Protein AF-A0A1G9DDS2-F1 (afdb_monomer)

Organism: NCBI:txid571298

Mean predicted aligned error: 12.69 Å

InterPro domains:
  IPR031811 AlgX/AlgJ, SGNH hydrolase-like domain [PF16822] (82-211)

pLDDT: mean 78.44, std 16.76, range [30.64, 97.81]

Nearest PDB structures (foldseek):
  4o8v-assembly2_B  TM=6.165E-01  e=5.380E-11  Pseudomonas putida KT2440
  4o8v-assembly1_A  TM=6.390E-01  e=3.395E-10  Pseudomonas putida KT2440
  8yzo-assembly1_A  TM=5.987E-01  e=4.803E-01  Aquipseudomonas alcaligenes
  6trw-assembly2_B  TM=3.661E-01  e=4.533E-02  Homo sapiens
  7crw-assembly1_C  TM=3.722E-01  e=6.784E-01  Rattus norvegicus

Sequence (369 aa):
MDRLLLIILVIPVIAGLFGSDLSMENRVRKKFPNVPGTLSELDVFFSEVDAFVSDNIGLRNQMIEVKRSVDKTLNGGGNSLVIAGSEGWLFYNAPSVIDRNSGREFLPWRVTNMTRYVQEAQDLATSVGAHFIAIPVPNKHAVYNAKLPRWARAEDTERSEQRAIVHEIGSLGVPLSDPYLLFKNFDLDATPLYFKRDTHWNEFGAYIAFYDAIVQLGLAADLPAPMNLLQGFEEGSFFGVLDQFSGLSEAAESESLPILDMTAFGVAELEFNEIDDHVSMDSYIVSYDTKQVGHSRKPRLLIIGDSFTYDLFRPYWGSVFGEVRWSHHGHGKYNRAAIEEFQPDFVIFEFVDWEIPAWVLHETLRASQ

Structure (mmCIF, N/CA/C/O backbone):
data_AF-A0A1G9DDS2-F1
#
_entry.id   AF-A0A1G9DDS2-F1
#
loop_
_atom_site.group_PDB
_atom_site.id
_atom_site.type_symbol
_atom_site.label_atom_id
_atom_site.label_alt_id
_atom_site.label_comp_id
_atom_site.label_asym_id
_atom_site.label_entity_id
_atom_site.label_seq_id
_atom_site.pdbx_PDB_ins_code
_atom_site.Cartn_x
_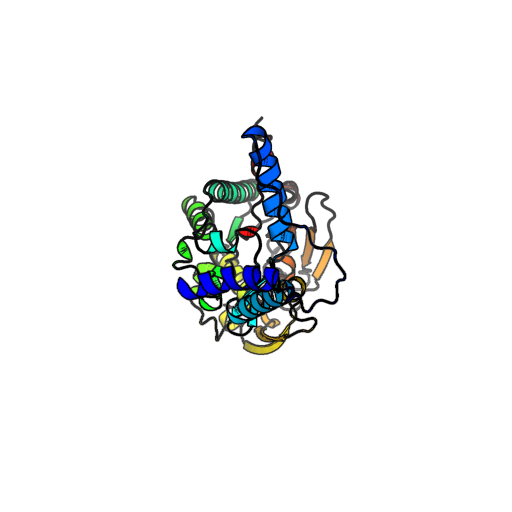atom_site.Cartn_y
_atom_site.Cartn_z
_atom_site.occupancy
_atom_site.B_iso_or_equiv
_atom_site.auth_seq_id
_atom_site.auth_comp_id
_atom_site.auth_asym_id
_atom_site.auth_atom_id
_atom_site.pdbx_PDB_model_num
ATOM 1 N N . MET A 1 1 ? 24.573 -13.199 -30.340 1.00 47.88 1 MET A N 1
ATOM 2 C CA . MET A 1 1 ? 24.300 -11.889 -29.716 1.00 47.88 1 MET A CA 1
ATOM 3 C C . MET A 1 1 ? 25.433 -10.909 -30.015 1.00 47.88 1 MET A C 1
ATOM 5 O O . MET A 1 1 ? 25.174 -9.836 -30.539 1.00 47.88 1 MET A O 1
ATOM 9 N N . ASP A 1 2 ? 26.683 -11.341 -29.848 1.00 48.16 2 ASP A N 1
ATOM 10 C CA . ASP A 1 2 ? 27.891 -10.502 -29.969 1.00 48.16 2 ASP A CA 1
ATOM 11 C C . ASP A 1 2 ? 28.095 -9.829 -31.334 1.00 48.16 2 ASP A C 1
ATOM 13 O O . ASP A 1 2 ? 28.493 -8.672 -31.404 1.00 48.16 2 ASP A O 1
ATOM 17 N N . ARG A 1 3 ? 27.760 -10.509 -32.440 1.00 44.94 3 ARG A N 1
ATOM 18 C CA . ARG A 1 3 ? 27.915 -9.938 -33.793 1.00 44.94 3 ARG A CA 1
ATOM 19 C C . ARG A 1 3 ? 26.931 -8.803 -34.085 1.00 44.94 3 ARG A C 1
ATOM 21 O O . ARG A 1 3 ? 27.278 -7.886 -34.815 1.00 44.94 3 ARG A O 1
ATOM 28 N N . LEU A 1 4 ? 25.726 -8.853 -33.513 1.00 53.06 4 LEU A N 1
ATOM 29 C CA . LEU A 1 4 ? 24.706 -7.821 -33.719 1.00 53.06 4 LEU A CA 1
ATOM 30 C C . LEU A 1 4 ? 25.053 -6.552 -32.930 1.00 53.06 4 LEU A C 1
ATOM 32 O O . LEU A 1 4 ? 24.937 -5.449 -33.449 1.00 53.06 4 LEU A O 1
ATOM 36 N N . LEU A 1 5 ? 25.548 -6.731 -31.702 1.00 53.72 5 LEU A N 1
ATOM 37 C CA . LEU A 1 5 ? 26.008 -5.642 -30.842 1.00 53.72 5 LEU A CA 1
ATOM 38 C C . LEU A 1 5 ? 27.206 -4.914 -31.468 1.00 53.72 5 LEU A C 1
ATOM 40 O O . LEU A 1 5 ? 27.241 -3.688 -31.501 1.00 53.72 5 LEU A O 1
ATOM 44 N N . LEU A 1 6 ? 28.144 -5.674 -32.046 1.00 52.25 6 LEU A N 1
ATOM 45 C CA . LEU A 1 6 ? 29.291 -5.123 -32.768 1.00 52.25 6 LEU A CA 1
ATOM 46 C C . LEU A 1 6 ? 28.851 -4.284 -33.978 1.00 52.25 6 LEU A C 1
ATOM 48 O O . LEU A 1 6 ? 29.373 -3.200 -34.203 1.00 52.25 6 LEU A O 1
ATOM 52 N N . ILE A 1 7 ? 27.857 -4.757 -34.734 1.00 64.25 7 ILE A N 1
ATOM 53 C CA . ILE A 1 7 ? 27.297 -4.033 -35.883 1.00 64.25 7 ILE A CA 1
ATOM 54 C C 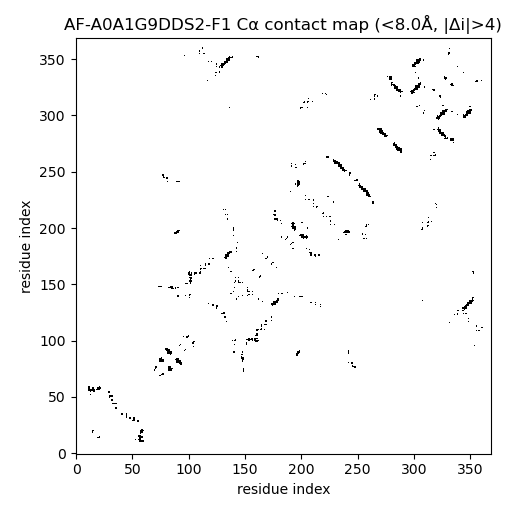. ILE A 1 7 ? 26.630 -2.722 -35.432 1.00 64.25 7 ILE A C 1
ATOM 56 O O . ILE A 1 7 ? 26.866 -1.682 -36.042 1.00 64.25 7 ILE A O 1
ATOM 60 N N . ILE A 1 8 ? 25.862 -2.749 -34.338 1.00 63.03 8 ILE A N 1
ATOM 61 C CA . ILE A 1 8 ? 25.206 -1.561 -33.762 1.00 63.03 8 ILE A CA 1
ATOM 62 C C . ILE A 1 8 ? 26.229 -0.519 -33.284 1.00 63.03 8 ILE A C 1
ATOM 64 O O . ILE A 1 8 ? 25.979 0.675 -33.411 1.00 63.03 8 ILE A O 1
ATOM 68 N N . LEU A 1 9 ? 27.383 -0.951 -32.769 1.00 61.00 9 LEU A N 1
ATOM 69 C CA . LEU A 1 9 ? 28.437 -0.053 -32.285 1.00 61.00 9 LEU A CA 1
ATOM 70 C C . LEU A 1 9 ? 29.327 0.497 -33.412 1.00 61.00 9 LEU A C 1
ATOM 72 O O . LEU A 1 9 ? 29.785 1.633 -33.333 1.00 61.00 9 LEU A O 1
ATOM 76 N N . VAL A 1 10 ? 29.572 -0.285 -34.468 1.00 68.12 10 VAL A N 1
ATOM 77 C CA . VAL A 1 10 ? 30.523 0.065 -35.539 1.00 68.12 10 VAL A CA 1
ATOM 78 C C . VAL A 1 10 ? 29.871 0.880 -36.663 1.00 68.12 10 VAL A C 1
ATOM 80 O O . VAL A 1 10 ? 30.511 1.769 -37.225 1.00 68.12 10 VAL A O 1
ATOM 83 N N . ILE A 1 11 ? 28.597 0.631 -36.986 1.00 70.00 11 ILE A N 1
ATOM 84 C CA . ILE A 1 11 ? 27.894 1.342 -38.069 1.00 70.00 11 ILE A CA 1
ATOM 85 C C . ILE A 1 11 ? 27.818 2.862 -37.847 1.00 70.00 11 ILE A C 1
ATOM 87 O O . ILE A 1 11 ? 28.125 3.580 -38.795 1.00 70.00 11 ILE A O 1
ATOM 91 N N . PRO A 1 12 ? 27.472 3.391 -36.658 1.00 67.06 12 PRO A N 1
ATOM 92 C CA . PRO A 1 12 ? 27.398 4.840 -36.431 1.00 67.06 12 PRO A CA 1
ATOM 93 C C . PRO A 1 12 ? 28.749 5.547 -36.592 1.00 67.06 12 PRO A C 1
ATOM 95 O O . PRO A 1 12 ? 28.822 6.661 -37.110 1.00 67.06 12 PRO A O 1
ATOM 98 N N . VAL A 1 13 ? 29.834 4.864 -36.212 1.00 67.88 13 VAL A N 1
ATOM 99 C CA . VAL A 1 13 ? 31.210 5.348 -36.382 1.00 67.88 13 VAL A CA 1
ATOM 100 C C . VAL A 1 13 ? 31.567 5.421 -37.867 1.00 67.88 13 VAL A C 1
ATOM 102 O O . VAL A 1 13 ? 32.045 6.447 -38.343 1.00 67.88 13 VAL A O 1
ATOM 105 N N . ILE A 1 14 ? 31.272 4.364 -38.630 1.00 67.62 14 ILE A N 1
ATOM 106 C CA . ILE A 1 14 ? 31.494 4.334 -40.083 1.00 67.62 14 ILE A CA 1
ATOM 107 C C . ILE A 1 14 ? 30.619 5.379 -40.795 1.00 67.62 14 ILE A C 1
ATOM 109 O O . ILE A 1 14 ? 31.108 6.138 -41.628 1.00 67.62 14 ILE A O 1
ATOM 113 N N . ALA A 1 15 ? 29.336 5.465 -40.447 1.00 65.19 15 ALA A N 1
ATOM 114 C CA . ALA A 1 15 ? 28.378 6.420 -41.003 1.00 65.19 15 ALA A CA 1
ATOM 115 C C . ALA A 1 15 ? 28.800 7.879 -40.760 1.00 65.19 15 ALA A C 1
ATOM 117 O O . ALA A 1 15 ? 28.654 8.743 -41.634 1.00 65.19 15 ALA A O 1
ATOM 118 N N . GLY A 1 16 ? 29.386 8.118 -39.590 1.00 64.50 16 GLY A N 1
ATOM 119 C CA . GLY A 1 16 ? 30.070 9.338 -39.209 1.00 64.50 16 GLY A CA 1
ATOM 120 C C . GLY A 1 16 ? 31.196 9.746 -40.153 1.00 64.50 16 GLY A C 1
ATOM 121 O O . GLY A 1 16 ? 31.178 10.851 -40.706 1.00 64.50 16 GLY A O 1
ATOM 122 N N . LEU A 1 17 ? 32.122 8.817 -40.418 1.00 66.00 17 LEU A N 1
ATOM 123 C CA . LEU A 1 17 ? 33.264 9.009 -41.323 1.00 66.00 17 LEU A CA 1
ATOM 124 C C . LEU A 1 17 ? 32.846 9.333 -42.768 1.00 66.00 17 LEU A C 1
ATOM 126 O O . LEU A 1 17 ? 33.556 10.064 -43.456 1.00 66.00 17 LEU A O 1
ATOM 130 N N . PHE A 1 18 ? 31.691 8.835 -43.221 1.00 66.19 18 PHE A N 1
ATOM 131 C CA . PHE A 1 18 ? 31.171 9.061 -44.577 1.00 66.19 18 PHE A CA 1
ATOM 132 C C . PHE A 1 18 ? 30.190 10.238 -44.704 1.00 66.19 18 PHE A C 1
ATOM 134 O O . PHE A 1 18 ? 29.618 10.438 -45.774 1.00 66.19 18 PHE A O 1
ATOM 141 N N . GLY A 1 19 ? 29.989 11.039 -43.653 1.00 57.41 19 GLY A N 1
ATOM 142 C CA . GLY A 1 19 ? 29.175 12.257 -43.771 1.00 57.41 19 GLY A CA 1
ATOM 143 C C . GLY A 1 19 ? 27.664 12.033 -43.793 1.00 57.41 19 GLY A C 1
ATOM 144 O O . GLY A 1 19 ? 26.926 12.943 -44.146 1.00 57.41 19 GLY A O 1
ATOM 145 N N . SER A 1 20 ? 27.187 10.845 -43.418 1.00 54.22 20 SER A N 1
ATOM 146 C CA . SER A 1 20 ? 25.789 10.430 -43.616 1.00 54.22 20 SER A CA 1
ATOM 147 C C . SER A 1 20 ? 24.799 10.910 -42.543 1.00 54.22 20 SER A C 1
ATOM 149 O O . SER A 1 20 ? 23.807 10.236 -42.261 1.00 54.22 20 SER A O 1
ATOM 151 N N . ASP A 1 21 ? 25.024 12.090 -41.958 1.00 53.69 21 ASP A N 1
ATOM 152 C CA . ASP A 1 21 ? 23.960 12.731 -41.186 1.00 53.69 21 ASP A CA 1
ATOM 153 C C . ASP A 1 21 ? 22.908 13.270 -42.154 1.00 53.69 21 ASP A C 1
ATOM 155 O O . ASP A 1 21 ? 23.139 14.208 -42.910 1.00 53.69 21 ASP A O 1
ATOM 159 N N . LEU A 1 22 ? 21.719 12.672 -42.115 1.00 48.94 22 LEU A N 1
ATOM 160 C CA . LEU A 1 22 ? 20.528 13.180 -42.803 1.00 48.94 22 LEU A CA 1
ATOM 161 C C . LEU A 1 22 ? 19.942 14.431 -42.109 1.00 48.94 22 LEU A C 1
ATOM 163 O O . LEU A 1 22 ? 18.829 14.844 -42.430 1.00 48.94 22 LEU A O 1
ATOM 167 N N . SER A 1 23 ? 20.648 15.027 -41.139 1.00 48.47 23 SER A N 1
ATOM 168 C CA . SER A 1 23 ? 20.256 16.290 -40.517 1.00 48.47 23 SER A CA 1
ATOM 169 C C . SER A 1 23 ? 20.808 17.471 -41.321 1.00 48.47 23 SER A C 1
ATOM 171 O O . SER A 1 23 ? 21.989 17.538 -41.650 1.00 48.47 23 SER A O 1
ATOM 173 N N . MET A 1 24 ? 19.945 18.447 -41.620 1.00 42.75 24 MET A N 1
ATOM 174 C CA . MET A 1 24 ? 20.331 19.726 -42.231 1.00 42.75 24 MET A CA 1
ATOM 175 C C . MET A 1 24 ? 21.029 20.660 -41.226 1.00 42.75 24 MET A C 1
ATOM 177 O O . MET A 1 24 ? 20.678 21.832 -41.110 1.00 42.75 24 MET A O 1
ATOM 181 N N . GLU A 1 25 ? 21.996 20.163 -40.459 1.00 45.44 25 GLU A N 1
ATOM 182 C CA . GLU A 1 25 ? 22.842 21.024 -39.637 1.00 45.44 25 GLU A CA 1
ATOM 183 C C . GLU A 1 25 ? 24.157 21.294 -40.371 1.00 45.44 25 GLU A C 1
ATOM 185 O O . GLU A 1 25 ? 25.049 20.451 -40.430 1.00 45.44 25 GLU A O 1
ATOM 190 N N . ASN A 1 26 ? 24.294 22.506 -40.918 1.00 49.16 26 ASN A N 1
ATOM 191 C CA . ASN A 1 26 ? 25.573 23.043 -41.386 1.00 49.16 26 ASN A CA 1
ATOM 192 C C . ASN A 1 26 ? 26.510 23.249 -40.181 1.00 49.16 26 ASN A C 1
ATOM 194 O O . ASN A 1 26 ? 26.644 24.358 -39.664 1.00 49.16 26 ASN A O 1
ATOM 198 N N . ARG A 1 27 ? 27.144 22.173 -39.707 1.00 56.66 27 ARG A N 1
ATOM 199 C CA . ARG A 1 27 ? 28.151 22.199 -38.638 1.00 56.66 27 ARG A CA 1
ATOM 200 C C . ARG A 1 27 ? 29.538 21.902 -39.202 1.00 56.66 27 ARG A C 1
ATOM 202 O O . ARG A 1 27 ? 29.727 20.974 -39.986 1.00 56.66 27 ARG A O 1
ATOM 209 N N . VAL A 1 28 ? 30.524 22.699 -38.792 1.00 59.19 28 VAL A N 1
ATOM 210 C CA . VAL A 1 28 ? 31.938 22.455 -39.106 1.00 59.19 28 VAL A CA 1
ATOM 211 C C . VAL A 1 28 ? 32.444 21.364 -38.166 1.00 59.19 28 VAL A C 1
ATOM 213 O O . VAL A 1 28 ? 32.669 21.628 -36.989 1.00 59.19 28 VAL A O 1
ATOM 216 N N . ARG A 1 29 ? 32.601 20.145 -38.688 1.00 62.62 29 ARG A N 1
ATOM 217 C CA . ARG A 1 29 ? 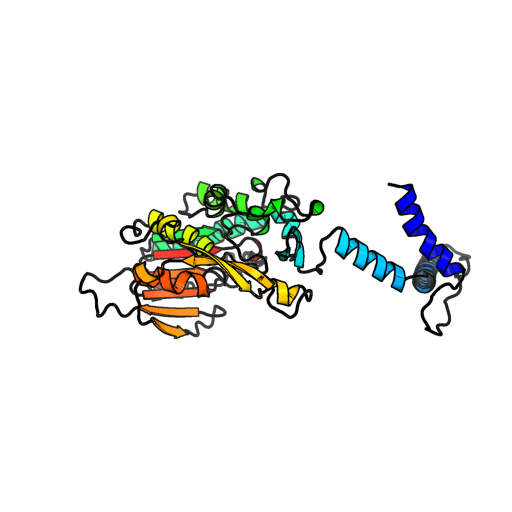33.054 18.979 -37.916 1.00 62.62 29 ARG A CA 1
ATOM 218 C C . ARG A 1 29 ? 34.464 19.171 -37.370 1.00 62.62 29 ARG A C 1
ATOM 220 O O . ARG A 1 29 ? 35.356 19.641 -38.089 1.00 62.62 29 ARG A O 1
ATOM 227 N N . LYS A 1 30 ? 34.690 18.742 -36.128 1.00 65.75 30 LYS A N 1
ATOM 228 C CA . LYS A 1 30 ? 36.038 18.646 -35.561 1.00 65.75 30 LYS A CA 1
ATOM 229 C C . LYS A 1 30 ? 36.884 17.662 -36.367 1.00 65.75 30 LYS A C 1
ATOM 231 O O . LYS A 1 30 ? 36.434 16.574 -36.720 1.00 65.75 30 LYS A O 1
ATOM 236 N N . LYS A 1 31 ? 38.123 18.060 -36.660 1.00 68.38 31 LYS A N 1
ATOM 237 C CA . LYS A 1 31 ? 39.132 17.202 -37.294 1.00 68.38 31 LYS A CA 1
ATOM 238 C C . LYS A 1 31 ? 39.749 16.276 -36.251 1.00 68.38 31 LYS A C 1
ATOM 240 O O . LYS A 1 31 ? 39.767 16.614 -35.071 1.00 68.38 31 LYS A O 1
ATOM 245 N N . PHE A 1 32 ? 40.257 15.134 -36.702 1.00 69.50 32 PHE A N 1
ATOM 246 C CA . PHE A 1 32 ? 40.975 14.209 -35.830 1.00 69.50 32 PHE A CA 1
ATOM 247 C C . PHE A 1 32 ? 42.195 14.919 -35.212 1.00 69.50 32 PHE A C 1
ATOM 249 O O . PHE A 1 32 ? 42.895 15.623 -35.953 1.00 69.50 32 PHE A O 1
ATOM 256 N N . PRO A 1 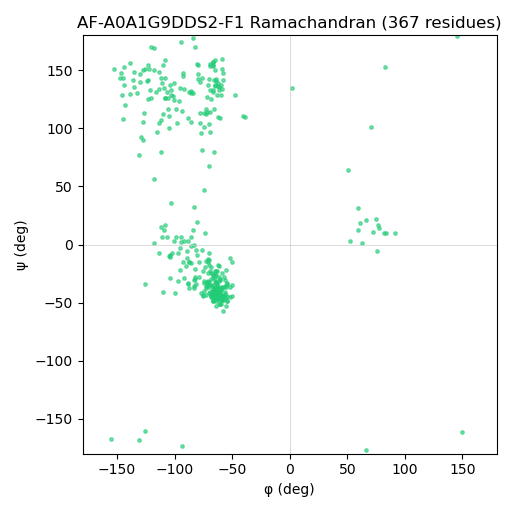33 ? 42.437 14.785 -33.895 1.00 74.56 33 PRO A N 1
ATOM 257 C CA . PRO A 1 33 ? 43.550 15.459 -33.238 1.00 74.56 33 PRO A CA 1
ATOM 258 C C . PRO A 1 33 ? 44.900 14.927 -33.715 1.00 74.56 33 PRO A C 1
ATOM 260 O O . PRO A 1 33 ? 45.031 13.780 -34.149 1.00 74.56 33 PRO A O 1
ATOM 263 N N . ASN A 1 34 ? 45.926 15.770 -33.635 1.00 77.81 34 ASN A N 1
ATOM 264 C CA . ASN A 1 34 ? 47.282 15.349 -33.966 1.00 77.81 34 ASN A CA 1
ATOM 265 C C . ASN A 1 34 ? 47.804 14.386 -32.895 1.00 77.81 34 ASN A C 1
ATOM 267 O O . ASN A 1 34 ? 47.555 14.571 -31.708 1.00 77.81 34 ASN A O 1
ATOM 271 N N . VAL A 1 35 ? 48.552 13.369 -33.322 1.00 76.62 35 VAL A N 1
ATOM 272 C CA . VAL A 1 35 ? 49.166 12.404 -32.402 1.00 76.62 35 VAL A CA 1
ATOM 273 C C . VAL A 1 35 ? 50.172 13.140 -31.501 1.00 76.62 35 VAL A C 1
ATOM 275 O O . VAL A 1 35 ? 51.022 13.858 -32.038 1.00 76.62 35 VAL A O 1
ATOM 278 N N . PRO A 1 36 ? 50.095 12.982 -30.167 1.00 80.69 36 PRO A N 1
ATOM 279 C CA . PRO A 1 36 ? 50.946 13.707 -29.233 1.00 80.69 36 PRO A CA 1
ATOM 280 C C . PRO A 1 36 ? 52.411 13.302 -29.395 1.00 80.69 36 PRO A C 1
ATOM 282 O O . PRO A 1 36 ? 52.732 12.130 -29.612 1.00 80.69 36 PRO A O 1
ATOM 285 N N . GLY A 1 37 ? 53.307 14.281 -29.274 1.00 73.31 37 GLY A N 1
ATOM 286 C CA . GLY A 1 37 ? 54.755 14.066 -29.342 1.00 73.31 37 GLY A CA 1
ATOM 287 C C . GLY A 1 37 ? 55.369 13.707 -27.989 1.00 73.31 37 GLY A C 1
ATOM 288 O O . GLY A 1 37 ? 56.508 13.240 -27.932 1.00 73.31 37 GLY A O 1
ATOM 289 N N . THR A 1 38 ? 54.628 13.924 -26.896 1.00 76.44 38 THR A N 1
ATOM 290 C CA . THR A 1 38 ? 55.096 13.727 -25.519 1.00 76.44 38 THR A CA 1
ATOM 291 C C . THR A 1 38 ? 54.030 13.081 -24.628 1.00 76.44 38 THR A C 1
ATOM 293 O O . THR A 1 38 ? 52.832 13.186 -24.877 1.00 76.44 38 THR A O 1
ATOM 296 N N . LEU A 1 39 ? 54.458 12.420 -23.544 1.00 71.19 39 LEU A N 1
ATOM 297 C CA . LEU A 1 39 ? 53.544 11.780 -22.581 1.00 71.19 39 LEU A CA 1
ATOM 298 C C . LEU A 1 39 ? 52.656 12.791 -21.834 1.00 71.19 39 LEU A C 1
ATOM 300 O O . LEU A 1 39 ? 51.553 12.448 -21.428 1.00 71.19 39 LEU A O 1
ATOM 304 N N . SER A 1 40 ? 53.111 14.036 -21.684 1.00 75.50 40 SER A N 1
ATOM 305 C CA . SER A 1 40 ? 52.351 15.132 -21.067 1.00 75.50 40 SER A CA 1
ATOM 306 C C . SER A 1 40 ? 51.180 15.635 -21.916 1.00 75.50 40 SER A C 1
ATOM 308 O O . SER A 1 40 ? 50.318 16.339 -21.402 1.00 75.50 40 SER A O 1
ATOM 310 N N . GLU A 1 41 ?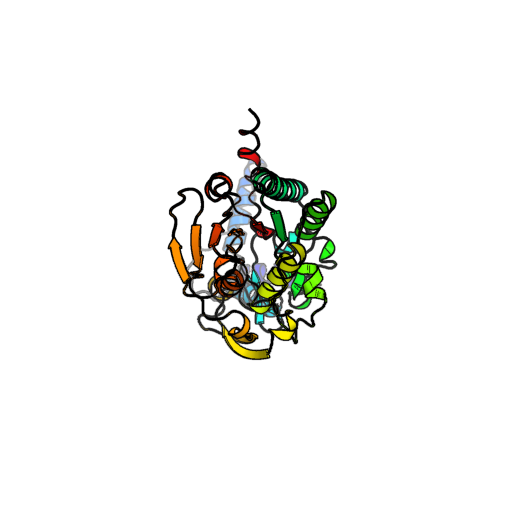 51.138 15.291 -23.204 1.00 75.38 41 GLU A N 1
ATOM 311 C CA . GLU A 1 41 ? 50.072 15.690 -24.133 1.00 75.38 41 GLU A CA 1
ATOM 312 C C . GLU A 1 41 ? 48.971 14.623 -24.263 1.00 75.38 41 GLU A C 1
ATOM 314 O O . GLU A 1 41 ? 47.979 14.848 -24.954 1.00 75.38 41 GLU A O 1
ATOM 319 N N . LEU A 1 42 ? 49.116 13.465 -23.603 1.00 74.44 42 LEU A N 1
ATOM 320 C CA . LEU A 1 42 ? 48.184 12.341 -23.738 1.00 74.44 42 LEU A CA 1
ATOM 321 C C . LEU A 1 42 ? 46.778 12.657 -23.221 1.00 74.44 42 LEU A C 1
ATOM 323 O O . LEU A 1 42 ? 45.807 12.331 -23.897 1.00 74.44 42 LEU A O 1
ATOM 327 N N . ASP A 1 43 ? 46.655 13.322 -22.072 1.00 73.19 43 ASP A N 1
ATOM 328 C CA . ASP A 1 43 ? 45.344 13.672 -21.507 1.00 73.19 43 ASP A CA 1
ATOM 329 C C . ASP A 1 43 ? 44.579 14.646 -22.416 1.00 73.19 43 ASP A C 1
ATOM 331 O O . ASP A 1 43 ? 43.367 14.527 -22.606 1.00 73.19 43 ASP A O 1
ATOM 335 N N . VAL A 1 44 ? 45.303 15.583 -23.038 1.00 77.19 44 VAL A N 1
ATOM 336 C CA . VAL A 1 44 ? 44.741 16.524 -24.015 1.00 77.19 44 VAL A CA 1
ATOM 337 C C . VAL A 1 44 ? 44.339 15.782 -25.288 1.00 77.19 44 VAL A C 1
ATOM 339 O O . VAL A 1 44 ? 43.224 15.966 -25.766 1.00 77.19 44 VAL A O 1
ATOM 342 N N . PHE A 1 45 ? 45.190 14.885 -25.789 1.00 74.81 45 PHE A N 1
ATOM 343 C CA . PHE A 1 45 ? 44.886 14.060 -26.955 1.00 74.81 45 PHE A CA 1
ATOM 344 C C . PHE A 1 45 ? 43.634 13.198 -26.751 1.00 74.81 45 PHE A C 1
ATOM 346 O O . PHE A 1 45 ? 42.760 13.203 -27.612 1.00 74.81 45 PHE A O 1
ATOM 353 N N . PHE A 1 46 ? 43.499 12.492 -25.623 1.00 71.25 46 PHE A N 1
ATOM 354 C CA . PHE A 1 46 ? 42.312 11.669 -25.362 1.00 71.25 46 PHE A CA 1
ATOM 355 C C . PHE A 1 46 ? 41.041 12.511 -25.216 1.00 71.25 46 PHE A C 1
ATOM 357 O O . PHE A 1 46 ? 40.013 12.149 -25.780 1.00 71.25 46 PHE A O 1
ATOM 364 N N . SER A 1 47 ? 41.124 13.678 -24.573 1.00 73.75 47 SER A N 1
ATOM 365 C CA . SER A 1 47 ? 40.012 14.636 -24.514 1.00 73.75 47 SER A CA 1
ATOM 366 C C . SER A 1 47 ? 39.604 15.151 -25.905 1.00 73.75 47 SER A C 1
ATOM 368 O O . SER A 1 47 ? 38.418 15.265 -26.225 1.00 73.75 47 SER A O 1
ATOM 370 N N . GLU A 1 48 ? 40.573 15.413 -26.788 1.00 73.12 48 GLU A N 1
ATOM 371 C CA . GLU A 1 48 ? 40.303 15.813 -28.171 1.00 73.12 48 GLU A CA 1
ATOM 372 C C . GLU A 1 48 ? 39.773 14.658 -29.034 1.00 73.12 48 GLU A C 1
ATOM 374 O O . GLU A 1 48 ? 38.941 14.894 -29.913 1.00 73.12 48 GLU A O 1
ATOM 379 N N . VAL A 1 49 ? 40.196 13.415 -28.776 1.00 67.38 49 VAL A N 1
ATOM 380 C CA . VAL A 1 49 ? 39.645 12.205 -29.407 1.00 67.38 49 VAL A CA 1
ATOM 381 C C . VAL A 1 49 ? 38.196 12.001 -28.974 1.00 67.38 49 VAL A C 1
ATOM 383 O O . VAL A 1 49 ? 37.347 11.788 -29.836 1.00 67.38 49 VAL A O 1
ATOM 386 N N . ASP A 1 50 ? 37.883 12.135 -27.685 1.00 64.12 50 ASP A N 1
ATOM 387 C CA . ASP A 1 50 ? 36.510 12.060 -27.174 1.00 64.12 50 ASP A CA 1
ATOM 388 C C . ASP A 1 50 ? 35.629 13.137 -27.813 1.00 64.12 50 ASP A C 1
ATOM 390 O O . ASP A 1 50 ? 34.517 12.864 -28.275 1.00 64.12 50 ASP A O 1
ATOM 394 N N . ALA A 1 51 ? 36.150 14.361 -27.926 1.00 67.94 51 ALA A N 1
ATOM 395 C CA . ALA A 1 51 ? 35.463 15.453 -28.600 1.00 67.94 51 ALA A CA 1
ATOM 396 C C . ALA A 1 51 ? 35.283 15.201 -30.107 1.00 67.94 51 ALA A C 1
ATOM 398 O O . ALA A 1 51 ? 34.247 15.568 -30.658 1.00 67.94 51 ALA A O 1
ATOM 399 N N . PHE A 1 52 ? 36.261 14.584 -30.777 1.00 68.00 52 PHE A N 1
ATOM 400 C CA . PHE A 1 52 ? 36.166 14.193 -32.182 1.00 68.00 52 PHE A CA 1
ATOM 401 C C . PHE A 1 52 ? 35.126 13.089 -32.384 1.00 68.00 52 PHE A C 1
ATOM 403 O O . PHE A 1 52 ? 34.275 13.221 -33.257 1.00 68.00 52 PHE A O 1
ATOM 410 N N . VAL A 1 53 ? 35.159 12.026 -31.580 1.00 64.25 53 VAL A N 1
ATOM 411 C CA . VAL A 1 53 ? 34.215 10.903 -31.662 1.00 64.25 53 VAL A CA 1
ATOM 412 C C . VAL A 1 53 ? 32.793 11.389 -31.393 1.00 64.25 53 VAL A C 1
ATOM 414 O O . VAL A 1 53 ? 31.895 11.099 -32.176 1.00 64.25 53 VAL A O 1
ATOM 417 N N . SER A 1 54 ? 32.594 12.198 -30.352 1.00 67.06 54 SER A N 1
ATOM 418 C CA . SER A 1 54 ? 31.293 12.793 -30.027 1.00 67.06 54 SER A CA 1
ATOM 419 C C . SER A 1 54 ? 30.721 13.649 -31.171 1.00 67.06 54 SER A C 1
ATOM 421 O O . SER A 1 54 ? 29.520 13.607 -31.428 1.00 67.06 54 SER A O 1
ATOM 423 N N . ASP A 1 55 ? 31.580 14.375 -31.897 1.00 66.44 55 ASP A N 1
ATOM 424 C CA . ASP A 1 55 ? 31.193 15.286 -32.989 1.00 66.44 55 ASP A CA 1
ATOM 425 C C . ASP A 1 55 ? 31.133 14.609 -34.376 1.00 66.44 55 ASP A C 1
ATOM 427 O O . ASP A 1 55 ? 30.619 15.184 -35.334 1.00 66.44 55 ASP A O 1
ATOM 431 N N . ASN A 1 56 ? 31.657 13.383 -34.500 1.00 65.25 56 ASN A N 1
ATOM 432 C CA . ASN A 1 56 ? 31.717 12.638 -35.760 1.00 65.25 56 ASN A CA 1
ATOM 433 C C . ASN A 1 56 ? 30.932 11.321 -35.741 1.00 65.25 56 ASN A C 1
ATOM 435 O O . ASN A 1 56 ? 30.945 10.643 -36.760 1.00 65.25 56 ASN A O 1
ATOM 439 N N . ILE A 1 57 ? 30.240 10.933 -34.662 1.00 70.56 57 ILE A N 1
ATOM 440 C CA . ILE A 1 57 ? 29.283 9.812 -34.709 1.00 70.56 57 ILE A CA 1
ATOM 441 C C . ILE A 1 57 ? 28.068 10.237 -35.544 1.00 70.56 57 ILE A C 1
ATOM 443 O O . ILE A 1 57 ? 27.309 11.121 -35.151 1.00 70.56 57 ILE A O 1
ATOM 447 N N . GLY A 1 58 ? 27.883 9.590 -36.696 1.00 66.81 58 GLY A N 1
ATOM 448 C CA . GLY A 1 58 ? 26.730 9.820 -37.563 1.00 66.81 58 GLY A CA 1
ATOM 449 C C . GLY A 1 58 ? 25.506 9.030 -37.110 1.00 66.81 58 GLY A C 1
ATOM 450 O O . GLY A 1 58 ? 25.598 8.135 -36.269 1.00 66.81 58 GLY A O 1
ATOM 451 N N . LEU A 1 59 ? 24.355 9.327 -37.718 1.00 63.97 59 LEU A N 1
ATOM 452 C CA . LEU A 1 59 ? 23.084 8.632 -37.475 1.00 63.97 59 LEU A CA 1
ATOM 453 C C . LEU A 1 59 ? 22.520 8.828 -36.060 1.00 63.97 59 LEU A C 1
ATOM 455 O O . LEU A 1 59 ? 21.697 8.033 -35.607 1.00 63.97 59 LEU A O 1
ATOM 459 N N . ARG A 1 60 ? 22.928 9.881 -35.342 1.00 65.62 60 ARG A N 1
ATOM 460 C CA . ARG A 1 60 ? 22.505 10.122 -33.952 1.00 65.62 60 ARG A CA 1
ATOM 461 C C . ARG A 1 60 ? 20.983 10.142 -33.804 1.00 65.62 60 ARG A C 1
ATOM 463 O O . ARG A 1 60 ? 20.449 9.530 -32.883 1.00 65.62 60 ARG A O 1
ATOM 470 N N . ASN A 1 61 ? 20.282 10.810 -34.718 1.00 60.06 61 ASN A N 1
ATOM 471 C CA . ASN A 1 61 ? 18.821 10.897 -34.682 1.00 60.06 61 ASN A CA 1
ATOM 472 C C . ASN A 1 61 ? 18.171 9.534 -34.949 1.00 60.06 61 ASN A C 1
ATOM 474 O O . ASN A 1 61 ? 17.268 9.139 -34.221 1.00 60.06 61 ASN A O 1
ATOM 478 N N . GLN A 1 62 ? 18.696 8.768 -35.902 1.00 66.06 62 GLN A N 1
ATOM 479 C CA . GLN A 1 62 ? 18.242 7.416 -36.217 1.00 66.06 62 GLN A CA 1
ATOM 480 C C . GLN A 1 62 ? 18.543 6.447 -35.069 1.00 66.06 62 GLN A C 1
ATOM 482 O O . GLN A 1 62 ? 17.738 5.574 -34.781 1.00 66.06 62 GLN A O 1
ATOM 487 N N . MET A 1 63 ? 19.663 6.606 -34.360 1.00 65.94 63 MET A N 1
ATOM 488 C CA . MET A 1 63 ? 19.970 5.835 -33.153 1.00 65.94 63 MET A CA 1
ATOM 489 C C . MET A 1 63 ? 19.032 6.187 -32.001 1.00 65.94 63 MET A C 1
ATOM 491 O O . MET A 1 63 ? 18.621 5.295 -31.265 1.00 65.94 63 MET A O 1
ATOM 495 N N . ILE A 1 64 ? 18.664 7.461 -31.847 1.00 61.72 64 ILE A N 1
ATOM 496 C CA . ILE A 1 64 ? 17.645 7.886 -30.882 1.00 61.72 64 ILE A CA 1
ATOM 497 C C . ILE A 1 64 ? 16.284 7.289 -31.261 1.00 61.72 64 ILE A C 1
ATOM 499 O O . ILE A 1 64 ? 15.585 6.787 -30.387 1.00 61.72 64 ILE A O 1
ATOM 503 N N . GLU A 1 65 ? 15.913 7.278 -32.541 1.00 58.38 65 GLU A N 1
ATOM 504 C CA . GLU A 1 65 ? 14.673 6.663 -33.033 1.00 58.38 65 GLU A CA 1
ATOM 505 C C . GLU A 1 65 ? 14.667 5.141 -32.872 1.00 58.38 65 GLU A C 1
ATOM 507 O O . GLU A 1 65 ? 13.676 4.587 -32.404 1.00 58.38 65 GLU A O 1
ATOM 512 N N . VAL A 1 66 ? 15.775 4.461 -33.175 1.00 64.88 66 VAL A N 1
ATOM 513 C CA . VAL A 1 66 ? 15.944 3.020 -32.948 1.00 64.88 66 VAL A CA 1
ATOM 514 C C . VAL A 1 66 ? 15.905 2.720 -31.457 1.00 64.88 66 VAL A C 1
ATOM 516 O O . VAL A 1 66 ? 15.187 1.812 -31.064 1.00 64.88 66 VAL A O 1
ATOM 519 N N . LYS A 1 67 ? 16.583 3.500 -30.606 1.00 63.31 67 LYS A N 1
ATOM 520 C CA . LYS A 1 67 ? 16.486 3.366 -29.147 1.00 63.31 67 LYS A CA 1
ATOM 521 C C . LYS A 1 67 ? 15.041 3.538 -28.687 1.00 63.31 67 LYS A C 1
ATOM 523 O O . LYS A 1 67 ? 14.549 2.690 -27.962 1.00 63.31 67 LYS A O 1
ATOM 528 N N . ARG A 1 68 ? 14.331 4.572 -29.152 1.00 55.28 68 ARG A N 1
ATOM 529 C CA . ARG A 1 68 ? 12.910 4.792 -28.826 1.00 55.28 68 ARG A CA 1
ATOM 530 C C . ARG A 1 68 ? 12.022 3.657 -29.334 1.00 55.28 68 ARG A C 1
ATOM 532 O O . ARG A 1 68 ? 11.102 3.263 -28.631 1.00 55.28 68 ARG A O 1
ATOM 539 N N . SER A 1 69 ? 12.286 3.117 -30.521 1.00 55.78 69 SER A N 1
ATOM 540 C CA . SER A 1 69 ? 11.541 1.997 -31.104 1.00 55.78 69 SER A CA 1
ATOM 541 C C . SER A 1 69 ? 11.805 0.691 -30.353 1.00 55.78 69 SER A C 1
ATOM 543 O O . SER A 1 69 ? 10.864 -0.036 -30.046 1.00 55.78 69 SER A O 1
ATOM 545 N N . VAL A 1 70 ? 13.057 0.424 -29.982 1.00 60.12 70 VAL A N 1
ATOM 546 C CA . VAL A 1 70 ? 13.471 -0.726 -29.172 1.00 60.12 70 VAL A CA 1
ATOM 547 C C . VAL A 1 70 ? 12.920 -0.608 -27.753 1.00 60.12 70 VAL A C 1
ATOM 549 O O . VAL A 1 70 ? 12.341 -1.570 -27.269 1.00 60.12 70 VAL A O 1
ATOM 552 N N . ASP A 1 71 ? 12.993 0.563 -27.121 1.00 56.03 71 ASP A N 1
ATOM 553 C CA . ASP A 1 71 ? 12.389 0.819 -25.808 1.00 56.03 71 ASP A CA 1
ATOM 554 C C . ASP A 1 71 ? 10.860 0.665 -25.870 1.00 56.03 71 ASP A C 1
ATOM 556 O O . ASP A 1 71 ? 10.264 0.021 -25.012 1.00 56.03 71 ASP A O 1
ATOM 560 N N . LYS A 1 72 ? 10.208 1.161 -26.928 1.00 54.56 72 LYS A N 1
ATOM 561 C CA . LYS A 1 72 ? 8.763 0.978 -27.133 1.00 54.56 72 LYS A CA 1
ATOM 562 C C . LYS A 1 72 ? 8.382 -0.492 -27.350 1.00 54.56 72 LYS A C 1
ATOM 564 O O . LYS A 1 72 ? 7.344 -0.928 -26.870 1.00 54.56 72 LYS A O 1
ATOM 569 N N . THR A 1 73 ? 9.211 -1.252 -28.064 1.00 51.72 73 THR A N 1
ATOM 570 C CA . THR A 1 73 ? 8.902 -2.633 -28.474 1.00 51.72 73 THR A CA 1
ATOM 571 C C . THR A 1 73 ? 9.301 -3.670 -27.420 1.00 51.72 73 THR A C 1
ATOM 573 O O . THR A 1 73 ? 8.591 -4.651 -27.233 1.00 51.72 73 THR A O 1
ATOM 576 N N . LEU A 1 74 ? 10.427 -3.476 -26.727 1.00 51.56 74 LEU A N 1
ATOM 577 C CA . LEU A 1 74 ? 10.953 -4.408 -25.721 1.00 51.56 74 LEU A CA 1
ATOM 578 C C . LEU A 1 74 ? 10.577 -4.017 -24.289 1.00 51.56 74 LEU A C 1
ATOM 580 O O . LEU A 1 74 ? 10.406 -4.901 -23.451 1.00 51.56 74 LEU A O 1
ATOM 584 N N . ASN A 1 75 ? 10.435 -2.718 -24.012 1.00 51.22 75 ASN A N 1
ATOM 585 C CA . ASN A 1 75 ? 10.162 -2.188 -22.672 1.00 51.22 75 ASN A CA 1
ATOM 586 C C . ASN A 1 75 ? 8.752 -1.578 -22.559 1.00 51.22 75 ASN A C 1
ATOM 588 O O . ASN A 1 75 ? 8.484 -0.851 -21.611 1.00 51.22 75 ASN A O 1
ATOM 592 N N . GLY A 1 76 ? 7.869 -1.860 -23.527 1.00 50.72 76 GLY A N 1
ATOM 593 C CA . GLY A 1 76 ? 6.448 -1.492 -23.509 1.00 50.72 76 GLY A CA 1
ATOM 594 C C . GLY A 1 76 ? 6.133 -0.020 -23.811 1.00 50.72 76 GLY A C 1
ATOM 595 O O . GLY A 1 76 ? 4.965 0.335 -23.940 1.00 50.72 76 GLY A O 1
ATOM 596 N N . GLY A 1 77 ? 7.145 0.840 -23.962 1.00 55.84 77 GLY A N 1
ATOM 597 C CA . GLY A 1 77 ? 6.958 2.293 -23.928 1.00 55.84 77 GLY A CA 1
ATOM 598 C C . GLY A 1 77 ? 6.919 2.816 -22.489 1.00 55.84 77 GLY A C 1
ATOM 599 O O . GLY A 1 77 ? 6.622 2.092 -21.550 1.00 55.84 77 GLY A O 1
ATOM 600 N N . GLY A 1 78 ? 7.313 4.068 -22.288 1.00 54.28 78 GLY A N 1
ATOM 601 C CA . GLY A 1 78 ? 7.507 4.638 -20.957 1.00 54.28 78 GLY A CA 1
ATOM 602 C C . GLY A 1 78 ? 8.661 5.629 -20.948 1.00 54.28 78 GLY A C 1
ATOM 603 O O . GLY A 1 78 ? 9.301 5.872 -21.976 1.00 54.28 78 GLY A O 1
ATOM 604 N N . ASN A 1 79 ? 8.921 6.212 -19.788 1.00 66.81 79 ASN A N 1
ATOM 605 C CA . ASN A 1 79 ? 10.038 7.125 -19.580 1.00 66.81 79 ASN A CA 1
ATOM 606 C C . ASN A 1 79 ? 10.811 6.717 -18.320 1.00 66.81 79 ASN A C 1
ATOM 608 O O . ASN A 1 79 ? 10.616 5.627 -17.790 1.00 66.81 79 ASN A O 1
ATOM 612 N N . SER A 1 80 ? 11.721 7.564 -17.840 1.00 72.75 80 SER A N 1
ATOM 613 C CA . SER A 1 80 ? 12.499 7.244 -16.642 1.00 72.75 80 SER A CA 1
ATOM 614 C C . SER A 1 80 ? 11.638 6.988 -15.402 1.00 72.75 80 SER A C 1
ATOM 616 O O . SER A 1 80 ? 12.109 6.271 -14.536 1.00 72.75 80 SER A O 1
ATOM 618 N N . LEU A 1 81 ? 10.414 7.525 -15.327 1.00 80.12 81 LEU A N 1
ATOM 619 C CA . LEU A 1 81 ? 9.509 7.446 -14.174 1.00 80.12 81 LEU A CA 1
ATOM 620 C C . LEU A 1 81 ? 8.341 6.466 -14.346 1.00 80.12 81 LEU A C 1
ATOM 622 O O . LEU A 1 81 ? 7.654 6.193 -13.365 1.00 80.12 81 LEU A O 1
ATOM 626 N N . VAL A 1 82 ? 8.103 5.921 -15.544 1.00 88.00 82 VAL A N 1
ATOM 627 C CA . VAL A 1 82 ? 7.009 4.965 -15.790 1.00 88.00 82 VAL A CA 1
ATOM 628 C C . VAL A 1 82 ? 7.463 3.824 -16.689 1.00 88.00 82 VAL A C 1
ATOM 630 O O . VAL A 1 82 ? 7.987 4.054 -17.779 1.00 88.00 82 VAL A O 1
ATOM 633 N N . ILE A 1 83 ? 7.191 2.595 -16.257 1.00 87.69 83 ILE A N 1
ATOM 634 C CA . ILE A 1 83 ? 7.350 1.368 -17.040 1.00 87.69 83 ILE A CA 1
ATOM 635 C C . ILE A 1 83 ? 5.981 0.934 -17.554 1.00 87.69 83 ILE A C 1
ATOM 637 O O . ILE A 1 83 ? 5.056 0.754 -16.760 1.00 87.69 83 ILE A O 1
ATOM 641 N N . ALA A 1 84 ? 5.851 0.697 -18.859 1.00 89.38 84 ALA A N 1
ATOM 642 C CA . ALA A 1 84 ? 4.687 -0.012 -19.371 1.00 89.38 84 ALA A CA 1
ATOM 643 C C . ALA A 1 84 ? 4.877 -1.529 -19.268 1.00 89.38 84 ALA A C 1
ATOM 645 O O . ALA A 1 84 ? 5.885 -2.110 -19.682 1.00 89.38 84 ALA A O 1
ATOM 646 N N . GLY A 1 85 ? 3.862 -2.167 -18.708 1.00 91.31 85 GLY A N 1
ATOM 647 C CA . GLY A 1 85 ? 3.673 -3.602 -18.678 1.00 91.31 85 GLY A CA 1
ATOM 648 C C . GLY A 1 85 ? 2.803 -4.111 -19.826 1.00 91.31 85 GLY A C 1
ATOM 649 O O . GLY A 1 85 ? 2.408 -3.383 -20.739 1.00 91.31 85 GLY A O 1
ATOM 650 N N . SER A 1 86 ? 2.489 -5.402 -19.773 1.00 92.00 86 SER A N 1
ATOM 651 C CA . SER A 1 86 ? 1.565 -6.036 -20.709 1.00 92.00 86 SER A CA 1
ATOM 652 C C . SER A 1 86 ? 0.141 -5.520 -20.529 1.00 92.00 86 SER A C 1
ATOM 654 O O . SER A 1 86 ? -0.236 -5.048 -19.459 1.00 92.00 86 SER A O 1
ATOM 656 N N . GLU A 1 87 ? -0.662 -5.646 -21.587 1.00 90.75 87 GLU A N 1
ATOM 657 C CA . GLU A 1 87 ? -2.093 -5.315 -21.594 1.00 90.75 87 GLU A CA 1
ATOM 658 C C . GLU A 1 87 ? -2.409 -3.858 -21.236 1.00 90.75 87 GLU A C 1
ATOM 660 O O . GLU A 1 87 ? -3.567 -3.549 -21.030 1.00 90.75 87 GLU A O 1
ATOM 665 N N . GLY A 1 88 ? -1.433 -2.944 -21.202 1.00 89.19 88 GLY A N 1
ATOM 666 C CA . GLY A 1 88 ? -1.642 -1.526 -20.880 1.00 89.19 88 GLY A CA 1
ATOM 667 C C . GLY A 1 88 ? -1.494 -1.176 -19.397 1.00 89.19 88 GLY A C 1
ATOM 668 O O . GLY A 1 88 ? -1.843 -0.061 -19.012 1.00 89.19 88 GLY A O 1
ATOM 669 N N . TRP A 1 89 ? -1.005 -2.107 -18.570 1.00 94.44 89 TRP A N 1
ATOM 670 C CA . TRP A 1 89 ? -0.595 -1.821 -17.192 1.00 94.44 89 TRP A CA 1
ATOM 671 C C . TRP A 1 89 ? 0.563 -0.824 -17.170 1.00 94.44 89 TRP A C 1
ATOM 673 O O . TRP A 1 89 ? 1.511 -0.969 -17.937 1.00 94.44 89 TRP A O 1
ATOM 683 N N . LEU A 1 90 ? 0.510 0.158 -16.274 1.00 93.25 90 LEU A N 1
ATOM 684 C CA . LEU A 1 90 ? 1.615 1.075 -16.006 1.00 93.25 90 LEU A CA 1
ATOM 685 C C . LEU A 1 90 ? 2.151 0.870 -14.591 1.00 93.25 90 LEU A C 1
ATOM 687 O O . LEU A 1 90 ? 1.411 0.530 -13.666 1.00 93.25 90 LEU A O 1
ATOM 691 N N . PHE A 1 91 ? 3.447 1.105 -14.431 1.00 92.62 91 PHE A N 1
ATOM 692 C CA . PHE A 1 91 ? 4.182 0.892 -13.193 1.00 92.62 91 PHE A CA 1
ATOM 693 C C . PHE A 1 91 ? 5.094 2.077 -12.894 1.00 92.62 91 PHE A C 1
ATOM 695 O O . PHE A 1 91 ? 5.778 2.578 -13.788 1.00 92.62 91 PHE A O 1
ATOM 702 N N . TYR A 1 92 ? 5.111 2.522 -11.640 1.00 89.69 92 TYR A N 1
ATOM 703 C CA . TYR A 1 92 ? 5.956 3.630 -11.210 1.00 89.69 92 TYR A CA 1
ATOM 704 C C . TYR A 1 92 ? 7.430 3.229 -11.148 1.00 89.69 92 TYR A C 1
ATOM 706 O O . TYR A 1 92 ? 7.797 2.272 -10.478 1.00 89.69 92 TYR A O 1
ATOM 714 N N . ASN A 1 93 ? 8.297 3.991 -11.800 1.00 84.75 93 ASN A N 1
ATOM 715 C CA . ASN A 1 93 ? 9.717 3.690 -11.926 1.00 84.75 93 ASN A CA 1
ATOM 716 C C . ASN A 1 93 ? 10.591 4.770 -11.278 1.00 84.75 93 ASN A C 1
ATOM 718 O O . ASN A 1 93 ? 11.453 5.362 -11.922 1.00 84.75 93 ASN A O 1
ATOM 722 N N . ALA A 1 94 ? 10.379 5.048 -9.993 1.00 74.12 94 ALA A N 1
ATOM 723 C CA . ALA A 1 94 ? 11.357 5.824 -9.233 1.00 74.12 94 ALA A CA 1
ATOM 724 C C . ALA A 1 94 ? 12.677 5.045 -9.056 1.00 74.12 94 ALA A C 1
ATOM 726 O O . ALA A 1 94 ? 12.679 3.807 -9.098 1.00 74.12 94 ALA A O 1
ATOM 727 N N . PRO A 1 95 ? 13.804 5.748 -8.814 1.00 66.12 95 PRO A N 1
ATOM 728 C CA . PRO A 1 95 ? 15.100 5.118 -8.603 1.00 66.12 95 PRO A CA 1
ATOM 729 C C . PRO A 1 95 ? 15.039 3.950 -7.613 1.00 66.12 95 PRO A C 1
ATOM 731 O O . PRO A 1 95 ? 14.517 4.067 -6.497 1.00 66.12 95 PRO A O 1
ATOM 734 N N . SER A 1 96 ? 15.582 2.817 -8.055 1.00 76.00 96 SER A N 1
ATOM 735 C CA . SER A 1 96 ? 15.716 1.574 -7.293 1.00 76.00 96 SER A CA 1
ATOM 736 C C . SER A 1 96 ? 14.412 0.898 -6.838 1.00 76.00 96 SER A C 1
ATOM 738 O O . SER A 1 96 ? 14.496 -0.159 -6.226 1.00 76.00 96 SER A O 1
ATOM 740 N N . VAL A 1 97 ? 13.208 1.405 -7.152 1.00 82.12 97 VAL A N 1
ATOM 741 C CA . VAL A 1 97 ? 11.942 0.733 -6.765 1.00 82.12 97 VAL A CA 1
ATOM 742 C C . VAL A 1 97 ? 11.857 -0.666 -7.371 1.00 82.12 97 VAL A C 1
ATOM 744 O O . VAL A 1 97 ? 11.558 -1.632 -6.677 1.00 82.12 97 VAL A O 1
ATOM 747 N N . ILE A 1 98 ? 12.197 -0.801 -8.652 1.00 84.38 98 ILE A N 1
ATOM 748 C CA . ILE A 1 98 ? 12.201 -2.089 -9.353 1.00 84.38 98 ILE A CA 1
ATOM 749 C C . ILE A 1 98 ? 13.244 -3.052 -8.779 1.00 84.38 98 ILE A C 1
ATOM 751 O O . ILE A 1 98 ? 12.975 -4.245 -8.611 1.00 84.38 98 ILE A O 1
ATOM 755 N N . ASP A 1 99 ? 14.430 -2.549 -8.450 1.00 84.50 99 ASP A N 1
ATOM 756 C CA . ASP A 1 99 ? 15.503 -3.380 -7.909 1.00 84.50 99 ASP A CA 1
ATOM 757 C C . ASP A 1 99 ? 15.225 -3.795 -6.462 1.00 84.50 99 ASP A C 1
ATOM 759 O O . ASP A 1 99 ? 15.435 -4.958 -6.128 1.00 84.50 99 ASP A O 1
ATOM 763 N N . ARG A 1 100 ? 14.635 -2.920 -5.641 1.00 86.69 100 ARG A N 1
ATOM 764 C CA . ARG A 1 100 ? 14.159 -3.267 -4.293 1.00 86.69 100 ARG A CA 1
ATOM 765 C C . ARG A 1 100 ? 12.986 -4.237 -4.317 1.00 86.69 100 ARG A C 1
ATOM 767 O O . ARG A 1 100 ? 12.989 -5.220 -3.579 1.00 86.69 100 ARG A O 1
ATOM 774 N N . ASN A 1 101 ? 12.018 -4.025 -5.207 1.00 86.00 101 ASN A N 1
ATOM 775 C CA . ASN A 1 101 ? 10.870 -4.918 -5.356 1.00 86.00 101 ASN A CA 1
ATOM 776 C C . ASN A 1 101 ? 11.276 -6.323 -5.829 1.00 86.00 101 ASN A C 1
ATOM 778 O O . ASN A 1 101 ? 10.639 -7.310 -5.478 1.00 86.00 101 ASN A O 1
ATOM 782 N N . SER A 1 102 ? 12.335 -6.420 -6.633 1.00 84.06 102 SER A N 1
ATOM 783 C CA . SER A 1 102 ? 12.865 -7.701 -7.113 1.00 84.06 102 SER A CA 1
ATOM 784 C C . SER A 1 102 ? 13.916 -8.334 -6.200 1.00 84.06 102 SER A C 1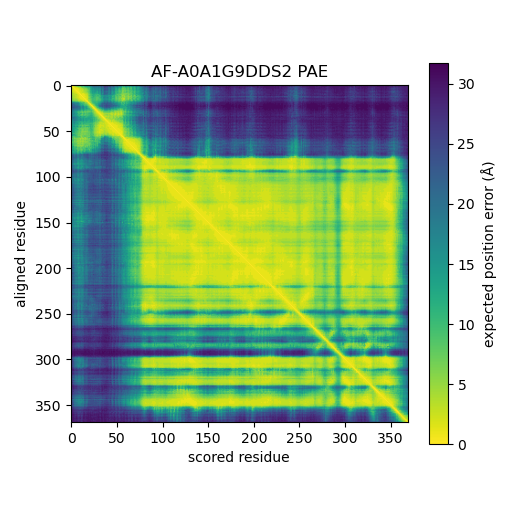
ATOM 786 O O . SER A 1 102 ? 14.358 -9.448 -6.484 1.00 84.06 102 SER A O 1
ATOM 788 N N . GLY A 1 103 ? 14.332 -7.643 -5.134 1.00 84.31 103 GLY A N 1
ATOM 789 C CA . GLY A 1 103 ? 15.415 -8.072 -4.246 1.00 84.31 103 GLY A CA 1
ATOM 790 C C . GLY A 1 103 ? 16.818 -7.972 -4.863 1.00 84.31 103 GLY A C 1
ATOM 791 O O . GLY A 1 103 ? 17.773 -8.493 -4.291 1.00 84.31 103 GLY A O 1
ATOM 792 N N . ARG A 1 104 ? 16.971 -7.326 -6.029 1.00 84.06 104 ARG A N 1
ATOM 793 C CA . ARG A 1 104 ? 18.285 -7.026 -6.633 1.00 84.06 104 ARG A CA 1
ATOM 794 C C . ARG A 1 104 ? 19.037 -5.949 -5.859 1.00 84.06 104 ARG A C 1
ATOM 796 O O . ARG A 1 104 ? 20.263 -5.983 -5.799 1.00 84.06 104 ARG A O 1
ATOM 803 N N . GLU A 1 105 ? 18.300 -5.023 -5.262 1.00 85.25 105 GLU A N 1
ATOM 804 C CA . GLU A 1 105 ? 18.798 -4.085 -4.267 1.00 85.25 105 GLU A CA 1
ATOM 805 C C . GLU A 1 105 ? 18.127 -4.405 -2.932 1.00 85.25 105 GLU A C 1
ATOM 807 O O . GLU A 1 105 ? 16.918 -4.609 -2.867 1.00 85.25 105 GLU A O 1
ATOM 812 N N . PHE A 1 106 ? 18.911 -4.456 -1.862 1.00 87.81 106 PHE A N 1
ATOM 813 C CA . PHE A 1 106 ? 18.402 -4.670 -0.516 1.00 87.81 106 PHE A CA 1
ATOM 814 C C . PHE A 1 106 ? 19.221 -3.822 0.446 1.00 87.81 106 PHE A C 1
ATOM 816 O O . PHE A 1 106 ? 20.443 -3.981 0.522 1.00 87.81 106 PHE A O 1
ATOM 823 N N . LEU A 1 107 ? 18.567 -2.910 1.163 1.00 88.50 107 LEU A N 1
ATOM 824 C CA . LEU A 1 107 ? 19.233 -1.979 2.062 1.00 88.50 107 LEU A CA 1
ATOM 825 C C . LEU A 1 107 ? 18.796 -2.264 3.507 1.00 88.50 107 LEU A C 1
ATOM 827 O O . LEU A 1 107 ? 17.777 -1.738 3.951 1.00 88.50 107 LEU A O 1
ATOM 831 N N . PRO A 1 108 ? 19.574 -3.040 4.293 1.00 90.25 108 PRO A N 1
ATOM 832 C CA . PRO A 1 108 ? 19.180 -3.439 5.648 1.00 90.25 108 PRO A CA 1
ATOM 833 C C . PRO A 1 108 ? 18.812 -2.266 6.566 1.00 90.25 108 PRO A C 1
ATOM 835 O O . PRO A 1 108 ? 17.902 -2.371 7.378 1.00 90.25 108 PRO A O 1
ATOM 838 N N . TRP A 1 109 ? 19.481 -1.120 6.406 1.00 87.69 109 TRP A N 1
ATOM 839 C CA . TRP A 1 109 ? 19.200 0.075 7.200 1.00 87.69 109 TRP A CA 1
ATOM 840 C C . TRP A 1 109 ? 17.796 0.651 6.951 1.00 87.69 109 TRP A C 1
ATOM 842 O O . TRP A 1 109 ? 17.233 1.250 7.864 1.00 87.69 109 TRP A O 1
ATOM 852 N N . ARG A 1 110 ? 17.216 0.480 5.750 1.00 87.19 110 ARG A N 1
ATOM 853 C CA . ARG A 1 110 ? 15.830 0.892 5.458 1.00 87.19 110 ARG A CA 1
ATOM 854 C C . ARG A 1 110 ? 14.847 0.010 6.204 1.00 87.19 110 ARG A C 1
ATOM 856 O O . ARG A 1 110 ? 13.903 0.541 6.781 1.00 87.19 110 ARG A O 1
ATOM 863 N N . VAL A 1 111 ? 15.126 -1.296 6.247 1.00 90.44 111 VAL A N 1
ATOM 864 C CA . VAL A 1 111 ? 14.334 -2.270 7.003 1.00 90.44 111 VAL A CA 1
ATOM 865 C C . VAL A 1 111 ? 14.305 -1.876 8.478 1.00 90.44 111 VAL A C 1
ATOM 867 O O . VAL A 1 111 ? 13.249 -1.528 8.993 1.00 90.44 111 VAL A O 1
ATOM 870 N N . THR A 1 112 ? 15.480 -1.748 9.102 1.00 90.12 112 THR A N 1
ATOM 871 C CA . THR A 1 112 ? 15.600 -1.337 10.509 1.00 90.12 112 THR A CA 1
ATOM 872 C C . THR A 1 112 ? 14.922 0.007 10.794 1.00 90.12 112 THR A C 1
ATOM 874 O O . THR A 1 112 ? 14.254 0.162 11.816 1.00 90.12 112 THR A O 1
ATOM 877 N N . ASN A 1 113 ? 15.075 0.998 9.909 1.00 86.50 113 ASN A N 1
ATOM 878 C CA . ASN A 1 113 ? 14.485 2.319 10.119 1.00 86.50 113 ASN A CA 1
ATOM 879 C C . ASN A 1 113 ? 12.960 2.306 10.030 1.00 86.50 113 ASN A C 1
ATOM 881 O O . ASN A 1 113 ? 12.323 2.935 10.871 1.00 86.50 113 ASN A O 1
ATOM 885 N N . MET A 1 114 ? 12.385 1.617 9.042 1.00 87.81 114 MET A N 1
ATOM 886 C CA . MET A 1 114 ? 10.932 1.530 8.905 1.00 87.81 114 MET A CA 1
ATOM 887 C C . MET A 1 114 ? 10.325 0.710 10.044 1.00 87.81 114 MET A C 1
ATOM 889 O O . MET A 1 114 ? 9.369 1.157 10.668 1.00 87.81 114 MET A O 1
ATOM 893 N N . THR A 1 115 ? 10.935 -0.423 10.399 1.00 90.56 115 THR A N 1
ATOM 894 C CA . THR A 1 115 ? 10.514 -1.232 11.551 1.00 90.56 115 THR A CA 1
ATOM 895 C C . THR A 1 115 ? 10.472 -0.395 12.830 1.00 90.56 115 THR A C 1
ATOM 897 O O . THR A 1 115 ? 9.459 -0.376 13.527 1.00 90.56 115 THR A O 1
ATOM 900 N N . ARG A 1 116 ? 11.539 0.366 13.111 1.00 88.88 116 ARG A N 1
ATOM 901 C CA . ARG A 1 116 ? 11.577 1.274 14.264 1.00 88.88 116 ARG A CA 1
ATOM 902 C C . ARG A 1 116 ? 10.511 2.364 14.173 1.00 88.88 116 ARG A C 1
ATOM 904 O O . ARG A 1 116 ? 9.902 2.693 15.180 1.00 88.88 116 ARG A O 1
ATOM 911 N N . TYR A 1 117 ? 10.286 2.928 12.992 1.00 86.94 117 TYR A N 1
ATOM 912 C CA . TYR A 1 117 ? 9.307 3.996 12.810 1.00 86.94 117 TYR A CA 1
ATOM 913 C C . TYR A 1 117 ? 7.875 3.529 13.103 1.00 86.94 117 TYR A C 1
ATOM 915 O O . TYR A 1 117 ? 7.138 4.208 13.817 1.00 86.94 117 TYR A O 1
ATOM 923 N N . VAL A 1 118 ? 7.515 2.330 12.637 1.00 90.94 118 VAL A N 1
ATOM 924 C CA . VAL A 1 118 ? 6.228 1.695 12.955 1.00 90.94 118 VAL A CA 1
ATOM 925 C C . VAL A 1 118 ? 6.128 1.381 14.452 1.00 90.94 118 VAL A C 1
ATOM 927 O O . VAL A 1 118 ? 5.088 1.631 15.058 1.00 90.94 118 VAL A O 1
ATOM 930 N N . GLN A 1 119 ? 7.209 0.898 15.072 1.00 92.19 119 GLN A N 1
ATOM 931 C CA . GLN A 1 119 ? 7.244 0.637 16.514 1.00 92.19 119 GLN A CA 1
ATOM 932 C C . GLN A 1 119 ? 7.064 1.919 17.341 1.00 92.19 119 GLN A C 1
ATOM 934 O O . GLN A 1 119 ? 6.287 1.931 18.286 1.00 92.19 119 GLN A O 1
ATOM 939 N N . GLU A 1 120 ? 7.700 3.027 16.955 1.00 89.12 120 GLU A N 1
ATOM 940 C CA . GLU A 1 120 ? 7.516 4.320 17.626 1.00 89.12 120 GLU A CA 1
ATOM 941 C C . GLU A 1 120 ? 6.068 4.823 17.525 1.00 89.12 120 GLU A C 1
ATOM 943 O O . GLU A 1 120 ? 5.545 5.398 18.482 1.00 89.12 120 GLU A O 1
ATOM 948 N N . ALA A 1 121 ? 5.400 4.601 16.387 1.00 89.56 121 ALA A N 1
ATOM 949 C CA . ALA A 1 121 ? 3.983 4.923 16.236 1.00 89.56 121 ALA A CA 1
ATOM 950 C C . ALA A 1 121 ? 3.091 4.040 17.127 1.00 89.56 121 ALA A C 1
ATOM 952 O O . ALA A 1 121 ? 2.155 4.547 17.749 1.00 89.56 121 ALA A O 1
ATOM 953 N N . GLN A 1 122 ? 3.410 2.748 17.247 1.00 93.75 122 GLN A N 1
ATOM 954 C CA . GLN A 1 122 ? 2.732 1.837 18.169 1.00 93.75 122 GLN A CA 1
ATOM 955 C C . GLN A 1 122 ? 2.921 2.261 19.631 1.00 93.75 122 GLN A C 1
ATOM 957 O O . GLN A 1 122 ? 1.949 2.324 20.387 1.00 93.75 122 GLN A O 1
ATOM 962 N N . ASP A 1 123 ? 4.150 2.569 20.040 1.00 93.31 123 ASP A N 1
ATOM 963 C CA . ASP A 1 123 ? 4.469 2.988 21.407 1.00 93.31 123 ASP A CA 1
ATOM 964 C C . ASP A 1 123 ? 3.711 4.271 21.773 1.00 93.31 123 ASP A C 1
ATOM 966 O O . ASP A 1 123 ? 3.127 4.373 22.853 1.00 93.31 123 ASP A O 1
ATOM 970 N N . LEU A 1 124 ? 3.632 5.234 20.849 1.00 90.56 124 LEU A N 1
ATOM 971 C CA . LEU A 1 124 ? 2.875 6.464 21.065 1.00 90.56 124 LEU A CA 1
ATOM 972 C C . LEU A 1 124 ? 1.365 6.204 21.165 1.00 90.56 124 LEU A C 1
ATOM 974 O O . LEU A 1 124 ? 0.723 6.711 22.085 1.00 90.56 124 LEU A O 1
ATOM 978 N N . ALA A 1 125 ? 0.800 5.378 20.280 1.00 93.50 125 ALA A N 1
ATOM 979 C CA . ALA A 1 125 ? -0.614 5.002 20.332 1.00 93.50 125 ALA A CA 1
ATOM 980 C C . ALA A 1 125 ? -0.965 4.304 21.659 1.00 93.50 125 ALA A C 1
ATOM 982 O O . ALA A 1 125 ? -1.925 4.670 22.337 1.00 93.50 125 ALA A O 1
ATOM 983 N N . THR A 1 126 ? -0.139 3.348 22.082 1.00 94.94 126 THR A N 1
ATOM 984 C CA . THR A 1 126 ? -0.354 2.621 23.340 1.00 94.94 126 THR A CA 1
ATOM 985 C C . THR A 1 126 ? -0.158 3.505 24.573 1.00 94.94 126 THR A C 1
ATOM 987 O O . THR A 1 126 ? -0.856 3.304 25.568 1.00 94.94 126 THR A O 1
ATOM 990 N N . SER A 1 127 ? 0.706 4.527 24.511 1.00 93.94 127 SER A N 1
ATOM 991 C CA . SER A 1 127 ? 0.914 5.478 25.615 1.00 93.94 127 SER A CA 1
ATOM 992 C C . SER A 1 127 ? -0.346 6.275 25.986 1.00 93.94 127 SER A C 1
ATOM 994 O O . SER A 1 127 ? -0.518 6.641 27.149 1.00 93.94 127 SER A O 1
ATOM 996 N N . VAL A 1 128 ? -1.254 6.484 25.024 1.00 93.62 128 VAL A N 1
ATOM 997 C CA . VAL A 1 128 ? -2.557 7.140 25.230 1.00 93.62 128 VAL A CA 1
ATOM 998 C C . VAL A 1 128 ? -3.712 6.143 25.384 1.00 93.62 128 VAL A C 1
ATOM 1000 O O . VAL A 1 128 ? -4.869 6.542 25.462 1.00 93.62 128 VAL A O 1
ATOM 1003 N N . GLY A 1 129 ? -3.412 4.842 25.454 1.00 95.44 129 GLY A N 1
ATOM 1004 C CA . GLY A 1 129 ? -4.402 3.775 25.609 1.00 95.44 129 GLY A CA 1
ATOM 1005 C C . GLY A 1 129 ? -5.093 3.334 24.315 1.00 95.44 129 GLY A C 1
ATOM 1006 O O . GLY A 1 129 ? -6.052 2.569 24.395 1.00 95.44 129 GLY A O 1
ATOM 1007 N N . ALA A 1 130 ? -4.621 3.777 23.146 1.00 95.94 130 ALA A N 1
ATOM 1008 C CA . ALA A 1 130 ? -5.190 3.391 21.860 1.00 95.94 130 ALA A CA 1
ATOM 1009 C C . ALA A 1 130 ? -4.715 1.998 21.417 1.00 95.94 130 ALA A C 1
ATOM 1011 O O . ALA A 1 130 ? -3.564 1.604 21.635 1.00 95.94 130 ALA A O 1
ATOM 1012 N N . HIS A 1 131 ? -5.585 1.269 20.721 1.00 97.06 131 HIS A N 1
ATOM 1013 C CA . HIS A 1 131 ? -5.195 0.081 19.967 1.00 97.06 131 HIS A CA 1
ATOM 1014 C C . HIS A 1 131 ? -4.498 0.488 18.664 1.00 97.06 131 HIS A C 1
ATOM 1016 O O . HIS A 1 131 ? -4.893 1.457 18.023 1.00 97.06 131 HIS A O 1
ATOM 1022 N N . PHE A 1 132 ? -3.481 -0.264 18.251 1.00 96.75 132 PHE A N 1
ATOM 1023 C CA . PHE A 1 132 ? -2.667 0.047 17.075 1.00 96.75 132 PHE A CA 1
ATOM 1024 C C . PHE A 1 132 ? -2.683 -1.102 16.071 1.00 96.75 132 PHE A C 1
ATOM 1026 O O . PHE A 1 132 ? -2.592 -2.264 16.474 1.00 96.75 132 PHE A O 1
ATOM 1033 N N . ILE A 1 133 ? -2.727 -0.774 14.780 1.00 97.44 133 ILE A N 1
ATOM 1034 C CA . ILE A 1 133 ? -2.474 -1.722 13.694 1.00 97.44 133 ILE A CA 1
ATOM 1035 C C . ILE A 1 133 ? -1.748 -1.046 12.527 1.00 97.44 133 ILE A C 1
ATOM 1037 O O . ILE A 1 133 ? -2.092 0.067 12.126 1.00 97.44 133 ILE A O 1
ATOM 1041 N N . ALA A 1 134 ? -0.752 -1.732 11.967 1.00 96.12 134 ALA A N 1
ATOM 1042 C CA . ALA A 1 134 ? -0.059 -1.295 10.761 1.00 96.12 134 ALA A CA 1
ATOM 1043 C C . ALA A 1 134 ? -0.682 -1.895 9.486 1.00 96.12 134 ALA A C 1
ATOM 1045 O O . ALA A 1 134 ? -1.151 -3.034 9.494 1.00 96.12 134 ALA A O 1
ATOM 1046 N N . ILE A 1 135 ? -0.644 -1.154 8.377 1.00 96.00 135 ILE A N 1
ATOM 1047 C CA . ILE A 1 135 ? -1.069 -1.607 7.045 1.00 96.00 135 ILE A CA 1
ATOM 1048 C C . ILE A 1 135 ? 0.073 -1.352 6.043 1.00 96.00 135 ILE A C 1
ATOM 1050 O O . ILE A 1 135 ? 0.140 -0.277 5.450 1.00 96.00 135 ILE A O 1
ATOM 1054 N N . PRO A 1 136 ? 0.991 -2.313 5.836 1.00 95.06 136 PRO A N 1
ATOM 1055 C CA . PRO A 1 136 ? 1.908 -2.309 4.699 1.00 95.06 136 PRO A CA 1
ATOM 1056 C C . PRO A 1 136 ? 1.149 -2.406 3.370 1.00 95.06 136 PRO A C 1
ATOM 1058 O O . PRO A 1 136 ? 0.635 -3.468 3.009 1.00 95.06 136 PRO A O 1
ATOM 1061 N N . VAL A 1 137 ? 1.124 -1.326 2.594 1.00 94.69 137 VAL A N 1
ATOM 1062 C CA . VAL A 1 137 ? 0.530 -1.326 1.253 1.00 94.69 137 VAL A CA 1
ATOM 1063 C C . VAL A 1 137 ? 1.438 -2.086 0.300 1.00 94.69 137 VAL A C 1
ATOM 1065 O O . VAL A 1 137 ? 2.562 -1.645 0.059 1.00 94.69 137 VAL A O 1
ATOM 1068 N N . PRO A 1 138 ? 1.002 -3.211 -0.288 1.00 94.75 138 PRO A N 1
ATOM 1069 C CA . PRO A 1 138 ? 1.874 -3.986 -1.146 1.00 94.75 138 PRO A CA 1
ATOM 1070 C C . PRO A 1 138 ? 2.264 -3.194 -2.389 1.00 94.75 138 PRO A C 1
ATOM 1072 O O . PRO A 1 138 ? 1.446 -2.528 -3.022 1.00 94.75 138 PRO A O 1
ATOM 1075 N N . ASN A 1 139 ? 3.517 -3.323 -2.807 1.00 92.25 139 ASN A N 1
ATOM 1076 C CA . ASN A 1 139 ? 3.926 -2.746 -4.075 1.00 92.25 139 ASN A CA 1
ATOM 1077 C C . ASN A 1 139 ? 3.107 -3.333 -5.224 1.00 92.25 139 ASN A C 1
ATOM 1079 O O . ASN A 1 139 ? 3.109 -4.548 -5.444 1.00 92.25 139 ASN A O 1
ATOM 1083 N N . LYS A 1 140 ? 2.523 -2.462 -6.055 1.00 94.94 140 LYS A N 1
ATOM 1084 C CA . LYS A 1 140 ? 1.858 -2.859 -7.307 1.00 94.94 140 LYS A CA 1
ATOM 1085 C C . LYS A 1 140 ? 2.749 -3.762 -8.170 1.00 94.94 140 LYS A C 1
ATOM 1087 O O . LYS A 1 140 ? 2.270 -4.700 -8.796 1.00 94.94 140 LYS A O 1
ATOM 1092 N N . HIS A 1 141 ? 4.060 -3.518 -8.154 1.00 93.62 141 HIS A N 1
ATOM 1093 C CA . HIS A 1 141 ? 5.083 -4.331 -8.815 1.00 93.62 141 HIS A CA 1
ATOM 1094 C C . HIS A 1 141 ? 5.158 -5.775 -8.304 1.00 93.62 141 HIS A C 1
ATOM 1096 O O . HIS A 1 141 ? 5.399 -6.685 -9.093 1.00 93.62 141 HIS A O 1
ATOM 1102 N N . ALA A 1 142 ? 4.983 -5.995 -6.999 1.00 94.19 142 ALA A N 1
ATOM 1103 C CA . ALA A 1 142 ? 4.956 -7.327 -6.407 1.00 94.19 142 ALA A CA 1
ATOM 1104 C C . ALA A 1 142 ? 3.624 -8.030 -6.701 1.00 94.19 142 ALA A C 1
ATOM 1106 O O . ALA A 1 142 ? 3.629 -9.186 -7.117 1.00 94.19 142 ALA A O 1
ATOM 1107 N N . VAL A 1 143 ? 2.501 -7.318 -6.550 1.00 96.88 143 VAL A N 1
ATOM 1108 C CA . VAL A 1 143 ? 1.148 -7.856 -6.792 1.00 96.88 143 VAL A CA 1
ATOM 1109 C C . VAL A 1 143 ? 0.968 -8.241 -8.266 1.00 96.88 143 VAL A C 1
ATOM 1111 O O . VAL A 1 143 ? 0.588 -9.365 -8.577 1.00 96.88 143 VAL A O 1
ATOM 1114 N N . TYR A 1 144 ? 1.339 -7.351 -9.189 1.00 96.81 144 TYR A N 1
ATOM 1115 C CA . TYR A 1 144 ? 1.208 -7.535 -10.639 1.00 96.81 144 TYR A CA 1
ATOM 1116 C C . TYR A 1 144 ? 2.537 -7.878 -11.323 1.00 96.81 144 TYR A C 1
ATOM 1118 O O . TYR A 1 144 ? 2.782 -7.491 -12.469 1.00 96.81 144 TYR A O 1
ATOM 1126 N N . ASN A 1 145 ? 3.398 -8.652 -10.656 1.00 95.81 145 ASN A N 1
ATOM 1127 C CA . ASN A 1 145 ? 4.723 -9.025 -11.168 1.00 95.81 145 ASN A CA 1
ATOM 1128 C C . ASN A 1 145 ? 4.667 -9.687 -12.562 1.00 95.81 145 ASN A C 1
ATOM 1130 O O . ASN A 1 145 ? 5.535 -9.475 -13.407 1.00 95.81 145 ASN A O 1
ATOM 1134 N N . ALA A 1 146 ? 3.608 -10.449 -12.854 1.00 95.50 146 ALA A N 1
ATOM 1135 C CA . ALA A 1 146 ? 3.410 -11.078 -14.159 1.00 95.50 146 ALA A CA 1
ATOM 1136 C C . ALA A 1 146 ? 3.106 -10.081 -15.294 1.00 95.50 146 ALA A C 1
ATOM 1138 O O . ALA A 1 146 ? 3.362 -10.403 -16.456 1.00 95.50 146 ALA A O 1
ATOM 1139 N N . LYS A 1 147 ? 2.601 -8.880 -14.979 1.00 96.12 147 LYS A N 1
ATOM 1140 C CA . LYS A 1 147 ? 2.298 -7.831 -15.964 1.00 96.12 147 LYS A CA 1
ATOM 1141 C C . LYS A 1 147 ? 3.507 -6.941 -16.268 1.00 96.12 147 LYS A C 1
ATOM 1143 O O . LYS A 1 147 ? 3.511 -6.262 -17.288 1.00 96.12 147 LYS A O 1
ATOM 1148 N N . LEU A 1 148 ? 4.567 -6.976 -15.456 1.00 93.31 148 LEU A N 1
ATOM 1149 C CA . LEU A 1 148 ? 5.822 -6.268 -15.739 1.00 93.31 148 LEU A CA 1
ATOM 1150 C C . LEU A 1 148 ? 6.549 -6.842 -16.974 1.00 93.31 148 LEU A C 1
ATOM 1152 O O . LEU A 1 148 ? 6.404 -8.033 -17.285 1.00 93.31 148 LEU A O 1
ATOM 1156 N N . PRO A 1 149 ? 7.387 -6.053 -17.674 1.00 89.62 149 PRO A N 1
ATOM 1157 C CA . PRO A 1 149 ? 8.291 -6.590 -18.686 1.00 89.62 149 PRO A CA 1
ATOM 1158 C C . PRO A 1 149 ? 9.327 -7.517 -18.040 1.00 89.62 149 PRO A C 1
ATOM 1160 O O . PRO A 1 149 ? 9.720 -7.326 -16.890 1.00 89.62 149 PRO A O 1
ATOM 1163 N N . ARG A 1 150 ? 9.805 -8.526 -18.782 1.00 88.25 150 ARG A N 1
ATOM 1164 C CA . ARG A 1 150 ? 10.640 -9.618 -18.239 1.00 88.25 150 ARG A CA 1
ATOM 1165 C C . ARG A 1 150 ? 11.856 -9.139 -17.434 1.00 88.25 150 ARG A C 1
ATOM 1167 O O . ARG A 1 150 ? 12.197 -9.781 -16.451 1.00 88.25 150 ARG A O 1
ATOM 1174 N N . TRP A 1 151 ? 12.499 -8.046 -17.842 1.00 85.69 151 TRP A N 1
ATOM 1175 C CA . TRP A 1 151 ? 13.677 -7.495 -17.161 1.00 85.69 151 TRP A CA 1
ATOM 1176 C C . TRP A 1 151 ? 13.355 -6.857 -15.799 1.00 85.69 151 TRP A C 1
ATOM 1178 O O . TRP A 1 151 ? 14.228 -6.788 -14.940 1.00 85.69 151 TRP A O 1
ATOM 1188 N N . ALA A 1 152 ? 12.115 -6.406 -15.593 1.00 88.12 152 ALA A N 1
ATOM 1189 C CA . ALA A 1 152 ? 11.666 -5.763 -14.361 1.00 88.12 152 ALA A CA 1
ATOM 1190 C C . ALA A 1 152 ? 11.052 -6.755 -13.363 1.00 88.12 152 ALA A C 1
ATOM 1192 O O . ALA A 1 152 ? 10.901 -6.418 -12.191 1.00 88.12 152 ALA A O 1
ATOM 1193 N N . ARG A 1 153 ? 10.709 -7.972 -13.809 1.00 91.19 153 ARG A N 1
ATOM 1194 C CA . ARG A 1 153 ? 10.089 -8.988 -12.951 1.00 91.19 153 ARG A CA 1
ATOM 1195 C C . ARG A 1 153 ? 11.028 -9.415 -11.827 1.00 91.19 153 ARG A C 1
ATOM 1197 O O . ARG A 1 153 ? 12.234 -9.573 -12.028 1.00 91.19 153 ARG A O 1
ATOM 1204 N N . ALA A 1 154 ? 10.443 -9.648 -10.663 1.00 91.62 154 ALA A N 1
ATOM 1205 C CA . ALA A 1 154 ? 11.067 -10.397 -9.587 1.00 91.62 154 ALA A CA 1
ATOM 1206 C C . ALA A 1 154 ? 10.981 -11.899 -9.892 1.00 91.62 154 ALA A C 1
ATOM 1208 O O . ALA A 1 154 ? 9.944 -12.375 -10.361 1.00 91.62 154 ALA A O 1
ATOM 1209 N N . GLU A 1 155 ? 12.045 -12.649 -9.603 1.00 91.00 155 GLU A N 1
ATOM 1210 C CA . GLU A 1 155 ? 11.969 -14.118 -9.574 1.00 91.00 155 GLU A CA 1
ATOM 1211 C C . GLU A 1 155 ? 11.161 -14.600 -8.365 1.00 91.00 155 GLU A C 1
ATOM 1213 O O . GLU A 1 155 ? 10.408 -15.565 -8.462 1.00 91.00 155 GLU A O 1
ATOM 1218 N N . ASP A 1 156 ? 11.309 -13.895 -7.245 1.00 92.00 156 ASP A N 1
ATOM 1219 C CA . ASP A 1 156 ? 10.642 -14.168 -5.982 1.00 92.00 156 ASP A CA 1
ATOM 1220 C C . ASP A 1 156 ? 10.331 -12.838 -5.290 1.00 92.00 156 ASP A C 1
ATOM 1222 O O . ASP A 1 156 ? 11.227 -12.134 -4.819 1.00 92.00 156 ASP A O 1
ATOM 1226 N N . THR A 1 157 ? 9.053 -12.474 -5.265 1.00 91.44 157 THR A N 1
ATOM 1227 C CA . THR A 1 157 ? 8.565 -11.227 -4.667 1.00 91.44 157 THR A CA 1
ATOM 1228 C C . THR A 1 157 ? 8.639 -11.230 -3.135 1.00 91.44 157 THR A C 1
ATOM 1230 O O . THR A 1 157 ? 8.546 -10.161 -2.536 1.00 91.44 157 THR A O 1
ATOM 1233 N N . GLU A 1 158 ? 8.867 -12.385 -2.487 1.00 92.44 158 GLU A N 1
ATOM 1234 C CA . GLU A 1 158 ? 9.113 -12.476 -1.034 1.00 92.44 158 GLU A CA 1
ATOM 1235 C C . GLU A 1 158 ? 10.496 -11.966 -0.614 1.00 92.44 158 GLU A C 1
ATOM 1237 O O . GLU A 1 158 ? 10.740 -11.728 0.566 1.00 92.44 158 GLU A O 1
ATOM 1242 N N . ARG A 1 159 ? 11.415 -11.778 -1.568 1.00 90.44 159 ARG A N 1
ATOM 1243 C CA . ARG A 1 159 ? 12.775 -11.276 -1.303 1.00 90.44 159 ARG A CA 1
ATOM 1244 C C . ARG A 1 159 ? 12.883 -9.757 -1.330 1.00 90.44 159 ARG A C 1
ATOM 1246 O O . ARG A 1 159 ? 13.990 -9.230 -1.225 1.00 90.44 159 ARG A O 1
ATOM 1253 N N . SER A 1 160 ? 11.771 -9.057 -1.527 1.00 91.88 160 SER A N 1
ATOM 1254 C CA . SER A 1 160 ? 11.778 -7.602 -1.578 1.00 91.88 160 SER A CA 1
ATOM 1255 C C . SER A 1 160 ? 12.078 -6.989 -0.209 1.00 91.88 160 SER A C 1
ATOM 1257 O O . SER A 1 160 ? 11.821 -7.583 0.842 1.00 91.88 160 SER A O 1
ATOM 1259 N N . GLU A 1 161 ? 12.601 -5.764 -0.221 1.00 90.94 161 GLU A N 1
ATOM 1260 C CA . GLU A 1 161 ? 12.836 -4.986 1.001 1.00 90.94 161 GLU A CA 1
ATOM 1261 C C . GLU A 1 161 ? 11.550 -4.815 1.829 1.00 90.94 161 GLU A C 1
ATOM 1263 O O . GLU A 1 161 ? 11.571 -4.996 3.046 1.00 90.94 161 GLU A O 1
ATOM 1268 N N . GLN A 1 162 ? 10.415 -4.560 1.168 1.00 91.50 162 GLN A N 1
ATOM 1269 C CA . GLN A 1 162 ? 9.110 -4.455 1.821 1.00 91.50 162 GLN A CA 1
ATOM 1270 C C . GLN A 1 162 ? 8.737 -5.721 2.595 1.00 91.50 162 GLN A C 1
ATOM 1272 O O . GLN A 1 162 ? 8.266 -5.638 3.727 1.00 91.50 162 GLN A O 1
ATOM 1277 N N . ARG A 1 163 ? 8.957 -6.907 2.016 1.00 94.81 163 ARG A N 1
ATOM 1278 C CA . ARG A 1 163 ? 8.638 -8.169 2.698 1.00 94.81 163 ARG A CA 1
ATOM 1279 C C . ARG A 1 163 ? 9.534 -8.406 3.907 1.00 94.81 163 ARG A C 1
ATOM 1281 O O . ARG A 1 163 ? 9.044 -8.883 4.927 1.00 94.81 163 ARG A O 1
ATOM 1288 N N . ALA A 1 164 ? 10.801 -7.996 3.845 1.00 94.50 164 ALA A N 1
ATOM 1289 C CA . ALA A 1 164 ? 11.670 -8.010 5.019 1.00 94.50 164 ALA A CA 1
ATOM 1290 C C . ALA A 1 164 ? 11.163 -7.080 6.135 1.00 94.50 164 ALA A C 1
ATOM 1292 O O . ALA A 1 164 ? 11.159 -7.500 7.290 1.00 94.50 164 ALA A O 1
ATOM 1293 N N . ILE A 1 165 ? 10.678 -5.875 5.800 1.00 93.50 165 ILE A N 1
ATOM 1294 C CA . ILE A 1 165 ? 10.071 -4.942 6.768 1.00 93.50 165 ILE A CA 1
ATOM 1295 C C . ILE A 1 165 ? 8.860 -5.588 7.448 1.00 93.50 165 ILE A C 1
ATOM 1297 O O . ILE A 1 165 ? 8.787 -5.631 8.673 1.00 93.50 165 ILE A O 1
ATOM 1301 N N . VAL A 1 166 ? 7.931 -6.143 6.664 1.00 95.50 166 VAL A N 1
ATOM 1302 C CA . VAL A 1 166 ? 6.718 -6.785 7.197 1.00 95.50 166 VAL A CA 1
ATOM 1303 C C . VAL A 1 166 ? 7.063 -7.960 8.115 1.00 95.50 166 VAL A C 1
ATOM 1305 O O . VAL A 1 166 ? 6.484 -8.091 9.193 1.00 95.50 166 VAL A O 1
ATOM 1308 N N . HIS A 1 167 ? 8.032 -8.797 7.731 1.00 96.12 167 HIS A N 1
ATOM 1309 C CA . HIS A 1 167 ? 8.481 -9.907 8.572 1.00 96.12 167 HIS A CA 1
ATOM 1310 C C . HIS A 1 167 ? 9.136 -9.433 9.875 1.00 96.12 167 HIS A C 1
ATOM 1312 O O . HIS A 1 167 ? 8.888 -10.034 10.921 1.00 96.12 167 HIS A O 1
ATOM 1318 N N . GLU A 1 168 ? 9.948 -8.372 9.842 1.00 95.69 168 GLU A N 1
ATOM 1319 C CA . GLU A 1 168 ? 10.588 -7.831 11.045 1.00 95.69 168 GLU A CA 1
ATOM 1320 C C . GLU A 1 168 ? 9.545 -7.240 12.006 1.00 95.69 168 GLU A C 1
ATOM 1322 O O . GLU A 1 168 ? 9.510 -7.636 13.172 1.00 95.69 168 GLU A O 1
ATOM 1327 N N . ILE A 1 169 ? 8.625 -6.406 11.506 1.00 94.75 169 ILE A N 1
ATOM 1328 C CA . ILE A 1 169 ? 7.494 -5.845 12.268 1.00 94.75 169 ILE A CA 1
ATOM 1329 C C . ILE A 1 169 ? 6.665 -6.963 12.921 1.00 94.75 169 ILE A C 1
ATOM 1331 O O . ILE A 1 169 ? 6.417 -6.934 14.128 1.00 94.75 169 ILE A O 1
ATOM 1335 N N . GLY A 1 170 ? 6.294 -7.993 12.152 1.00 94.94 170 GLY A N 1
ATOM 1336 C CA . GLY A 1 170 ? 5.547 -9.139 12.673 1.00 94.94 170 GLY A CA 1
ATOM 1337 C C . GLY A 1 170 ? 6.321 -9.935 13.730 1.00 94.94 170 GLY A C 1
ATOM 1338 O O . GLY A 1 170 ? 5.740 -10.373 14.721 1.00 94.94 170 GLY A O 1
ATOM 1339 N N . SER A 1 171 ? 7.643 -10.082 13.579 1.00 96.06 171 SER A N 1
ATOM 1340 C CA . SER A 1 171 ? 8.491 -10.781 14.559 1.00 96.06 171 SER A CA 1
ATOM 1341 C C . SER A 1 171 ? 8.597 -10.058 15.907 1.00 96.06 171 SER A C 1
ATOM 1343 O O . SER A 1 171 ? 8.808 -10.705 16.934 1.00 96.06 171 SER A O 1
ATOM 1345 N N . LEU A 1 172 ? 8.403 -8.736 15.910 1.00 94.94 172 LEU A N 1
ATOM 1346 C CA . LEU A 1 172 ? 8.337 -7.905 17.114 1.00 94.94 172 LEU A CA 1
ATOM 1347 C C . LEU A 1 172 ? 6.955 -7.937 17.786 1.00 94.94 172 LEU A C 1
ATOM 1349 O O . LEU A 1 172 ? 6.789 -7.377 18.867 1.00 94.94 172 LEU A O 1
ATOM 1353 N N . GLY A 1 173 ? 5.966 -8.601 17.179 1.00 95.44 173 GLY A N 1
ATOM 1354 C CA . GLY A 1 173 ? 4.604 -8.684 17.707 1.00 95.44 173 GLY A CA 1
ATOM 1355 C C . GLY A 1 173 ? 3.781 -7.411 17.505 1.00 95.44 173 GLY A C 1
ATOM 1356 O O . GLY A 1 173 ? 2.758 -7.243 18.168 1.00 95.44 173 GLY A O 1
ATOM 1357 N N . VAL A 1 174 ? 4.205 -6.517 16.607 1.00 96.12 174 VAL A N 1
ATOM 1358 C CA . VAL A 1 174 ? 3.397 -5.361 16.207 1.00 96.12 174 VAL A CA 1
ATOM 1359 C C . VAL A 1 174 ? 2.185 -5.869 15.409 1.00 96.12 174 VAL A C 1
ATOM 1361 O O . VAL A 1 174 ? 2.382 -6.580 14.419 1.00 96.12 174 VAL A O 1
ATOM 1364 N N . PRO A 1 175 ? 0.938 -5.535 15.797 1.00 96.81 175 PRO A N 1
ATOM 1365 C CA . PRO A 1 175 ? -0.241 -5.925 15.029 1.00 96.81 175 PRO A CA 1
ATOM 1366 C C . PRO A 1 175 ? -0.203 -5.324 13.622 1.00 96.81 175 PRO A C 1
ATOM 1368 O O . PRO A 1 175 ? 0.044 -4.125 13.463 1.00 96.81 175 PRO A O 1
ATOM 1371 N N . LEU A 1 176 ? -0.468 -6.140 12.602 1.00 96.00 176 LEU A N 1
ATOM 1372 C CA . LEU A 1 176 ? -0.486 -5.692 11.212 1.00 96.00 176 LEU A CA 1
ATOM 1373 C C . LEU A 1 176 ? -1.515 -6.456 10.379 1.00 96.00 176 LEU A C 1
ATOM 1375 O O . LEU A 1 176 ? -1.679 -7.667 10.527 1.00 96.00 176 LEU A O 1
ATOM 1379 N N . SER A 1 177 ? -2.157 -5.746 9.456 1.00 95.56 177 SER A N 1
ATOM 1380 C CA . SER A 1 177 ? -2.857 -6.329 8.314 1.00 95.56 177 SER A CA 1
ATOM 1381 C C . SER A 1 177 ? -1.852 -6.532 7.182 1.00 95.56 177 SER A C 1
ATOM 1383 O O . SER A 1 177 ? -1.091 -5.616 6.890 1.00 95.56 177 SER A O 1
ATOM 1385 N N . ASP A 1 178 ? -1.804 -7.708 6.545 1.00 96.69 178 ASP A N 1
ATOM 1386 C CA . ASP A 1 178 ? -0.871 -7.987 5.435 1.00 96.69 178 ASP A CA 1
ATOM 1387 C C . ASP A 1 178 ? -1.626 -8.144 4.098 1.00 96.69 178 ASP A C 1
ATOM 1389 O O . ASP A 1 178 ? -1.844 -9.276 3.641 1.00 96.69 178 ASP A O 1
ATOM 1393 N N . PRO A 1 179 ? -2.031 -7.037 3.431 1.00 97.12 179 PRO A N 1
ATOM 1394 C CA . PRO A 1 179 ? -2.778 -7.104 2.178 1.00 97.12 179 PRO A CA 1
ATOM 1395 C C . PRO A 1 179 ? -2.054 -7.878 1.079 1.00 97.12 179 PRO A C 1
ATOM 1397 O O . PRO A 1 179 ? -2.705 -8.497 0.242 1.00 97.12 179 PRO A O 1
ATOM 1400 N N . TYR A 1 180 ? -0.717 -7.918 1.090 1.00 96.69 180 TYR A N 1
ATOM 1401 C CA . TYR A 1 180 ? 0.047 -8.700 0.120 1.00 96.69 180 TYR A CA 1
ATOM 1402 C C . TYR A 1 180 ? -0.339 -10.186 0.146 1.00 96.69 180 TYR A C 1
ATOM 1404 O O . TYR A 1 180 ? -0.530 -10.799 -0.906 1.00 96.69 180 TYR A O 1
ATOM 1412 N N . LEU A 1 181 ? -0.470 -10.771 1.341 1.00 96.38 181 LEU A N 1
ATOM 1413 C CA . LEU A 1 181 ? -0.877 -12.169 1.495 1.00 96.38 181 LEU A CA 1
ATOM 1414 C C . LEU A 1 181 ? -2.360 -12.367 1.175 1.00 96.38 181 LEU A C 1
ATOM 1416 O O . LEU A 1 181 ? -2.718 -13.387 0.587 1.00 96.38 181 LEU A O 1
ATOM 1420 N N . LEU A 1 182 ? -3.209 -11.391 1.508 1.00 97.19 182 LEU A N 1
ATOM 1421 C CA . LEU A 1 182 ? -4.636 -11.432 1.181 1.00 97.19 182 LEU A CA 1
ATOM 1422 C C . LEU A 1 182 ? -4.859 -11.434 -0.337 1.00 97.19 182 LEU A C 1
ATOM 1424 O O . LEU A 1 182 ? -5.629 -12.253 -0.842 1.00 97.19 182 LEU A O 1
ATOM 1428 N N . PHE A 1 183 ? -4.142 -10.579 -1.068 1.00 97.81 183 PHE A N 1
ATOM 1429 C CA . PHE A 1 183 ? -4.291 -10.392 -2.514 1.00 97.81 183 PHE A CA 1
ATOM 1430 C C . PHE A 1 183 ? -3.881 -11.625 -3.325 1.00 97.81 183 PHE A C 1
ATOM 1432 O O . PHE A 1 183 ? -4.440 -11.864 -4.392 1.00 97.81 183 PHE A O 1
ATOM 1439 N N . LYS A 1 184 ? -2.984 -12.475 -2.803 1.00 94.38 184 LYS A N 1
ATOM 1440 C CA . LYS A 1 184 ? -2.613 -13.751 -3.446 1.00 94.38 184 LYS A CA 1
ATOM 1441 C C . LYS A 1 184 ? -3.775 -14.737 -3.592 1.00 94.38 184 LYS A C 1
ATOM 1443 O O . LYS A 1 184 ? -3.663 -15.680 -4.370 1.00 94.38 184 LYS A O 1
ATOM 1448 N N . ASN A 1 185 ? -4.864 -14.542 -2.851 1.00 95.44 185 ASN A N 1
ATOM 1449 C CA . ASN A 1 185 ? -6.043 -15.405 -2.924 1.00 95.44 185 ASN A CA 1
ATOM 1450 C C . ASN A 1 185 ? -6.997 -15.031 -4.071 1.00 95.44 185 ASN A C 1
ATOM 1452 O O . ASN A 1 185 ? -8.024 -15.686 -4.237 1.00 95.44 185 ASN A O 1
ATOM 1456 N N . PHE A 1 186 ? -6.676 -13.994 -4.848 1.00 96.69 186 PHE A N 1
ATOM 1457 C CA . PHE A 1 186 ? -7.508 -13.502 -5.938 1.00 96.69 186 PHE A CA 1
ATOM 1458 C C . PHE A 1 186 ? -6.899 -13.833 -7.300 1.00 96.69 186 PHE A C 1
ATOM 1460 O O . PHE A 1 186 ? -5.686 -13.761 -7.501 1.00 96.69 186 PHE A O 1
ATOM 1467 N N . ASP A 1 187 ? -7.766 -14.152 -8.260 1.00 96.12 187 ASP A N 1
ATOM 1468 C CA . ASP A 1 187 ? -7.411 -14.101 -9.675 1.00 96.12 187 ASP A CA 1
ATOM 1469 C C . ASP A 1 187 ? -7.374 -12.629 -10.100 1.00 96.12 187 ASP A C 1
ATOM 1471 O O . ASP A 1 187 ? -8.414 -12.006 -10.296 1.00 96.12 187 ASP A O 1
ATOM 1475 N N . LEU A 1 188 ? -6.173 -12.059 -10.188 1.00 95.94 188 LEU A N 1
ATOM 1476 C CA . LEU A 1 188 ? -5.971 -10.627 -10.419 1.00 95.94 188 LEU A CA 1
ATOM 1477 C C . LEU A 1 188 ? -6.355 -10.157 -11.831 1.00 95.94 188 LEU A C 1
ATOM 1479 O O . LEU A 1 188 ? -6.439 -8.946 -12.048 1.00 95.94 188 LEU A O 1
ATOM 1483 N N . ASP A 1 189 ? -6.571 -11.083 -12.772 1.00 93.38 189 ASP A N 1
ATOM 1484 C CA . ASP A 1 189 ? -7.081 -10.761 -14.108 1.00 93.38 189 ASP A CA 1
ATOM 1485 C C . ASP A 1 189 ? -8.610 -10.636 -14.100 1.00 93.38 189 ASP A C 1
ATOM 1487 O O . ASP A 1 189 ? -9.159 -9.758 -14.765 1.00 93.38 189 ASP A O 1
ATOM 1491 N N . ALA A 1 190 ? -9.294 -11.480 -13.322 1.00 94.50 190 ALA A N 1
ATOM 1492 C CA . ALA A 1 190 ? -10.747 -11.430 -13.151 1.00 94.50 190 ALA A CA 1
ATOM 1493 C C . ALA A 1 190 ? -11.193 -10.408 -12.091 1.00 94.50 190 ALA A C 1
ATOM 1495 O O . ALA A 1 190 ? -12.268 -9.823 -12.208 1.00 94.50 190 ALA A O 1
ATOM 1496 N N . THR A 1 191 ? -10.357 -10.188 -11.076 1.00 96.88 191 THR A N 1
ATOM 1497 C CA . THR A 1 191 ? -10.620 -9.307 -9.937 1.00 96.88 191 THR A CA 1
ATOM 1498 C C . THR A 1 191 ? -9.425 -8.379 -9.711 1.00 96.88 191 THR A C 1
ATOM 1500 O O . THR A 1 191 ? -8.620 -8.610 -8.802 1.00 96.88 191 THR A O 1
ATOM 1503 N N . PRO A 1 192 ? -9.261 -7.326 -10.533 1.00 96.69 192 PRO A N 1
ATOM 1504 C CA . PRO A 1 192 ? -8.225 -6.331 -10.308 1.00 96.69 192 PRO A CA 1
ATOM 1505 C C . PRO A 1 192 ? -8.396 -5.652 -8.944 1.00 96.69 192 PRO A C 1
ATOM 1507 O O . PRO A 1 192 ? -9.504 -5.291 -8.553 1.00 96.69 192 PRO A O 1
ATOM 1510 N N . LEU A 1 193 ? -7.286 -5.459 -8.235 1.00 97.50 193 LEU A N 1
ATOM 1511 C CA . LEU A 1 193 ? -7.202 -4.809 -6.924 1.00 97.50 193 LEU A CA 1
ATOM 1512 C C . LEU A 1 193 ? -6.443 -3.477 -6.988 1.00 97.50 193 LEU A C 1
ATOM 1514 O O . LEU A 1 193 ? -6.380 -2.754 -6.000 1.00 97.50 193 LEU A O 1
ATOM 1518 N N . TYR A 1 194 ? -5.841 -3.158 -8.137 1.00 97.12 194 TYR A N 1
ATOM 1519 C CA . TYR A 1 194 ? -5.192 -1.879 -8.415 1.00 97.12 194 TYR A CA 1
ATOM 1520 C C . TYR A 1 194 ? -5.746 -1.263 -9.673 1.00 97.12 194 TYR A C 1
ATOM 1522 O O . TYR A 1 194 ? -6.084 -1.983 -10.616 1.00 97.12 194 TYR A O 1
ATOM 1530 N N . PHE A 1 195 ? -5.717 0.066 -9.708 1.00 95.56 195 PHE A N 1
ATOM 1531 C CA . PHE A 1 195 ? -5.889 0.750 -10.967 1.00 95.56 195 PHE A CA 1
ATOM 1532 C C . PHE A 1 195 ? -4.694 0.454 -11.874 1.00 95.56 195 PHE A C 1
ATOM 1534 O O . PHE A 1 195 ? -3.521 0.559 -11.500 1.00 95.56 195 PHE A O 1
ATOM 1541 N N . LYS A 1 196 ? -4.979 0.082 -13.108 1.00 94.44 196 LYS A N 1
ATOM 1542 C CA . LYS A 1 196 ? -4.030 -0.323 -14.133 1.00 94.44 196 LYS A CA 1
ATOM 1543 C C . LYS A 1 196 ? -3.078 0.802 -14.502 1.00 94.44 196 LYS A C 1
ATOM 1545 O O . LYS A 1 196 ? -1.887 0.535 -14.690 1.00 94.44 196 LYS A O 1
ATOM 1550 N N . ARG A 1 197 ? -3.567 2.043 -14.536 1.00 91.94 197 ARG A N 1
ATOM 1551 C CA . ARG A 1 197 ? -2.799 3.237 -14.931 1.00 91.94 197 ARG A CA 1
ATOM 1552 C C . ARG A 1 197 ? -2.481 4.192 -13.779 1.00 91.94 197 ARG A C 1
ATOM 1554 O O . ARG A 1 197 ? -1.994 5.295 -14.004 1.00 91.94 197 ARG A O 1
ATOM 1561 N N . ASP A 1 198 ? -2.687 3.741 -12.546 1.00 93.00 198 ASP A N 1
ATOM 1562 C CA . ASP A 1 198 ? -2.353 4.481 -11.329 1.00 93.00 198 ASP A CA 1
ATOM 1563 C C . ASP A 1 198 ? -1.304 3.754 -10.475 1.00 93.00 198 ASP A C 1
ATOM 1565 O O . ASP A 1 198 ? -0.984 2.587 -10.716 1.00 93.00 198 ASP A O 1
ATOM 1569 N N . THR A 1 199 ? -0.766 4.426 -9.463 1.00 91.88 199 THR A N 1
ATOM 1570 C CA . THR A 1 199 ? 0.016 3.783 -8.402 1.00 91.88 199 THR A CA 1
ATOM 1571 C C . THR A 1 199 ? -0.863 3.099 -7.363 1.00 91.88 199 THR A C 1
ATOM 1573 O O . THR A 1 199 ? -0.417 2.124 -6.757 1.00 91.88 199 THR A O 1
ATOM 1576 N N . HIS A 1 200 ? -2.090 3.585 -7.173 1.00 93.81 200 HIS A N 1
ATOM 1577 C CA . HIS A 1 200 ? -2.967 3.177 -6.084 1.00 93.81 200 HIS A CA 1
ATOM 1578 C C . HIS A 1 200 ? -3.693 1.852 -6.335 1.00 93.81 200 HIS A C 1
ATOM 1580 O O . HIS A 1 200 ? -3.942 1.441 -7.477 1.00 93.81 200 HIS A O 1
ATOM 1586 N N . TRP A 1 201 ? -4.065 1.193 -5.234 1.00 95.31 201 TRP A N 1
ATOM 1587 C CA . TRP A 1 201 ? -5.114 0.178 -5.267 1.00 95.31 201 TRP A CA 1
ATOM 1588 C C . TRP A 1 201 ? -6.429 0.791 -5.781 1.00 95.31 201 TRP A C 1
ATOM 1590 O O . TRP A 1 201 ? -6.604 2.008 -5.738 1.00 95.31 201 TRP A O 1
ATOM 1600 N N . ASN A 1 202 ? -7.351 -0.036 -6.265 1.00 94.88 202 ASN A N 1
ATOM 1601 C CA . ASN A 1 202 ? -8.721 0.420 -6.497 1.00 94.88 202 ASN A CA 1
ATOM 1602 C C . ASN A 1 202 ? -9.540 0.337 -5.200 1.00 94.88 202 ASN A C 1
ATOM 1604 O O . ASN A 1 202 ? -9.057 -0.129 -4.163 1.00 94.88 202 ASN A O 1
ATOM 1608 N N . GLU A 1 203 ? -10.794 0.772 -5.257 1.00 92.75 203 GLU A N 1
ATOM 1609 C CA . GLU A 1 203 ? -11.713 0.815 -4.119 1.00 92.75 203 GLU A CA 1
ATOM 1610 C C . GLU A 1 203 ? -11.858 -0.555 -3.444 1.00 92.75 203 GLU A C 1
ATOM 1612 O O . GLU A 1 203 ? -11.949 -0.639 -2.217 1.00 92.75 203 GLU A O 1
ATOM 1617 N N . PHE A 1 204 ? -11.852 -1.635 -4.234 1.00 95.38 204 PHE A N 1
ATOM 1618 C CA . PHE A 1 204 ? -11.998 -2.996 -3.726 1.00 95.38 204 PHE A CA 1
ATOM 1619 C C . PHE A 1 204 ? -10.722 -3.505 -3.043 1.00 95.38 204 PHE A C 1
ATOM 1621 O O . PHE A 1 204 ? -10.793 -4.074 -1.953 1.00 95.38 204 PHE A O 1
ATOM 1628 N N . GLY A 1 205 ? -9.552 -3.257 -3.640 1.00 96.00 205 GLY A N 1
ATOM 1629 C CA . GLY A 1 205 ? -8.257 -3.563 -3.029 1.00 96.00 205 GLY A CA 1
ATOM 1630 C C . GLY A 1 205 ? -8.062 -2.836 -1.696 1.00 96.00 205 GLY A C 1
ATOM 1631 O O . GLY A 1 205 ? -7.681 -3.462 -0.704 1.00 96.00 205 GLY A O 1
ATOM 1632 N N . ALA A 1 206 ? -8.416 -1.548 -1.647 1.00 94.44 206 ALA A N 1
ATOM 1633 C CA . ALA A 1 206 ? -8.439 -0.763 -0.415 1.00 94.44 206 ALA A CA 1
ATOM 1634 C C . ALA A 1 206 ? -9.392 -1.377 0.624 1.00 94.44 206 ALA A C 1
ATOM 1636 O O . ALA A 1 206 ? -9.008 -1.592 1.774 1.00 94.44 206 ALA A O 1
ATOM 1637 N N . TYR A 1 207 ? -10.617 -1.736 0.221 1.00 93.81 207 TYR A N 1
ATOM 1638 C CA . TYR A 1 207 ? -11.598 -2.321 1.135 1.00 93.81 207 TYR A CA 1
ATOM 1639 C C . TYR A 1 207 ? -11.123 -3.630 1.776 1.00 93.81 207 TYR A C 1
ATOM 1641 O O . TYR A 1 207 ? -11.355 -3.842 2.963 1.00 93.81 207 TYR A O 1
ATOM 1649 N N . ILE A 1 208 ? -10.428 -4.497 1.031 1.00 95.69 208 ILE A N 1
ATOM 1650 C CA . ILE A 1 208 ? -9.864 -5.742 1.578 1.00 95.69 208 ILE A CA 1
ATOM 1651 C C . ILE A 1 208 ? -8.861 -5.443 2.701 1.00 95.69 208 ILE A C 1
ATOM 1653 O O . ILE A 1 208 ? -8.938 -6.069 3.759 1.00 95.69 208 ILE A O 1
ATOM 1657 N N . ALA A 1 209 ? -7.950 -4.486 2.486 1.00 94.69 209 ALA A N 1
ATOM 1658 C CA . ALA A 1 209 ? -6.966 -4.078 3.490 1.00 94.69 209 ALA A CA 1
ATOM 1659 C C . ALA A 1 209 ? -7.644 -3.492 4.741 1.00 94.69 209 ALA A C 1
ATOM 1661 O O . ALA A 1 209 ? -7.317 -3.861 5.868 1.00 94.69 209 ALA A O 1
ATOM 1662 N N . PHE A 1 210 ? -8.641 -2.625 4.545 1.00 92.25 210 PHE A N 1
ATOM 1663 C CA . PHE A 1 210 ? -9.441 -2.077 5.640 1.00 92.25 210 PHE A CA 1
ATOM 1664 C C . PHE A 1 210 ? -10.182 -3.152 6.422 1.00 92.25 210 PHE A C 1
ATOM 1666 O O . PHE A 1 210 ? -10.092 -3.188 7.646 1.00 92.25 210 PHE A O 1
ATOM 1673 N N . TYR A 1 211 ? -10.914 -4.021 5.728 1.00 94.12 211 TYR A N 1
ATOM 1674 C CA . TYR A 1 211 ? -11.738 -5.041 6.358 1.00 94.12 211 TYR A CA 1
ATOM 1675 C C . TYR A 1 211 ? -10.896 -5.938 7.265 1.00 94.12 211 TYR A C 1
ATOM 1677 O O . TYR A 1 211 ? -11.267 -6.162 8.415 1.00 94.12 211 TYR A O 1
ATOM 1685 N N . ASP A 1 212 ? -9.736 -6.393 6.784 1.00 96.00 212 ASP A N 1
ATOM 1686 C CA . ASP A 1 212 ? -8.818 -7.199 7.587 1.00 96.00 212 ASP A CA 1
ATOM 1687 C C . ASP A 1 212 ? -8.311 -6.439 8.821 1.00 96.00 212 ASP A C 1
ATOM 1689 O O . ASP A 1 212 ? -8.366 -6.970 9.931 1.00 96.00 212 ASP A O 1
ATOM 1693 N N . ALA A 1 213 ? -7.919 -5.169 8.669 1.00 94.81 213 ALA A N 1
ATOM 1694 C CA . ALA A 1 213 ? -7.496 -4.354 9.804 1.00 94.81 213 ALA A CA 1
ATOM 1695 C C . ALA A 1 213 ? -8.608 -4.206 10.861 1.00 94.81 213 ALA A C 1
ATOM 1697 O O . ALA A 1 213 ? -8.367 -4.373 12.057 1.00 94.81 213 ALA A O 1
ATOM 1698 N N . ILE A 1 214 ? -9.850 -3.965 10.439 1.00 92.69 214 ILE A N 1
ATOM 1699 C CA . ILE A 1 214 ? -11.002 -3.836 11.341 1.00 92.69 214 ILE A CA 1
ATOM 1700 C C . ILE A 1 214 ? -11.383 -5.169 11.997 1.00 92.69 214 ILE A C 1
ATOM 1702 O O . ILE A 1 214 ? -11.768 -5.184 13.170 1.00 92.69 214 ILE A O 1
ATOM 1706 N N . VAL A 1 215 ? -11.244 -6.294 11.290 1.00 94.88 215 VAL A N 1
ATOM 1707 C CA . VAL A 1 215 ? -11.405 -7.637 11.871 1.00 94.88 215 VAL A CA 1
ATOM 1708 C C . VAL A 1 215 ? -10.382 -7.859 12.980 1.00 94.88 215 VAL A C 1
ATOM 1710 O O . VAL A 1 215 ? -10.759 -8.283 14.073 1.00 94.88 215 VAL A O 1
ATOM 1713 N N . GLN A 1 216 ? -9.112 -7.531 12.736 1.00 94.75 216 GLN A N 1
ATOM 1714 C CA . GLN A 1 216 ? -8.050 -7.677 13.733 1.00 94.75 216 GLN A CA 1
ATOM 1715 C C . GLN A 1 216 ? -8.246 -6.766 14.952 1.00 94.75 216 GLN A C 1
ATOM 1717 O O . GLN A 1 216 ? -7.930 -7.162 16.073 1.00 94.75 216 GLN A O 1
ATOM 1722 N N . LEU A 1 217 ? -8.832 -5.582 14.756 1.00 92.94 217 LEU A N 1
ATOM 1723 C CA . LEU A 1 217 ? -9.229 -4.680 15.840 1.00 92.94 217 LEU A CA 1
ATOM 1724 C C . LEU A 1 217 ? -10.516 -5.117 16.568 1.00 92.94 217 LEU A C 1
ATOM 1726 O O . LEU A 1 217 ? -10.897 -4.494 17.557 1.00 92.94 217 LEU A O 1
ATOM 1730 N N . GLY A 1 218 ? -11.191 -6.179 16.112 1.00 92.75 218 GLY A N 1
ATOM 1731 C CA . GLY A 1 218 ? -12.416 -6.695 16.732 1.00 92.75 218 GLY A CA 1
ATOM 1732 C C . GLY A 1 218 ? -13.662 -5.843 16.470 1.00 92.75 218 GLY A C 1
ATOM 1733 O O . GLY A 1 218 ? -14.624 -5.911 17.232 1.00 92.75 218 GLY A O 1
ATOM 1734 N N . LEU A 1 219 ? -13.654 -5.042 15.403 1.00 89.81 219 LEU A N 1
ATOM 1735 C CA . LEU A 1 219 ? -14.672 -4.030 15.101 1.00 89.81 219 LEU A CA 1
ATOM 1736 C C . LEU A 1 219 ? -15.537 -4.370 13.867 1.00 89.81 219 LEU A C 1
ATOM 1738 O O . LEU A 1 219 ? -16.353 -3.562 13.437 1.00 89.81 219 LEU A O 1
ATOM 1742 N N . ALA A 1 220 ? -15.381 -5.561 13.281 1.00 85.56 220 ALA A N 1
ATOM 1743 C CA . ALA A 1 220 ? -15.975 -5.910 11.983 1.00 85.56 220 ALA A CA 1
ATOM 1744 C C . ALA A 1 220 ? -17.422 -6.439 12.031 1.00 85.56 220 ALA A C 1
ATOM 1746 O O . ALA A 1 220 ? -17.925 -6.895 11.007 1.00 85.56 220 ALA A O 1
ATOM 1747 N N . ALA A 1 221 ? -18.088 -6.421 13.192 1.00 79.69 221 ALA A N 1
ATOM 1748 C CA . ALA A 1 221 ? -19.379 -7.093 13.392 1.00 79.69 221 ALA A CA 1
ATOM 1749 C C . ALA A 1 221 ? -20.468 -6.664 12.389 1.00 79.69 221 ALA A C 1
ATOM 1751 O O . ALA A 1 221 ? -21.256 -7.503 11.957 1.00 79.69 221 ALA A O 1
ATOM 1752 N N . ASP A 1 222 ? -20.458 -5.391 11.989 1.00 78.06 222 ASP A N 1
ATOM 1753 C CA . ASP A 1 222 ? -21.452 -4.801 11.087 1.00 78.06 222 ASP A CA 1
ATOM 1754 C C . ASP A 1 222 ? -20.906 -4.537 9.670 1.00 78.06 222 ASP A C 1
ATOM 1756 O O . ASP A 1 222 ? -21.591 -3.938 8.842 1.00 78.06 222 ASP A O 1
ATOM 1760 N N . LEU A 1 223 ? -19.678 -4.979 9.364 1.00 86.62 223 LEU A N 1
ATOM 1761 C CA . LEU A 1 223 ? -19.079 -4.793 8.042 1.00 86.62 223 LEU A CA 1
ATOM 1762 C C . LEU A 1 223 ? -19.360 -5.985 7.116 1.00 86.62 223 LEU A C 1
ATOM 1764 O O . LEU A 1 223 ? -19.136 -7.137 7.507 1.00 86.62 223 LEU A O 1
ATOM 1768 N N . PRO A 1 224 ? -19.774 -5.748 5.856 1.00 90.56 224 PRO A N 1
ATOM 1769 C CA . PRO A 1 224 ? -19.888 -6.822 4.881 1.00 90.56 224 PRO A CA 1
ATOM 1770 C C . PRO A 1 224 ? -18.508 -7.416 4.579 1.00 90.56 224 PRO A C 1
ATOM 1772 O O . PRO A 1 224 ? -17.538 -6.700 4.366 1.00 90.56 224 PRO A O 1
ATOM 1775 N N . ALA A 1 225 ? -18.398 -8.742 4.509 1.00 93.50 225 ALA A N 1
ATOM 1776 C CA . ALA A 1 225 ? -17.174 -9.358 3.996 1.00 93.50 225 ALA A CA 1
ATOM 1777 C C . ALA A 1 225 ? -16.888 -8.860 2.559 1.00 93.50 225 ALA A C 1
ATOM 1779 O O . ALA A 1 225 ? -17.847 -8.654 1.811 1.00 93.50 225 ALA A O 1
ATOM 1780 N N . PRO A 1 226 ? -15.619 -8.728 2.116 1.00 93.69 226 PRO A N 1
ATOM 1781 C CA . PRO A 1 226 ? -15.286 -8.130 0.817 1.00 93.69 226 PRO A CA 1
ATOM 1782 C C . PRO A 1 226 ? -16.066 -8.708 -0.370 1.00 93.69 226 PRO A C 1
ATOM 1784 O O . PRO A 1 226 ? -16.625 -7.966 -1.171 1.00 93.69 226 PRO A O 1
ATOM 1787 N N . MET A 1 227 ? -16.207 -10.033 -0.446 1.00 93.81 227 MET A N 1
ATOM 1788 C CA . MET A 1 227 ? -16.954 -10.676 -1.535 1.00 93.81 227 MET A CA 1
ATOM 1789 C C . MET A 1 227 ? -18.466 -10.422 -1.506 1.00 93.81 227 MET A C 1
ATOM 1791 O O . MET A 1 227 ? -19.117 -10.598 -2.529 1.00 93.81 227 MET A O 1
ATOM 1795 N N . ASN A 1 228 ? -19.028 -10.012 -0.367 1.00 93.88 228 ASN A N 1
ATOM 1796 C CA . ASN A 1 228 ? -20.426 -9.590 -0.281 1.00 93.88 228 ASN A CA 1
ATOM 1797 C C . ASN A 1 228 ? -20.604 -8.129 -0.715 1.00 93.88 228 ASN A C 1
ATOM 1799 O O . ASN A 1 228 ? -21.718 -7.736 -1.045 1.00 93.88 228 ASN A O 1
ATOM 1803 N N . LEU A 1 229 ? -19.528 -7.334 -0.691 1.00 92.00 229 LEU A N 1
ATOM 1804 C CA . LEU A 1 229 ? -19.538 -5.946 -1.139 1.00 92.00 229 LEU A CA 1
ATOM 1805 C C . LEU A 1 229 ? -19.361 -5.832 -2.661 1.00 92.00 229 LEU A C 1
ATOM 1807 O O . LEU A 1 229 ? -19.952 -4.953 -3.283 1.00 92.00 229 LEU A O 1
ATOM 1811 N N . LEU A 1 230 ? -18.551 -6.706 -3.265 1.00 95.06 230 LEU A N 1
ATOM 1812 C CA . LEU A 1 230 ? -18.265 -6.690 -4.700 1.00 95.06 230 LEU A CA 1
ATOM 1813 C C . LEU A 1 230 ? -19.457 -7.211 -5.521 1.00 95.06 230 LEU A C 1
ATOM 1815 O O . LEU A 1 230 ? -19.770 -8.400 -5.489 1.00 95.06 230 LEU A O 1
ATOM 1819 N N . GLN A 1 231 ? -20.079 -6.338 -6.312 1.00 95.31 231 GLN A N 1
ATOM 1820 C CA . GLN A 1 231 ? -21.180 -6.693 -7.219 1.00 95.31 231 GLN A CA 1
ATOM 1821 C C . GLN A 1 231 ? -20.696 -7.111 -8.615 1.00 95.31 231 GLN A C 1
ATOM 1823 O O . GLN A 1 231 ? -21.432 -7.753 -9.365 1.00 95.31 231 GLN A O 1
ATOM 1828 N N . GLY A 1 232 ? -19.459 -6.763 -8.967 1.00 95.88 232 GLY A N 1
ATOM 1829 C CA . GLY A 1 232 ? -18.844 -7.099 -10.244 1.00 95.88 232 GLY A CA 1
ATOM 1830 C C . GLY A 1 232 ? -17.842 -6.040 -10.677 1.00 95.88 232 GLY A C 1
ATOM 1831 O O . GLY A 1 232 ? -17.385 -5.236 -9.866 1.00 95.88 232 GLY A O 1
ATOM 1832 N N . PHE A 1 233 ? -17.528 -6.045 -11.968 1.00 96.50 233 PHE A N 1
ATOM 1833 C CA . PHE A 1 233 ? -16.699 -5.033 -12.604 1.00 96.50 233 PHE A CA 1
ATOM 1834 C C . PHE A 1 233 ? -17.386 -4.506 -13.859 1.00 96.50 233 PHE A C 1
ATOM 1836 O O . PHE A 1 233 ? -18.058 -5.263 -14.565 1.00 96.50 233 PHE A O 1
ATOM 1843 N N . GLU A 1 234 ? -17.178 -3.228 -14.151 1.00 95.69 234 GLU A N 1
ATOM 1844 C CA . GLU A 1 234 ? -17.600 -2.603 -15.401 1.00 95.69 234 GLU A CA 1
ATOM 1845 C C . GLU A 1 234 ? -16.432 -1.966 -16.140 1.00 95.69 234 GLU A C 1
ATOM 1847 O O . GLU A 1 234 ? -15.421 -1.583 -15.553 1.00 95.69 234 GLU A O 1
ATOM 1852 N N . GLU A 1 235 ? -16.581 -1.863 -17.456 1.00 95.31 235 GLU A N 1
ATOM 1853 C CA . GLU A 1 235 ? -15.637 -1.134 -18.287 1.00 95.31 235 GLU A CA 1
ATOM 1854 C C . GLU A 1 235 ? -15.905 0.369 -18.142 1.00 95.31 235 GLU A C 1
ATOM 1856 O O . GLU A 1 235 ? -16.953 0.872 -18.550 1.00 95.31 235 GLU A O 1
ATOM 1861 N N . GLY A 1 236 ? -14.954 1.078 -17.543 1.00 91.69 236 GLY A N 1
ATOM 1862 C CA . GLY A 1 236 ? -14.972 2.522 -17.357 1.00 91.69 236 GLY A CA 1
ATOM 1863 C C . GLY A 1 236 ? -13.777 3.189 -18.027 1.00 91.69 236 GLY A C 1
ATOM 1864 O O . GLY A 1 236 ? -12.848 2.534 -18.489 1.00 91.69 236 GLY A O 1
ATOM 1865 N N . SER A 1 237 ? -13.795 4.518 -18.100 1.00 90.19 237 SER A N 1
ATOM 1866 C CA . SER A 1 237 ? -12.634 5.299 -18.537 1.00 90.19 237 SER A CA 1
ATOM 1867 C C . SER A 1 237 ? -11.916 5.866 -17.323 1.00 90.19 237 SER A C 1
ATOM 1869 O O . SER A 1 237 ? -12.528 6.580 -16.530 1.00 90.19 237 SER A O 1
ATOM 1871 N N . PHE A 1 238 ? -10.624 5.579 -17.198 1.00 90.06 238 PHE A N 1
ATOM 1872 C CA . PHE A 1 238 ? -9.806 6.027 -16.079 1.00 90.06 238 PHE A CA 1
ATOM 1873 C C . PHE A 1 238 ? -8.508 6.678 -16.574 1.00 90.06 238 PHE A C 1
ATOM 1875 O O . PHE A 1 238 ? -7.901 6.238 -17.552 1.00 90.06 238 PHE A O 1
ATOM 1882 N N . PHE A 1 239 ? -8.104 7.763 -15.913 1.00 88.56 239 PHE A N 1
ATOM 1883 C CA . PHE A 1 239 ? -6.865 8.486 -16.191 1.00 88.56 239 PHE A CA 1
ATOM 1884 C C . PHE A 1 239 ? -6.086 8.633 -14.888 1.00 88.56 239 PHE A C 1
ATOM 1886 O O . PHE A 1 239 ? -6.466 9.421 -14.021 1.00 88.56 239 PHE A O 1
ATOM 1893 N N . GLY A 1 240 ? -5.025 7.843 -14.747 1.00 89.06 240 GLY A N 1
ATOM 1894 C CA . GLY A 1 240 ? -4.282 7.745 -13.494 1.00 89.06 240 GLY A CA 1
ATOM 1895 C C . GLY A 1 240 ? -3.080 8.678 -13.420 1.00 89.06 240 GLY A C 1
ATOM 1896 O O . GLY A 1 240 ? -2.666 9.308 -14.395 1.00 89.06 240 GLY A O 1
ATOM 1897 N N . VAL A 1 241 ? -2.439 8.726 -12.256 1.00 88.44 241 VAL A N 1
ATOM 1898 C CA . VAL A 1 241 ? -1.207 9.505 -12.056 1.00 88.44 241 VAL A CA 1
ATOM 1899 C C . VAL A 1 241 ? -0.063 9.036 -12.968 1.00 88.44 241 VAL A C 1
ATOM 1901 O O . VAL A 1 241 ? 0.768 9.838 -13.401 1.00 88.44 241 VAL A O 1
ATOM 1904 N N . LEU A 1 242 ? -0.023 7.750 -13.341 1.00 88.88 242 LEU A N 1
ATOM 1905 C CA . LEU A 1 242 ? 1.014 7.245 -14.245 1.00 88.88 242 LEU A CA 1
ATOM 1906 C C . LEU A 1 242 ? 0.766 7.659 -15.694 1.00 88.88 242 LEU A C 1
ATOM 1908 O O . LEU A 1 242 ? 1.730 7.749 -16.451 1.00 88.88 242 LEU A O 1
ATOM 1912 N N . ASP A 1 243 ? -0.469 7.974 -16.087 1.00 87.44 243 ASP A N 1
ATOM 1913 C CA . ASP A 1 243 ? -0.715 8.630 -17.372 1.00 87.44 243 ASP A CA 1
ATOM 1914 C C . ASP A 1 243 ? -0.025 9.988 -17.424 1.00 87.44 243 ASP A C 1
ATOM 1916 O O . ASP A 1 243 ? 0.789 10.229 -18.321 1.00 87.44 243 ASP A O 1
ATOM 1920 N N . GLN A 1 244 ? -0.261 10.810 -16.395 1.00 84.69 244 GLN A N 1
ATOM 1921 C CA . GLN A 1 244 ? 0.347 12.133 -16.242 1.00 84.69 244 GLN A CA 1
ATOM 1922 C C . GLN A 1 244 ? 1.874 12.052 -16.287 1.00 84.69 244 GLN A C 1
ATOM 1924 O O . GLN A 1 244 ? 2.523 12.821 -16.996 1.00 84.69 244 GLN A O 1
ATOM 1929 N N . PHE A 1 245 ? 2.460 11.091 -15.567 1.00 82.94 245 PHE A N 1
ATOM 1930 C CA . PHE A 1 245 ? 3.911 10.926 -15.527 1.00 82.94 245 PHE A CA 1
ATOM 1931 C C . PHE A 1 245 ? 4.492 10.324 -16.795 1.00 82.94 245 PHE A C 1
ATOM 1933 O O . PHE A 1 245 ? 5.620 10.657 -17.150 1.00 82.94 245 PHE A O 1
ATOM 1940 N N . SER A 1 246 ? 3.776 9.433 -17.476 1.00 79.38 246 SER A N 1
ATOM 1941 C CA . SER A 1 246 ? 4.312 8.724 -18.638 1.00 79.38 246 SER A CA 1
ATOM 1942 C C . SER A 1 246 ? 4.395 9.609 -19.882 1.00 79.38 246 SER A C 1
ATOM 1944 O O . SER A 1 246 ? 5.281 9.402 -20.717 1.00 79.38 246 SER A O 1
ATOM 1946 N N . GLY A 1 247 ? 3.477 10.576 -20.018 1.00 71.12 247 GLY A N 1
ATOM 1947 C CA . GLY A 1 247 ? 3.281 11.335 -21.254 1.00 71.12 247 GLY A CA 1
ATOM 1948 C C . GLY A 1 247 ? 2.879 10.452 -22.444 1.00 71.12 247 GLY A C 1
ATOM 1949 O O . GLY A 1 247 ? 3.079 10.845 -23.593 1.00 71.12 247 GLY A O 1
ATOM 1950 N N . LEU A 1 248 ? 2.390 9.229 -22.186 1.00 66.56 248 LEU A N 1
ATOM 1951 C CA . LEU A 1 248 ? 1.983 8.266 -23.215 1.00 66.56 248 LEU A CA 1
ATOM 1952 C C . LEU A 1 248 ? 0.569 8.530 -23.738 1.00 66.56 248 LEU A C 1
ATOM 1954 O O . LEU A 1 248 ? 0.287 8.186 -24.885 1.00 66.56 248 LEU A O 1
ATOM 1958 N N . SER A 1 249 ? -0.295 9.117 -22.911 1.00 66.38 249 SER A N 1
ATOM 1959 C CA . SER A 1 249 ? -1.669 9.477 -23.253 1.00 66.38 249 SER A CA 1
ATOM 1960 C C . SER A 1 249 ? -2.058 10.773 -22.547 1.00 66.38 249 SER A C 1
ATOM 1962 O O . SER A 1 249 ? -1.673 10.999 -21.403 1.00 66.38 249 SER A O 1
ATOM 1964 N N . GLU A 1 250 ? -2.835 11.610 -23.231 1.00 70.62 250 GLU A N 1
ATOM 1965 C CA . GLU A 1 250 ? -3.509 12.783 -22.651 1.00 70.62 250 GLU A CA 1
ATOM 1966 C C . GLU A 1 250 ? -4.997 12.501 -22.366 1.00 70.62 250 GLU A C 1
ATOM 1968 O O . GLU A 1 250 ? -5.734 13.394 -21.955 1.00 70.62 250 GLU A O 1
ATOM 1973 N N . ALA A 1 251 ? -5.455 11.268 -22.607 1.00 75.31 251 ALA A N 1
ATOM 1974 C CA . ALA A 1 251 ? -6.846 10.860 -22.463 1.00 75.31 251 ALA A CA 1
ATOM 1975 C C . ALA A 1 251 ? -6.979 9.616 -21.581 1.00 75.31 251 ALA A C 1
ATOM 1977 O O . ALA A 1 251 ? -6.089 8.762 -21.550 1.00 75.31 251 ALA A O 1
ATOM 1978 N N . ALA A 1 252 ? -8.117 9.527 -20.891 1.00 81.12 252 ALA A N 1
ATOM 1979 C CA . ALA A 1 252 ? -8.505 8.350 -20.127 1.00 81.12 252 ALA A CA 1
ATOM 1980 C C . ALA A 1 252 ? -8.561 7.109 -21.028 1.00 81.12 252 ALA A C 1
ATOM 1982 O O . ALA A 1 252 ? -9.014 7.178 -22.172 1.00 81.12 252 ALA A O 1
ATOM 1983 N N . GLU A 1 253 ? -8.116 5.981 -20.490 1.00 85.31 253 GLU A N 1
ATOM 1984 C CA . GLU A 1 253 ? -8.121 4.685 -21.165 1.00 85.31 253 GLU A CA 1
ATOM 1985 C C . GLU A 1 253 ? -9.181 3.775 -20.549 1.00 85.31 253 GLU A C 1
ATOM 1987 O O . GLU A 1 253 ? -9.615 3.979 -19.413 1.00 85.31 253 GLU A O 1
ATOM 1992 N N . SER A 1 254 ? -9.593 2.761 -21.309 1.00 87.75 254 SER A N 1
ATOM 1993 C CA . SER A 1 254 ? -10.531 1.756 -20.812 1.00 87.75 254 SER A CA 1
ATOM 1994 C C . SER A 1 254 ? -9.906 0.912 -19.695 1.00 87.75 254 SER A C 1
ATOM 1996 O O . SER A 1 254 ? -8.778 0.407 -19.813 1.00 87.75 254 SER A O 1
ATOM 1998 N N . GLU A 1 255 ? -10.660 0.745 -18.613 1.00 91.00 255 GLU A N 1
ATOM 1999 C CA . GLU A 1 255 ? -10.257 0.025 -17.420 1.00 91.00 255 GLU A CA 1
ATOM 2000 C C . GLU A 1 255 ? -11.437 -0.702 -16.758 1.00 91.00 255 GLU A C 1
ATOM 2002 O O . GLU A 1 255 ? -12.574 -0.246 -16.807 1.00 91.00 255 GLU A O 1
ATOM 2007 N N . SER A 1 256 ? -11.159 -1.849 -16.134 1.00 93.12 256 SER A N 1
ATOM 2008 C CA . SER A 1 256 ? -12.148 -2.632 -15.391 1.00 93.12 256 SER A CA 1
ATOM 2009 C C . SER A 1 256 ? -12.258 -2.107 -13.960 1.00 93.12 256 SER A C 1
ATOM 2011 O O . SER A 1 256 ? -11.377 -2.370 -13.140 1.00 93.12 256 SER A O 1
ATOM 2013 N N . LEU A 1 257 ? -13.334 -1.389 -13.656 1.00 94.62 257 LEU A N 1
ATOM 2014 C CA . LEU A 1 257 ? -13.559 -0.728 -12.371 1.00 94.62 257 LEU A CA 1
ATOM 2015 C C . LEU A 1 257 ? -14.503 -1.551 -11.483 1.00 94.62 257 LEU A C 1
ATOM 2017 O O . LEU A 1 257 ? -15.473 -2.115 -11.998 1.00 94.62 257 LEU A O 1
ATOM 2021 N N . PRO A 1 258 ? -14.231 -1.669 -10.171 1.00 95.00 258 PRO A N 1
ATOM 2022 C CA . PRO A 1 258 ? -15.077 -2.442 -9.271 1.00 95.00 258 PRO A CA 1
ATOM 2023 C C . PRO A 1 258 ? -16.414 -1.734 -9.025 1.00 95.00 258 PRO A C 1
ATOM 2025 O O . PRO A 1 258 ? -16.459 -0.538 -8.750 1.00 95.00 258 PRO A O 1
ATOM 2028 N N . ILE A 1 259 ? -17.503 -2.500 -9.037 1.00 94.56 259 ILE A N 1
ATOM 2029 C CA . ILE A 1 259 ? -18.819 -2.043 -8.580 1.00 94.56 259 ILE A CA 1
ATOM 2030 C C . ILE A 1 259 ? -19.017 -2.550 -7.155 1.00 94.56 259 ILE A C 1
ATOM 2032 O O . ILE A 1 259 ? -19.072 -3.762 -6.924 1.00 94.56 259 ILE A O 1
ATOM 2036 N N . LEU A 1 260 ? -19.133 -1.626 -6.201 1.00 91.94 260 LEU A N 1
ATOM 2037 C CA . LEU A 1 260 ? -19.291 -1.931 -4.779 1.00 91.94 260 LEU A CA 1
ATOM 2038 C C . LEU A 1 260 ? -20.687 -1.557 -4.274 1.00 91.94 260 LEU A C 1
ATOM 2040 O O . LEU A 1 260 ? -21.217 -0.494 -4.602 1.00 91.94 260 LEU A O 1
ATOM 2044 N N . ASP A 1 261 ? -21.267 -2.411 -3.431 1.00 90.31 261 ASP A N 1
ATOM 2045 C CA . ASP A 1 261 ? -22.537 -2.135 -2.758 1.00 90.31 261 ASP A CA 1
ATOM 2046 C C . ASP A 1 261 ? -22.370 -1.148 -1.595 1.00 90.31 261 ASP A C 1
ATOM 2048 O O . ASP A 1 261 ? -22.316 -1.511 -0.418 1.00 90.31 261 ASP A O 1
ATOM 2052 N N . MET A 1 262 ? -22.328 0.139 -1.919 1.00 85.00 262 MET A N 1
ATOM 2053 C CA . MET A 1 262 ? -22.147 1.183 -0.910 1.00 85.00 262 MET A CA 1
ATOM 2054 C C . MET A 1 262 ? -23.366 1.365 0.009 1.00 85.00 262 MET A C 1
ATOM 2056 O O . MET A 1 262 ? -23.277 2.093 0.999 1.00 85.00 262 MET A O 1
ATOM 2060 N N . THR A 1 263 ? -24.500 0.704 -0.266 1.00 81.50 263 THR A N 1
ATOM 2061 C CA . THR A 1 263 ? -25.713 0.843 0.558 1.00 81.50 263 THR A CA 1
ATOM 2062 C C . THR A 1 263 ? -25.514 0.321 1.980 1.00 81.50 263 THR A C 1
ATOM 2064 O O . THR A 1 263 ? -26.141 0.833 2.909 1.00 81.50 263 THR A O 1
ATOM 2067 N N . ALA A 1 264 ? -24.582 -0.620 2.165 1.00 72.31 264 ALA A N 1
ATOM 2068 C CA . ALA A 1 264 ? -24.215 -1.176 3.464 1.00 72.31 264 ALA A CA 1
ATOM 2069 C C . ALA A 1 264 ? -23.614 -0.137 4.432 1.00 72.31 264 ALA A C 1
ATOM 2071 O O . ALA A 1 264 ? -23.679 -0.329 5.643 1.00 72.31 264 ALA A O 1
ATOM 2072 N N . PHE A 1 265 ? -23.062 0.969 3.923 1.00 76.94 265 PHE A N 1
ATOM 2073 C CA . PHE A 1 265 ? -22.412 1.998 4.745 1.00 76.94 265 PHE A CA 1
ATOM 2074 C C . PHE A 1 265 ? -23.328 3.185 5.081 1.00 76.94 265 PHE A C 1
ATOM 2076 O O . PHE A 1 265 ? -22.972 4.024 5.909 1.00 76.94 265 PHE A O 1
ATOM 2083 N N . GLY A 1 266 ? -24.529 3.234 4.492 1.00 65.56 266 GLY A N 1
ATOM 2084 C CA . GLY A 1 266 ? -25.467 4.344 4.647 1.00 65.56 266 GLY A CA 1
ATOM 2085 C C . GLY A 1 266 ? -24.971 5.658 4.028 1.00 65.56 266 GLY A C 1
ATOM 2086 O O . GLY A 1 266 ? -23.919 5.729 3.398 1.00 65.56 266 GLY A O 1
ATOM 2087 N N . VAL A 1 267 ? -25.758 6.722 4.201 1.00 57.06 267 VAL A N 1
ATOM 2088 C CA . VAL A 1 267 ? -25.364 8.093 3.845 1.00 57.06 267 VAL A CA 1
ATOM 2089 C C . VAL A 1 267 ? -25.057 8.817 5.149 1.00 57.06 267 VAL A C 1
ATOM 2091 O O . VAL A 1 267 ? -25.976 9.212 5.864 1.00 57.06 267 VAL A O 1
ATOM 2094 N N . ALA A 1 268 ? -23.779 8.942 5.494 1.00 56.12 268 ALA A N 1
ATOM 2095 C CA . ALA A 1 268 ? -23.367 9.815 6.585 1.00 56.12 268 ALA A CA 1
ATOM 2096 C C . ALA A 1 268 ? -23.184 11.235 6.038 1.00 56.12 268 ALA A C 1
ATOM 2098 O O . ALA A 1 268 ? -22.504 11.425 5.028 1.00 56.12 268 ALA A O 1
ATOM 2099 N N . GLU A 1 269 ? -23.776 12.235 6.695 1.00 57.72 269 GLU A N 1
ATOM 2100 C CA . GLU A 1 269 ? -23.335 13.614 6.490 1.00 57.72 269 GLU A CA 1
ATOM 2101 C C . GLU A 1 269 ? -21.906 13.723 7.031 1.00 57.72 269 GLU A C 1
ATOM 2103 O O . GLU A 1 269 ? -21.652 13.474 8.213 1.00 57.72 269 GLU A O 1
ATOM 2108 N N . LEU A 1 270 ? -20.970 14.019 6.129 1.00 63.59 270 LEU A N 1
ATOM 2109 C CA . LEU A 1 270 ? -19.562 14.203 6.451 1.00 63.59 270 LEU A CA 1
ATOM 2110 C C . LEU A 1 270 ? -19.320 15.685 6.695 1.00 63.59 270 LEU A C 1
ATOM 2112 O O . LEU A 1 270 ? -19.419 16.492 5.770 1.00 63.59 270 LEU A O 1
ATOM 2116 N N . GLU A 1 271 ? -18.971 16.040 7.926 1.00 63.69 271 GLU A N 1
ATOM 2117 C CA . GLU A 1 271 ? -18.391 17.349 8.197 1.00 63.69 271 GLU A CA 1
ATOM 2118 C C . GLU A 1 271 ? -16.879 17.243 8.026 1.00 63.69 271 GLU A C 1
ATOM 2120 O O . GLU A 1 271 ? -16.183 16.602 8.818 1.00 63.69 271 GLU A O 1
ATOM 2125 N N . PHE A 1 272 ? -16.386 17.860 6.955 1.00 66.69 272 PHE A N 1
ATOM 2126 C CA . PHE A 1 272 ? -14.968 17.928 6.645 1.00 66.69 272 PHE A CA 1
ATOM 2127 C C . PHE A 1 272 ? -14.391 19.243 7.150 1.00 66.69 272 PHE A C 1
ATOM 2129 O O . PHE A 1 272 ? -14.847 20.319 6.760 1.00 66.69 272 PHE A O 1
ATOM 2136 N N . ASN A 1 273 ? -13.369 19.142 7.993 1.00 68.50 273 ASN A N 1
ATOM 2137 C CA . ASN A 1 273 ? -12.606 20.287 8.459 1.00 68.50 273 ASN A CA 1
ATOM 2138 C C . ASN A 1 273 ? -11.124 20.020 8.199 1.00 68.50 273 ASN A C 1
ATOM 2140 O O . ASN A 1 273 ? -10.533 19.137 8.825 1.00 68.50 273 ASN A O 1
ATOM 2144 N N . GLU A 1 274 ? -10.520 20.784 7.290 1.00 67.62 274 GLU A N 1
ATOM 2145 C CA . GLU A 1 274 ? -9.061 20.811 7.167 1.00 67.62 274 GLU A CA 1
ATOM 2146 C C . GLU A 1 274 ? -8.465 21.393 8.445 1.00 67.62 274 GLU A C 1
ATOM 2148 O O . GLU A 1 274 ? -8.967 22.382 8.989 1.00 67.62 274 GLU A O 1
ATOM 2153 N N . ILE A 1 275 ? -7.391 20.772 8.924 1.00 64.75 275 ILE A N 1
ATOM 2154 C CA . ILE A 1 275 ? -6.583 21.327 10.000 1.00 64.75 275 ILE A CA 1
ATOM 2155 C C .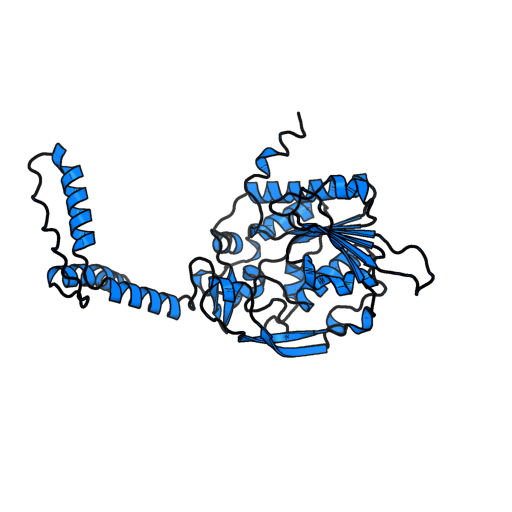 ILE A 1 275 ? -5.267 21.778 9.387 1.00 64.75 275 ILE A C 1
ATOM 2157 O O . ILE A 1 275 ? -4.549 20.981 8.786 1.00 64.75 275 ILE A O 1
ATOM 2161 N N . ASP A 1 276 ? -4.913 23.037 9.609 1.00 60.62 276 ASP A N 1
ATOM 2162 C CA . ASP A 1 276 ? -3.530 23.469 9.450 1.00 60.62 276 ASP A CA 1
ATOM 2163 C C . ASP A 1 276 ? -2.743 22.985 10.673 1.00 60.62 276 ASP A C 1
ATOM 2165 O O . ASP A 1 276 ? -2.803 23.590 11.745 1.00 60.62 276 ASP A O 1
ATOM 2169 N N . ASP A 1 277 ? -2.076 21.838 10.546 1.00 57.53 277 ASP A N 1
ATOM 2170 C CA . ASP A 1 277 ? -1.281 21.265 11.635 1.00 57.53 277 ASP A CA 1
ATOM 2171 C C . ASP A 1 277 ? 0.197 21.696 11.596 1.00 57.53 277 ASP A C 1
ATOM 2173 O O . ASP A 1 277 ? 0.977 21.262 12.445 1.00 57.53 277 ASP A O 1
ATOM 2177 N N . HIS A 1 278 ? 0.575 22.566 10.644 1.00 53.78 278 HIS A N 1
ATOM 2178 C CA . HIS A 1 278 ? 1.918 23.119 10.412 1.00 53.78 278 HIS A CA 1
ATOM 2179 C C . HIS A 1 278 ? 3.074 22.093 10.287 1.00 53.78 278 HIS A C 1
ATOM 2181 O O . HIS A 1 278 ? 4.235 22.498 10.154 1.00 53.78 278 HIS A O 1
ATOM 2187 N N . VAL A 1 279 ? 2.798 20.785 10.339 1.00 52.97 279 VAL A N 1
ATOM 2188 C CA . VAL A 1 279 ? 3.795 19.707 10.485 1.00 52.97 279 VAL A CA 1
ATOM 2189 C C . VAL A 1 279 ? 3.664 18.661 9.375 1.00 52.97 279 VAL A C 1
ATOM 2191 O O . VAL A 1 279 ? 4.686 18.137 8.926 1.00 52.97 279 VAL A O 1
ATOM 2194 N N . SER A 1 280 ? 2.448 18.398 8.898 1.00 56.84 280 SER A N 1
ATOM 2195 C CA . SER A 1 280 ? 2.142 17.524 7.767 1.00 56.84 280 SER A CA 1
ATOM 2196 C C . SER A 1 280 ? 1.611 18.342 6.585 1.00 56.84 280 SER A C 1
ATOM 2198 O O . SER A 1 280 ? 0.913 19.342 6.752 1.00 56.84 280 SER A O 1
ATOM 2200 N N . MET A 1 281 ? 1.979 17.940 5.366 1.00 51.81 281 MET A N 1
ATOM 2201 C CA . MET A 1 281 ? 1.231 18.374 4.188 1.00 51.81 281 MET A CA 1
ATOM 2202 C C . MET A 1 281 ? -0.098 17.627 4.233 1.00 51.81 281 MET A C 1
ATOM 2204 O O . MET A 1 281 ? -0.100 16.407 4.132 1.00 51.81 281 MET A O 1
ATOM 2208 N N . ASP A 1 282 ? -1.183 18.373 4.416 1.00 61.97 282 ASP A N 1
ATOM 2209 C CA . ASP A 1 282 ? -2.564 17.894 4.426 1.00 61.97 282 ASP A CA 1
ATOM 2210 C C . ASP A 1 282 ? -2.917 17.052 5.671 1.00 61.97 282 ASP A C 1
ATOM 2212 O O . ASP A 1 282 ? -2.634 15.864 5.773 1.00 61.97 282 ASP A O 1
ATOM 2216 N N . SER A 1 283 ? -3.593 17.668 6.642 1.00 64.12 283 SER A N 1
ATOM 2217 C CA . SER A 1 283 ? -4.276 16.968 7.737 1.00 64.12 283 SER A CA 1
ATOM 2218 C C . SER A 1 283 ? -5.741 17.376 7.756 1.00 64.12 283 SER A C 1
ATOM 2220 O O . SER A 1 283 ? -6.084 18.539 7.535 1.00 64.12 283 SER A O 1
ATOM 2222 N N . TYR A 1 284 ? -6.632 16.425 8.023 1.00 67.38 284 TYR A N 1
ATOM 2223 C CA . TYR A 1 284 ? -8.063 16.707 8.059 1.00 67.38 284 TYR A CA 1
ATOM 2224 C C . TYR A 1 284 ? -8.799 15.899 9.127 1.00 67.38 284 TYR A C 1
ATOM 2226 O O . TYR A 1 284 ? -8.408 14.795 9.513 1.00 67.38 284 TYR A O 1
ATOM 2234 N N . ILE A 1 285 ? -9.906 16.468 9.601 1.00 66.12 285 ILE A N 1
ATOM 2235 C CA . ILE A 1 285 ? -10.885 15.794 10.451 1.00 66.12 285 ILE A CA 1
ATOM 2236 C C . ILE A 1 285 ? -12.121 15.520 9.617 1.00 66.12 285 ILE A C 1
ATOM 2238 O O . ILE A 1 285 ? -12.673 16.427 8.990 1.00 66.12 285 ILE A O 1
ATOM 2242 N N . VAL A 1 286 ? -12.587 14.279 9.680 1.00 64.25 286 VAL A N 1
ATOM 2243 C CA . VAL A 1 286 ? -13.942 13.915 9.285 1.00 64.25 286 VAL A CA 1
ATOM 2244 C C . VAL A 1 286 ? -14.712 13.548 10.540 1.00 64.25 286 VAL A C 1
ATOM 2246 O O . VAL A 1 286 ? -14.442 12.536 11.196 1.00 64.25 286 VAL A O 1
ATOM 2249 N N . SER A 1 287 ? -15.687 14.384 10.868 1.00 62.19 287 SER A N 1
ATOM 2250 C CA . SER A 1 287 ? -16.663 14.091 11.910 1.00 62.19 287 SER A CA 1
ATOM 2251 C C . SER A 1 287 ? -17.908 13.500 11.265 1.00 62.19 287 SER A C 1
ATOM 2253 O O . SER A 1 287 ? -18.399 14.017 10.261 1.00 62.19 287 SER A O 1
ATOM 2255 N N . TYR A 1 288 ? -18.423 12.422 11.851 1.00 65.00 288 TYR A N 1
ATOM 2256 C CA . TYR A 1 288 ? -19.640 11.770 11.385 1.00 65.00 288 TYR A CA 1
ATOM 2257 C C . TYR A 1 288 ? -20.761 12.113 12.362 1.00 65.00 288 TYR A C 1
ATOM 2259 O O . TYR A 1 288 ? -20.694 11.757 13.544 1.00 65.00 288 TYR A O 1
ATOM 2267 N N . ASP A 1 289 ? -21.796 12.817 11.894 1.00 53.53 289 ASP A N 1
ATOM 2268 C CA . ASP A 1 289 ? -22.935 13.138 12.752 1.00 53.53 289 ASP A CA 1
ATOM 2269 C C . ASP A 1 289 ? -23.740 11.861 13.048 1.00 53.53 289 ASP A C 1
ATOM 2271 O O . ASP A 1 289 ? -24.489 11.337 12.224 1.00 53.53 289 ASP A O 1
ATOM 2275 N N . THR A 1 290 ? -23.580 11.335 14.262 1.00 51.03 290 THR A N 1
ATOM 2276 C CA . THR A 1 290 ? -24.286 10.136 14.735 1.00 51.03 290 THR A CA 1
ATOM 2277 C C . THR A 1 290 ? -25.684 10.435 15.289 1.00 51.03 290 THR A C 1
ATOM 2279 O O . THR A 1 290 ? -26.301 9.538 15.868 1.00 51.03 290 THR A O 1
ATOM 2282 N N . LYS A 1 291 ? -26.248 11.642 15.079 1.00 44.00 291 LYS A N 1
ATOM 2283 C CA . LYS A 1 291 ? -27.584 12.056 15.575 1.00 44.00 291 LYS A CA 1
ATOM 2284 C C . LYS A 1 291 ? -28.747 11.103 15.254 1.00 44.00 291 LYS A C 1
ATOM 2286 O O . LYS A 1 291 ? -29.821 11.271 15.828 1.00 44.00 291 LYS A O 1
ATOM 2291 N N . GLN A 1 292 ? -28.573 10.114 14.379 1.00 41.84 292 GLN A N 1
ATOM 2292 C CA . GLN A 1 292 ? -29.631 9.199 13.937 1.00 41.84 292 GLN A CA 1
ATOM 2293 C C . GLN A 1 292 ? -29.596 7.788 14.550 1.00 41.84 292 GLN A C 1
ATOM 2295 O O . GLN A 1 292 ? -30.570 7.057 14.385 1.00 41.84 292 GLN A O 1
ATOM 2300 N N . VAL A 1 293 ? -28.561 7.374 15.291 1.00 39.53 293 VAL A N 1
ATOM 2301 C CA . VAL A 1 293 ? -28.544 6.021 15.885 1.00 39.53 293 VAL A CA 1
ATOM 2302 C C . VAL A 1 293 ? -28.216 6.123 17.360 1.00 39.53 293 VAL A C 1
ATOM 2304 O O . VAL A 1 293 ? -27.061 6.175 17.766 1.00 39.53 293 VAL A O 1
ATOM 2307 N N . GLY A 1 294 ? -29.263 6.208 18.177 1.00 40.25 294 GLY A N 1
ATOM 2308 C CA . GLY A 1 294 ? -29.145 6.399 19.613 1.00 40.25 294 GLY A CA 1
ATOM 2309 C C . GLY A 1 294 ? -28.602 5.182 20.349 1.00 40.25 294 GLY A C 1
ATOM 2310 O O . GLY A 1 294 ? -29.354 4.630 21.131 1.00 40.25 294 GLY A O 1
ATOM 2311 N N . HIS A 1 295 ? -27.341 4.791 20.159 1.00 37.25 295 HIS A N 1
ATOM 2312 C CA . HIS A 1 295 ? -26.561 3.865 20.993 1.00 37.25 295 HIS A CA 1
ATOM 2313 C C . HIS A 1 295 ? -25.150 4.470 21.205 1.00 37.25 295 HIS A C 1
ATOM 2315 O O . HIS A 1 295 ? -24.688 5.234 20.369 1.00 37.25 295 HIS A O 1
ATOM 2321 N N . SER A 1 296 ? -24.530 4.195 22.361 1.00 53.41 296 SER A N 1
ATOM 2322 C CA . SER A 1 296 ? -23.131 4.461 22.789 1.00 53.41 296 SER A CA 1
ATOM 2323 C C . SER A 1 296 ? -22.171 5.199 21.830 1.00 53.41 296 SER A C 1
ATOM 2325 O O . SER A 1 296 ? -22.010 4.792 20.686 1.00 53.41 296 SER A O 1
ATOM 2327 N N . ARG A 1 297 ? -21.421 6.192 22.348 1.00 67.00 297 ARG A N 1
ATOM 2328 C CA . ARG A 1 297 ? -20.310 6.892 21.659 1.00 67.00 297 ARG A CA 1
ATOM 2329 C C . ARG A 1 297 ? -19.476 5.911 20.813 1.00 67.00 297 ARG A C 1
ATOM 2331 O O . ARG A 1 297 ? -18.784 5.073 21.384 1.00 67.00 297 ARG A O 1
ATOM 2338 N N . LYS A 1 298 ? -19.568 6.010 19.479 1.00 79.12 298 LYS A N 1
ATOM 2339 C CA . LYS A 1 298 ? -18.725 5.242 18.548 1.00 79.12 298 LYS A CA 1
ATOM 2340 C C . LYS A 1 298 ? -17.236 5.555 18.795 1.00 79.12 298 LYS A C 1
ATOM 2342 O O . LYS A 1 298 ? -16.936 6.678 19.217 1.00 79.12 298 LYS A O 1
ATOM 2347 N N . PRO A 1 299 ? -16.322 4.606 18.523 1.00 88.88 299 PRO A N 1
ATOM 2348 C CA . PRO A 1 299 ? -14.893 4.810 18.732 1.00 88.88 299 PRO A CA 1
ATOM 2349 C C . PRO A 1 299 ? -14.317 5.898 17.817 1.00 88.88 299 PRO A C 1
ATOM 2351 O O . PRO A 1 299 ? -14.882 6.217 16.766 1.00 88.88 299 PRO A O 1
ATOM 2354 N N . ARG A 1 300 ? -13.177 6.456 18.223 1.00 90.38 300 ARG A N 1
ATOM 2355 C CA . ARG A 1 300 ? -12.411 7.477 17.500 1.00 90.38 300 ARG A CA 1
ATOM 2356 C C . ARG A 1 300 ? -11.199 6.843 16.831 1.00 90.38 300 ARG A C 1
ATOM 2358 O O . ARG A 1 300 ? -10.460 6.104 17.481 1.00 90.38 300 ARG A O 1
ATOM 2365 N N . LEU A 1 301 ? -10.981 7.162 15.560 1.00 91.06 301 LEU A N 1
ATOM 2366 C CA . LEU A 1 301 ? -9.879 6.619 14.768 1.00 91.06 301 LEU A CA 1
ATOM 2367 C C . LEU A 1 301 ? -8.918 7.722 14.340 1.00 91.06 301 LEU A C 1
ATOM 2369 O O . LEU A 1 301 ? -9.341 8.731 13.778 1.00 91.06 301 LEU A O 1
ATOM 2373 N N . LEU A 1 302 ? -7.624 7.503 14.555 1.00 90.31 302 LEU A N 1
ATOM 2374 C CA . LEU A 1 302 ? -6.569 8.252 13.885 1.00 90.31 302 LEU A CA 1
ATOM 2375 C C . LEU A 1 302 ? -5.965 7.394 12.775 1.00 90.31 302 LEU A C 1
ATOM 2377 O O . LEU A 1 302 ? -5.545 6.265 13.023 1.00 90.31 302 LEU A O 1
ATOM 2381 N N . ILE A 1 303 ? -5.881 7.945 11.574 1.00 90.00 303 ILE A N 1
ATOM 2382 C CA . ILE A 1 303 ? -5.168 7.346 10.451 1.00 90.00 303 ILE A CA 1
ATOM 2383 C C . ILE A 1 303 ? -3.916 8.173 10.209 1.00 90.00 303 ILE A C 1
ATOM 2385 O O . ILE A 1 303 ? -3.991 9.388 10.032 1.00 90.00 303 ILE A O 1
ATOM 2389 N N . ILE A 1 304 ? -2.777 7.497 10.204 1.00 88.75 304 ILE A N 1
ATOM 2390 C CA . ILE A 1 304 ? -1.491 8.044 9.798 1.00 88.75 304 ILE A CA 1
ATOM 2391 C C . ILE A 1 304 ? -1.130 7.322 8.506 1.00 88.75 304 ILE A C 1
ATOM 2393 O O . ILE A 1 304 ? -0.844 6.127 8.541 1.00 88.75 304 ILE A O 1
ATOM 2397 N N . GLY A 1 305 ? -1.213 8.011 7.373 1.00 88.25 305 GLY A N 1
ATOM 2398 C CA . GLY A 1 305 ? -1.100 7.378 6.057 1.00 88.25 305 GLY A CA 1
ATOM 2399 C C . GLY A 1 305 ? -0.625 8.333 4.969 1.00 88.25 305 GLY A C 1
ATOM 2400 O O . GLY A 1 305 ? -0.164 9.436 5.257 1.00 88.25 305 GLY A O 1
ATOM 2401 N N . ASP A 1 306 ? -0.751 7.909 3.720 1.00 85.12 306 ASP A N 1
ATOM 2402 C CA . ASP A 1 306 ? -0.523 8.723 2.526 1.00 85.12 306 ASP A CA 1
ATOM 2403 C C . ASP A 1 306 ? -1.746 8.693 1.580 1.00 85.12 306 ASP A C 1
ATOM 2405 O O . ASP A 1 306 ? -2.872 8.355 1.979 1.00 85.12 306 ASP A O 1
ATOM 2409 N N . SER A 1 307 ? -1.551 9.045 0.307 1.00 87.00 307 SER A N 1
ATOM 2410 C CA . SER A 1 307 ? -2.598 9.047 -0.717 1.00 87.00 307 SER A CA 1
ATOM 2411 C C . SER A 1 307 ? -3.323 7.704 -0.896 1.00 87.00 307 SER A C 1
ATOM 2413 O O . SER A 1 307 ? -4.481 7.707 -1.317 1.00 87.00 307 SER A O 1
ATOM 2415 N N . PHE A 1 308 ? -2.737 6.568 -0.497 1.00 90.25 308 PHE A N 1
ATOM 2416 C CA . PHE A 1 308 ? -3.434 5.282 -0.456 1.00 90.25 308 PHE A CA 1
ATOM 2417 C C . PHE A 1 308 ? -4.620 5.295 0.503 1.00 90.25 308 PHE A C 1
ATOM 2419 O O . PHE A 1 308 ? -5.617 4.626 0.221 1.00 90.25 308 PHE A O 1
ATOM 2426 N N . THR A 1 309 ? -4.546 6.071 1.590 1.00 87.12 309 THR A N 1
ATOM 2427 C CA . THR A 1 309 ? -5.591 6.165 2.624 1.00 87.12 309 THR A CA 1
ATOM 2428 C C . THR A 1 309 ? -6.450 7.422 2.571 1.00 87.12 309 THR A C 1
ATOM 2430 O O . THR A 1 309 ? -7.488 7.471 3.235 1.00 87.12 309 THR A O 1
ATOM 2433 N N . TYR A 1 310 ? -6.053 8.406 1.762 1.00 79.06 310 TYR A N 1
ATOM 2434 C CA . TYR A 1 310 ? -6.654 9.736 1.750 1.00 79.06 310 TYR A CA 1
ATOM 2435 C C . TYR A 1 310 ? -8.129 9.744 1.319 1.00 79.06 310 TYR A C 1
ATOM 2437 O O . TYR A 1 310 ? -8.961 10.275 2.051 1.00 79.06 310 TYR A O 1
ATOM 2445 N N . ASP A 1 311 ? -8.477 9.152 0.172 1.00 69.69 311 ASP A N 1
ATOM 2446 C CA . ASP A 1 311 ? -9.837 9.242 -0.395 1.00 69.69 311 ASP A CA 1
ATOM 2447 C C . ASP A 1 311 ? -10.623 7.928 -0.337 1.00 69.69 311 ASP A C 1
ATOM 2449 O O . ASP A 1 311 ? -11.812 7.921 -0.011 1.00 69.69 311 ASP A O 1
ATOM 2453 N N . LEU A 1 312 ? -9.961 6.804 -0.620 1.00 67.69 312 LEU A N 1
ATOM 2454 C CA . LEU A 1 312 ? -10.636 5.542 -0.951 1.00 67.69 312 LEU A CA 1
ATOM 2455 C C . LEU A 1 312 ? -11.354 4.878 0.225 1.00 67.69 312 LEU A C 1
ATOM 2457 O O . LEU A 1 312 ? -12.217 4.031 0.019 1.00 67.69 312 LEU A O 1
ATOM 2461 N N . PHE A 1 313 ? -11.032 5.268 1.456 1.00 68.12 313 PHE A N 1
ATOM 2462 C CA . PHE A 1 313 ? -11.618 4.655 2.642 1.00 68.12 313 PHE A CA 1
ATOM 2463 C C . PHE A 1 313 ? -12.717 5.484 3.308 1.00 68.12 313 PHE A C 1
ATOM 2465 O O . PHE A 1 313 ? -13.373 5.000 4.234 1.00 68.12 313 PHE A O 1
ATOM 2472 N N . ARG A 1 314 ? -12.932 6.728 2.859 1.00 71.56 314 ARG A N 1
ATOM 2473 C CA . ARG A 1 314 ? -13.827 7.692 3.522 1.00 71.56 314 ARG A CA 1
ATOM 2474 C C . ARG A 1 314 ? -15.234 7.138 3.788 1.00 71.56 314 ARG A C 1
ATOM 2476 O O . ARG A 1 314 ? -15.698 7.275 4.919 1.00 71.56 314 ARG A O 1
ATOM 2483 N N . PRO A 1 315 ? -15.902 6.452 2.839 1.00 67.50 315 PRO A N 1
ATOM 2484 C CA . PRO A 1 315 ? -17.225 5.887 3.104 1.00 67.50 315 PRO A CA 1
ATOM 2485 C C . PRO A 1 315 ? -17.209 4.755 4.141 1.00 67.50 315 PRO A C 1
ATOM 2487 O O . PRO A 1 315 ? -18.189 4.555 4.855 1.00 67.50 315 PRO A O 1
ATOM 2490 N N . TYR A 1 316 ? -16.105 4.012 4.246 1.00 77.56 316 TYR A N 1
ATOM 2491 C CA . TYR A 1 316 ? -16.016 2.838 5.111 1.00 77.56 316 TYR A CA 1
ATOM 2492 C C . TYR A 1 316 ? -15.850 3.226 6.581 1.00 77.56 316 TYR A C 1
ATOM 2494 O O . TYR A 1 316 ? -16.517 2.656 7.449 1.00 77.56 316 TYR A O 1
ATOM 2502 N N . TRP A 1 317 ? -15.018 4.233 6.871 1.00 77.75 317 TRP A N 1
ATOM 2503 C CA . TRP A 1 317 ? -14.737 4.657 8.244 1.00 77.75 317 TRP A CA 1
ATOM 2504 C C . TRP A 1 317 ? -15.986 5.120 8.999 1.00 77.75 317 TRP A C 1
ATOM 2506 O O . TRP A 1 317 ? -16.148 4.778 10.169 1.00 77.75 317 TRP A O 1
ATOM 2516 N N . GLY A 1 318 ? -16.894 5.840 8.334 1.00 70.69 318 GLY A N 1
ATOM 2517 C CA . GLY A 1 318 ? -18.112 6.380 8.956 1.00 70.69 318 GLY A CA 1
ATOM 2518 C C . GLY A 1 318 ? -19.099 5.337 9.469 1.00 70.69 318 GLY A C 1
ATOM 2519 O O . GLY A 1 318 ? -19.892 5.598 10.381 1.00 70.69 318 GLY A O 1
ATOM 2520 N N . SER A 1 319 ? -19.036 4.124 8.918 1.00 76.38 319 SER A N 1
ATOM 2521 C CA . SER A 1 319 ? -19.857 3.015 9.400 1.00 76.38 319 SER A CA 1
ATOM 2522 C C . SER A 1 319 ? -19.383 2.507 10.767 1.00 76.38 319 SER A C 1
ATOM 2524 O O . SER A 1 319 ? -20.214 2.196 11.623 1.00 76.38 319 SER A O 1
ATOM 2526 N N . VAL A 1 320 ? -18.072 2.553 11.034 1.00 83.00 320 VAL A N 1
ATOM 2527 C CA . VAL A 1 320 ? -17.438 1.980 12.235 1.00 83.00 320 VAL A CA 1
ATOM 2528 C C . VAL A 1 320 ? -17.159 3.035 13.313 1.00 83.00 320 VAL A C 1
ATOM 2530 O O . VAL A 1 320 ? -17.409 2.795 14.494 1.00 83.00 320 VAL A O 1
ATOM 2533 N N . PHE A 1 321 ? -16.686 4.220 12.924 1.00 85.75 321 PHE A N 1
ATOM 2534 C CA . PHE A 1 321 ? -16.157 5.241 13.833 1.00 85.75 321 PHE A CA 1
ATOM 2535 C C . PHE A 1 321 ? -17.072 6.468 13.927 1.00 85.75 321 PHE A C 1
ATOM 2537 O O . PHE A 1 321 ? -17.859 6.753 13.028 1.00 85.75 321 PHE A O 1
ATOM 2544 N N . GLY A 1 322 ? -17.000 7.185 15.052 1.00 81.81 322 GLY A N 1
ATOM 2545 C CA . GLY A 1 322 ? -17.759 8.425 15.279 1.00 81.81 322 GLY A CA 1
ATOM 2546 C C . GLY A 1 322 ? -16.998 9.687 14.875 1.00 81.81 322 GLY A C 1
ATOM 2547 O O . GLY A 1 322 ? -17.597 10.684 14.485 1.00 81.81 322 GLY A O 1
ATOM 2548 N N . GLU A 1 323 ? -15.671 9.640 14.951 1.00 84.44 323 GLU A N 1
ATOM 2549 C CA . GLU A 1 323 ? -14.771 10.724 14.557 1.00 84.44 323 GLU A CA 1
ATOM 2550 C C . GLU A 1 323 ? -13.506 10.088 13.984 1.00 84.44 323 GLU A C 1
ATOM 2552 O O . GLU A 1 323 ? -12.916 9.208 14.620 1.00 84.44 323 GLU A O 1
ATOM 2557 N N . VAL A 1 324 ? -13.103 10.520 12.790 1.00 85.62 324 VAL A N 1
ATOM 2558 C CA . VAL A 1 324 ? -11.857 10.089 12.158 1.00 85.62 324 VAL A CA 1
ATOM 2559 C C . VAL A 1 324 ? -10.982 11.300 11.908 1.00 85.62 324 VAL A C 1
ATOM 2561 O O . VAL A 1 324 ? -11.398 12.263 11.267 1.00 85.62 324 VAL A O 1
ATOM 2564 N N . ARG A 1 325 ? -9.750 11.242 12.401 1.00 86.12 325 ARG A N 1
ATOM 2565 C CA . ARG A 1 325 ? -8.696 12.169 11.997 1.00 86.12 325 ARG A CA 1
ATOM 2566 C C . ARG A 1 325 ? -7.754 11.450 11.061 1.00 86.12 325 ARG A C 1
ATOM 2568 O O . ARG A 1 325 ? -7.396 10.301 11.307 1.00 86.12 325 ARG A O 1
ATOM 2575 N N . TRP A 1 326 ? -7.356 12.134 10.007 1.00 86.56 326 TRP A N 1
ATOM 2576 C CA . TRP A 1 326 ? -6.361 11.654 9.071 1.00 86.56 326 TRP A CA 1
ATOM 2577 C C . TRP A 1 326 ? -5.205 12.644 9.037 1.00 86.56 326 TRP A C 1
ATOM 2579 O O . TRP A 1 326 ? -5.420 13.855 8.962 1.00 86.56 326 TRP A O 1
ATOM 2589 N N . SER A 1 327 ? -3.990 12.120 9.115 1.00 83.19 327 SER A N 1
ATOM 2590 C CA . SER A 1 327 ? -2.762 12.898 9.039 1.00 83.19 327 SER A CA 1
ATOM 2591 C C . SER A 1 327 ? -1.811 12.228 8.063 1.00 83.19 327 SER A C 1
ATOM 2593 O O . SER A 1 327 ? -1.565 11.020 8.161 1.00 83.19 327 SER A O 1
ATOM 2595 N N . HIS A 1 328 ? -1.268 13.006 7.128 1.00 81.75 328 HIS A N 1
ATOM 2596 C CA . HIS A 1 328 ? -0.257 12.486 6.227 1.00 81.75 328 HIS A CA 1
ATOM 2597 C C . HIS A 1 328 ? 1.033 12.208 7.006 1.00 81.75 328 HIS A C 1
ATOM 2599 O O . HIS A 1 328 ? 1.530 13.083 7.714 1.00 81.75 328 HIS A O 1
ATOM 2605 N N . HIS A 1 329 ? 1.651 11.039 6.825 1.00 77.50 329 HIS A N 1
ATOM 2606 C CA . HIS A 1 329 ? 3.000 10.779 7.354 1.00 77.50 329 HIS A CA 1
ATOM 2607 C C . HIS A 1 329 ? 4.129 11.361 6.492 1.00 77.50 329 HIS A C 1
ATOM 2609 O O . HIS A 1 329 ? 5.268 10.942 6.645 1.00 77.50 329 HIS A O 1
ATOM 2615 N N . GLY A 1 330 ? 3.853 12.334 5.615 1.00 62.94 330 GLY A N 1
ATOM 2616 C CA . GLY A 1 330 ? 4.687 12.760 4.485 1.00 62.94 330 GLY A CA 1
ATOM 2617 C C . GLY A 1 330 ? 6.184 12.809 4.785 1.00 62.94 330 GLY A C 1
ATOM 2618 O O . GLY A 1 330 ? 6.674 13.651 5.541 1.00 62.94 330 GLY A O 1
ATOM 2619 N N . HIS A 1 331 ? 6.922 11.886 4.166 1.00 58.19 331 HIS A N 1
ATOM 2620 C CA . HIS A 1 331 ? 8.342 11.656 4.408 1.00 58.19 331 HIS A CA 1
ATOM 2621 C C . HIS A 1 331 ? 8.708 11.274 5.855 1.00 58.19 331 HIS A C 1
ATOM 2623 O O . HIS A 1 331 ? 9.801 11.577 6.287 1.00 58.19 331 HIS A O 1
ATOM 2629 N N . GLY A 1 332 ? 7.890 10.587 6.633 1.00 56.88 332 GLY A N 1
ATOM 2630 C CA . GLY A 1 332 ? 8.199 10.257 8.028 1.00 56.88 332 GLY A CA 1
ATOM 2631 C C . GLY A 1 332 ? 7.865 11.361 9.045 1.00 56.88 332 GLY A C 1
ATOM 2632 O O . GLY A 1 332 ? 8.251 11.249 10.212 1.00 56.88 332 GLY A O 1
ATOM 2633 N N . LYS A 1 333 ? 7.146 12.417 8.638 1.00 63.22 333 LYS A N 1
ATOM 2634 C CA . LYS A 1 333 ? 6.614 13.450 9.542 1.00 63.22 333 LYS A CA 1
ATOM 2635 C C . LYS A 1 333 ? 5.119 13.239 9.705 1.00 63.22 333 LYS A C 1
ATOM 2637 O O . LYS A 1 333 ? 4.371 13.498 8.777 1.00 63.22 333 LYS A O 1
ATOM 2642 N N . TYR A 1 334 ? 4.693 12.820 10.889 1.00 68.00 334 TYR A N 1
ATOM 2643 C CA . TYR A 1 334 ? 3.317 13.030 11.333 1.00 68.00 334 TYR A CA 1
ATOM 2644 C C . TYR A 1 334 ? 3.354 13.808 12.643 1.00 68.00 334 TYR A C 1
ATOM 2646 O O . TYR A 1 334 ? 4.318 13.717 13.418 1.00 68.00 334 TYR A O 1
ATOM 2654 N N . ASN A 1 335 ? 2.314 14.594 12.894 1.00 70.38 335 ASN A N 1
ATOM 2655 C CA . ASN A 1 335 ? 2.208 15.361 14.120 1.00 70.38 335 ASN A CA 1
ATOM 2656 C C . ASN A 1 335 ? 1.986 14.415 15.312 1.00 70.38 335 ASN A C 1
ATOM 2658 O O . ASN A 1 335 ? 0.867 13.998 15.594 1.00 70.38 335 ASN A O 1
ATOM 2662 N N . ARG A 1 336 ? 3.057 14.065 16.035 1.00 73.75 336 ARG A N 1
ATOM 2663 C CA . ARG A 1 336 ? 2.979 13.196 17.226 1.00 73.75 336 ARG A CA 1
ATOM 2664 C C . ARG A 1 336 ? 2.038 13.759 18.293 1.00 73.75 336 ARG A C 1
ATOM 2666 O O . ARG A 1 336 ? 1.298 12.999 18.913 1.00 73.75 336 ARG A O 1
ATOM 2673 N N . ALA A 1 337 ? 2.008 15.085 18.449 1.00 73.19 337 ALA A N 1
ATOM 2674 C CA . ALA A 1 337 ? 1.097 15.748 19.376 1.00 73.19 337 ALA A CA 1
ATOM 2675 C C . ALA A 1 337 ? -0.373 15.566 18.968 1.00 73.19 337 ALA A C 1
ATOM 2677 O O . ALA A 1 337 ? -1.242 15.606 19.831 1.00 73.19 337 ALA A O 1
ATOM 2678 N N . ALA A 1 338 ? -0.665 15.281 17.692 1.00 70.94 338 ALA A N 1
ATOM 2679 C CA . ALA A 1 338 ? -2.022 14.963 17.266 1.00 70.94 338 ALA A CA 1
ATOM 2680 C C . ALA A 1 338 ? -2.537 13.670 17.912 1.00 70.94 338 ALA A C 1
ATOM 2682 O O . ALA A 1 338 ? -3.727 13.602 18.199 1.00 70.94 338 ALA A O 1
ATOM 2683 N N . ILE A 1 339 ? -1.681 12.677 18.203 1.00 78.19 339 ILE A N 1
ATOM 2684 C CA . ILE A 1 339 ? -2.1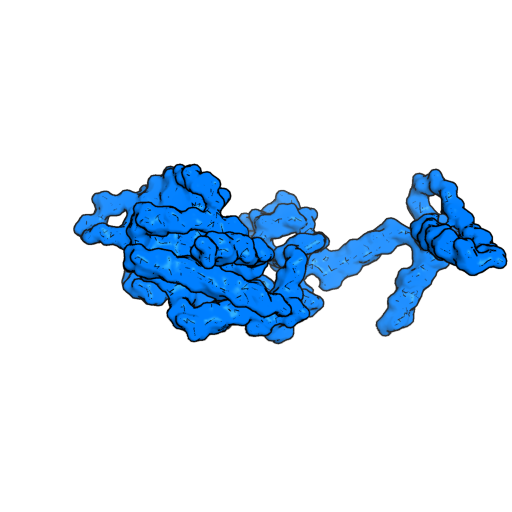02 11.466 18.934 1.00 78.19 339 ILE A CA 1
ATOM 2685 C C . ILE A 1 339 ? -2.512 11.836 20.364 1.00 78.19 339 ILE 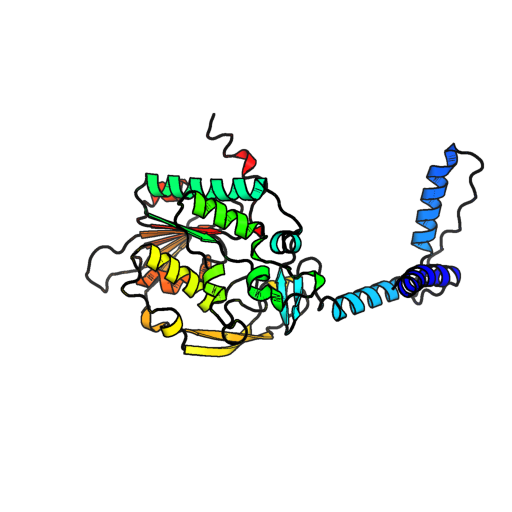A C 1
ATOM 2687 O O . ILE A 1 339 ? -3.587 11.458 20.832 1.00 78.19 339 ILE A O 1
ATOM 2691 N N . GLU A 1 340 ? -1.673 12.620 21.041 1.00 81.12 340 GLU A N 1
ATOM 2692 C CA . GLU A 1 340 ? -1.891 13.044 22.425 1.00 81.12 340 GLU A CA 1
ATOM 2693 C C . GLU A 1 340 ? -3.095 13.984 22.569 1.00 81.12 340 GLU A C 1
ATOM 2695 O O . GLU A 1 340 ? -3.877 13.832 23.503 1.00 81.12 340 GLU A O 1
ATOM 2700 N N . GLU A 1 341 ? -3.286 14.926 21.648 1.00 82.75 341 GLU A N 1
ATOM 2701 C CA . GLU A 1 341 ? -4.410 15.865 21.669 1.00 82.75 341 GLU A CA 1
ATOM 2702 C C . GLU A 1 341 ? -5.722 15.176 21.293 1.00 82.75 341 GLU A C 1
ATOM 2704 O O . GLU A 1 341 ? -6.767 15.405 21.909 1.00 82.75 341 GLU A O 1
ATOM 2709 N N . PHE A 1 342 ? -5.682 14.328 20.266 1.00 85.69 342 PHE A N 1
ATOM 2710 C CA . PHE A 1 342 ? -6.881 13.680 19.776 1.00 85.69 342 PHE A CA 1
ATOM 2711 C C . PHE A 1 342 ? -7.395 12.625 20.750 1.00 85.69 342 PHE A C 1
ATOM 2713 O O . PHE A 1 342 ? -8.612 12.511 20.878 1.00 85.69 342 PHE A O 1
ATOM 2720 N N . GLN A 1 343 ? -6.512 11.907 21.458 1.00 88.00 343 GLN A N 1
ATOM 2721 C CA . GLN A 1 343 ? -6.874 10.762 22.306 1.00 88.00 343 GLN A CA 1
ATOM 2722 C C . GLN A 1 343 ? -7.750 9.752 21.529 1.00 88.00 343 GLN A C 1
ATOM 2724 O O . GLN A 1 343 ? -8.946 9.619 21.827 1.00 88.00 343 GLN A O 1
ATOM 2729 N N . PRO A 1 344 ? -7.208 9.117 20.469 1.00 92.25 344 PRO A N 1
ATOM 2730 C CA . PRO A 1 344 ? -7.936 8.112 19.702 1.00 92.25 344 PRO A CA 1
ATOM 2731 C C . PRO A 1 344 ? -8.156 6.829 20.513 1.00 92.25 344 PRO A C 1
ATOM 2733 O O . PRO A 1 344 ? -7.346 6.485 21.368 1.00 92.25 344 PRO A O 1
ATOM 2736 N N . ASP A 1 345 ? -9.208 6.077 20.185 1.00 94.81 345 ASP A N 1
ATOM 2737 C CA . ASP A 1 345 ? -9.375 4.700 20.671 1.00 94.81 345 ASP A CA 1
ATOM 2738 C C . ASP A 1 345 ? -8.561 3.718 19.803 1.00 94.81 345 ASP A C 1
ATOM 2740 O O . ASP A 1 345 ? -8.089 2.684 20.278 1.00 94.81 345 ASP A O 1
ATOM 2744 N N . PHE A 1 346 ? -8.380 4.059 18.520 1.00 94.94 346 PHE A N 1
ATOM 2745 C CA . PHE A 1 346 ? -7.676 3.254 17.524 1.00 94.94 346 PHE A CA 1
ATOM 2746 C C . PHE A 1 346 ? -6.741 4.113 16.669 1.00 94.94 346 PHE A C 1
ATOM 2748 O O . PHE A 1 346 ? -7.092 5.224 16.269 1.00 94.94 346 PHE A O 1
ATOM 2755 N N . VAL A 1 347 ? -5.574 3.568 16.336 1.00 94.19 347 VAL A N 1
ATOM 2756 C CA . VAL A 1 347 ? -4.610 4.145 15.398 1.00 94.19 347 VAL A CA 1
ATOM 2757 C C . VAL A 1 347 ? -4.331 3.140 14.286 1.00 94.19 347 VAL A C 1
ATOM 2759 O O . VAL A 1 347 ? -3.940 2.002 14.553 1.00 94.19 347 VAL A O 1
ATOM 2762 N N . ILE A 1 348 ? -4.514 3.574 13.042 1.00 94.19 348 ILE A N 1
ATOM 2763 C CA . ILE A 1 348 ? -4.084 2.849 11.846 1.00 94.19 348 ILE A CA 1
ATOM 2764 C C . ILE A 1 348 ? -2.862 3.557 11.280 1.00 94.19 348 ILE A C 1
ATOM 2766 O O . ILE A 1 348 ? -2.910 4.758 11.014 1.00 94.19 348 ILE A O 1
ATOM 2770 N N . PHE A 1 349 ? -1.784 2.804 11.092 1.00 92.94 349 PHE A N 1
ATOM 2771 C CA . PHE A 1 349 ? -0.549 3.297 10.500 1.00 92.94 349 PHE A CA 1
ATOM 2772 C C . PHE A 1 349 ? -0.305 2.614 9.156 1.00 92.94 349 PHE A C 1
ATOM 2774 O O . PHE A 1 349 ? 0.075 1.445 9.099 1.00 92.94 349 PHE A O 1
ATOM 2781 N N . GLU A 1 350 ? -0.549 3.327 8.069 1.00 92.62 350 GLU A N 1
ATOM 2782 C CA . GLU A 1 350 ? -0.317 2.840 6.715 1.00 92.62 350 GLU A CA 1
ATOM 2783 C C . GLU A 1 350 ? 1.084 3.240 6.231 1.00 92.62 350 GLU A C 1
ATOM 2785 O O . GLU A 1 350 ? 1.591 4.298 6.597 1.00 92.62 350 GLU A O 1
ATOM 2790 N N . PHE A 1 351 ? 1.732 2.376 5.443 1.00 89.75 351 PHE A N 1
ATOM 2791 C CA . PHE A 1 351 ? 2.977 2.735 4.764 1.00 89.75 351 PHE A CA 1
ATOM 2792 C C . PHE A 1 351 ? 3.216 1.954 3.466 1.00 89.75 351 PHE A C 1
ATOM 2794 O O . PHE A 1 351 ? 2.915 0.760 3.360 1.00 89.75 351 PHE A O 1
ATOM 2801 N N . VAL A 1 352 ? 3.931 2.596 2.538 1.00 86.56 352 VAL A N 1
ATOM 2802 C CA . VAL A 1 352 ? 4.484 1.997 1.316 1.00 86.56 352 VAL A CA 1
ATOM 2803 C C . VAL A 1 352 ? 6.019 2.073 1.289 1.00 86.56 352 VAL A C 1
ATOM 2805 O O . VAL A 1 352 ? 6.642 2.965 1.870 1.00 86.56 352 VAL A O 1
ATOM 2808 N N . ASP A 1 353 ? 6.682 1.112 0.637 1.00 74.94 353 ASP A N 1
ATOM 2809 C CA . ASP A 1 353 ? 8.139 0.944 0.761 1.00 74.94 353 ASP A CA 1
ATOM 2810 C C . ASP A 1 353 ? 8.979 2.002 0.027 1.00 74.94 353 ASP A C 1
ATOM 2812 O O . ASP A 1 353 ? 10.159 2.178 0.343 1.00 74.94 353 ASP A O 1
ATOM 2816 N N . TRP A 1 354 ? 8.420 2.716 -0.952 1.00 69.56 354 TRP A N 1
ATOM 2817 C CA . TRP A 1 354 ? 9.170 3.688 -1.746 1.00 69.56 354 TRP A CA 1
ATOM 2818 C C . TRP A 1 354 ? 9.230 5.071 -1.100 1.00 69.56 354 TRP A C 1
ATOM 2820 O O . TRP A 1 354 ? 10.116 5.848 -1.459 1.00 69.56 354 TRP A O 1
ATOM 2830 N N . GLU A 1 355 ? 8.382 5.351 -0.109 1.00 62.44 355 GLU A N 1
ATOM 2831 C CA . GLU A 1 355 ? 8.373 6.621 0.626 1.00 62.44 355 GLU A CA 1
ATOM 2832 C C . GLU A 1 355 ? 9.354 6.674 1.803 1.00 62.44 355 GLU A C 1
ATOM 2834 O O . GLU A 1 355 ? 9.500 7.729 2.418 1.00 62.44 355 GLU A O 1
ATOM 2839 N N . ILE A 1 356 ? 10.096 5.590 2.084 1.00 59.09 356 ILE A N 1
ATOM 2840 C CA . ILE A 1 356 ? 11.054 5.540 3.202 1.00 59.09 356 ILE A CA 1
ATOM 2841 C C . ILE A 1 356 ? 12.141 6.616 3.004 1.00 59.09 356 ILE A C 1
ATOM 2843 O O . ILE A 1 356 ? 13.019 6.467 2.138 1.00 59.09 356 ILE A O 1
ATOM 2847 N N . PRO A 1 357 ? 12.143 7.690 3.808 1.00 51.03 357 PRO A N 1
ATOM 2848 C CA . PRO A 1 357 ? 13.087 8.781 3.661 1.00 51.03 357 PRO A CA 1
ATOM 2849 C C . PRO A 1 357 ? 14.425 8.410 4.286 1.00 51.03 357 PRO A C 1
ATOM 2851 O O . PRO A 1 357 ? 14.506 7.841 5.375 1.00 51.03 357 PRO A O 1
ATOM 2854 N N . ALA A 1 358 ? 15.509 8.838 3.640 1.00 44.56 358 ALA A N 1
ATOM 2855 C CA . ALA A 1 358 ? 16.861 8.664 4.163 1.00 44.56 358 ALA A CA 1
ATOM 2856 C C . ALA A 1 358 ? 17.095 9.376 5.514 1.00 44.56 358 ALA A C 1
ATOM 2858 O O . ALA A 1 358 ? 18.040 9.040 6.216 1.00 44.56 358 ALA A O 1
ATOM 2859 N N . TRP A 1 359 ? 16.267 10.352 5.902 1.00 47.31 359 TRP A N 1
ATOM 2860 C CA . TRP A 1 359 ? 16.519 11.225 7.054 1.00 47.31 359 TRP A CA 1
ATOM 2861 C C . TRP A 1 359 ? 15.873 10.792 8.378 1.00 47.31 359 TRP A C 1
ATOM 2863 O O . TRP A 1 359 ? 16.148 11.444 9.386 1.00 47.31 359 TRP A O 1
ATOM 2873 N N . VAL A 1 360 ? 15.163 9.652 8.450 1.00 49.38 360 VAL A N 1
ATOM 2874 C CA . VAL A 1 360 ? 14.779 8.994 9.734 1.00 49.38 360 VAL A CA 1
ATOM 2875 C C . VAL A 1 360 ? 16.000 8.820 10.682 1.00 49.38 360 VAL A C 1
ATOM 2877 O O . VAL A 1 360 ? 15.871 8.643 11.895 1.00 49.38 360 VAL A O 1
ATOM 2880 N N . LEU A 1 361 ? 17.212 8.975 10.133 1.00 42.81 361 LEU A N 1
ATOM 2881 C CA . LEU A 1 361 ? 18.506 9.151 10.793 1.00 42.81 361 LEU A CA 1
ATOM 2882 C C . LEU A 1 361 ? 18.638 10.336 11.781 1.00 42.81 361 LEU A C 1
ATOM 2884 O O . LEU A 1 361 ? 19.451 10.231 12.694 1.00 42.81 361 LEU A O 1
ATOM 2888 N N . HIS A 1 362 ? 17.933 11.466 11.624 1.00 37.69 362 HIS A N 1
ATOM 2889 C CA . HIS A 1 362 ? 18.317 12.713 12.322 1.00 37.69 362 HIS A CA 1
ATOM 2890 C C . HIS A 1 362 ? 17.474 13.115 13.540 1.00 37.69 362 HIS A C 1
ATOM 2892 O O . HIS A 1 362 ? 18.019 13.746 14.448 1.00 37.69 362 HIS A O 1
ATOM 2898 N N . GLU A 1 363 ? 16.189 12.766 13.608 1.00 42.84 363 GLU A N 1
ATOM 2899 C CA . GLU A 1 363 ? 15.326 13.205 14.723 1.00 42.84 363 GLU A CA 1
ATOM 2900 C C . GLU A 1 363 ? 15.367 12.252 15.922 1.00 42.84 363 GLU A C 1
ATOM 2902 O O . GLU A 1 363 ? 15.380 12.692 17.071 1.00 42.84 363 GLU A O 1
ATOM 2907 N N . THR A 1 364 ? 15.535 10.954 15.678 1.00 40.88 364 THR A N 1
ATOM 2908 C CA . THR A 1 364 ? 15.628 9.947 16.747 1.00 40.88 364 THR A CA 1
ATOM 2909 C C . THR A 1 364 ? 16.909 10.053 17.581 1.00 40.88 364 THR A C 1
ATOM 2911 O O . THR A 1 364 ? 16.899 9.697 18.753 1.00 40.88 364 THR A O 1
ATOM 2914 N N . LEU A 1 365 ? 17.992 10.621 17.035 1.00 34.50 365 LEU A N 1
ATOM 2915 C CA . LEU A 1 365 ? 19.215 10.926 17.796 1.00 34.50 365 LEU A CA 1
ATOM 2916 C C . LEU A 1 365 ? 19.107 12.199 18.653 1.00 34.50 365 LEU A C 1
ATOM 2918 O O . LEU A 1 365 ? 19.950 12.413 19.523 1.00 34.50 365 LEU A O 1
ATOM 2922 N N . ARG A 1 366 ? 18.102 13.054 18.414 1.00 33.31 366 ARG A N 1
ATOM 2923 C CA . ARG A 1 366 ? 17.867 14.275 19.204 1.00 33.31 366 ARG A CA 1
ATOM 2924 C C . ARG A 1 366 ? 16.853 14.086 20.326 1.00 33.31 366 ARG A C 1
ATOM 2926 O O . ARG A 1 366 ? 16.905 14.844 21.279 1.00 33.31 366 ARG A O 1
ATOM 2933 N N . ALA A 1 367 ? 15.974 13.088 20.237 1.00 34.16 367 ALA A N 1
ATOM 2934 C CA . ALA A 1 367 ? 15.036 12.754 21.312 1.00 34.16 367 ALA A CA 1
ATOM 2935 C C . ALA A 1 367 ? 15.669 11.909 22.441 1.00 34.16 367 ALA A C 1
ATOM 2937 O O . ALA A 1 367 ? 15.046 11.704 23.478 1.00 34.16 367 ALA A O 1
ATOM 2938 N N . SER A 1 368 ? 16.902 11.422 22.250 1.00 32.06 368 SER A N 1
ATOM 2939 C CA . SER A 1 368 ? 17.670 10.646 23.235 1.00 32.06 368 SER A CA 1
ATOM 2940 C C . SER A 1 368 ? 18.855 11.416 23.851 1.00 32.06 368 SER A C 1
ATOM 2942 O O . SER A 1 368 ? 19.768 10.790 24.395 1.00 32.06 368 SER A O 1
ATOM 2944 N N . GLN A 1 369 ? 18.878 12.747 23.730 1.00 30.64 369 GLN A N 1
ATOM 2945 C CA . GLN A 1 369 ? 19.766 13.667 24.458 1.00 30.64 369 GLN A CA 1
ATOM 2946 C C . GLN A 1 369 ? 18.911 14.677 25.211 1.00 30.64 369 GLN A C 1
ATOM 2948 O O . GLN A 1 369 ? 19.325 15.053 26.330 1.00 30.64 369 GLN A O 1
#

Solvent-accessible surface area (backbone atoms only — not comparable to full-atom values): 20728 Å² total; per-residue (Å²): 112,69,70,58,55,50,50,68,62,47,47,32,50,53,34,20,77,69,65,56,51,90,62,95,66,97,67,88,68,66,65,80,65,74,82,63,93,49,82,89,38,44,70,59,42,52,53,40,42,51,53,23,50,70,61,38,47,18,43,58,68,60,50,52,48,49,50,51,49,47,41,37,71,70,44,51,31,60,48,83,54,18,40,24,23,55,98,70,29,39,42,78,31,55,89,59,46,54,35,23,44,29,37,79,36,74,59,69,69,58,33,56,48,52,37,50,52,55,48,53,52,41,53,54,33,46,73,67,69,15,47,56,36,34,35,54,51,59,54,60,65,55,78,45,30,87,39,42,37,80,89,59,37,41,94,45,52,75,56,9,44,58,45,51,26,53,52,52,33,49,73,72,65,52,52,63,33,59,40,57,68,60,54,69,79,49,59,57,87,87,51,62,37,48,42,49,38,25,81,44,60,30,63,60,36,48,46,49,40,50,52,50,40,35,47,76,71,71,62,39,89,83,55,74,56,62,78,76,30,52,77,49,69,43,86,40,75,49,71,31,67,45,30,72,68,32,69,82,49,98,64,61,42,84,39,78,41,77,39,66,58,60,74,81,43,60,88,69,65,71,49,77,43,79,44,89,70,90,59,34,76,65,30,37,36,42,39,39,74,60,91,83,57,100,66,76,89,50,50,30,37,35,38,37,23,50,79,79,56,66,65,69,44,57,66,60,49,57,61,65,30,33,34,39,39,41,36,19,31,63,67,82,31,54,57,67,63,53,54,71,72,64,56,35,50,31,36,41,40,44,49,53,74,85,59,69,47,86,60,74,70,60,60,66,67,59,79,76,110

Secondary structure (DSSP, 8-state):
-HHHHHHHHHHHHHHHHTT---S-----PPPPPPPPSSGGGHHHHHHHHHHHHHHH---HHHHHHHHHHHHHHHS-SEETTEEE-GGG-EEE--TTHHHHHTTSS--HHHHHHHHHHHHHHHHHHHHTT-EEEEEEPPPHHHHTGGGS-TTT--S-GGGSHHHHHHHHHHHTT--B--HHHHHTTS-TTTS--B-TTSSSB-HHHHHHHHHHHHHHTT--TTSPPHHHHEEEEEEEEE--HHHHHHTS-SS-EEEEEEEE-GGGG----EEEEEE--SSSS-EEEEEE--TT--SS-PPEEEEEE-HHHHSTTHHHHHHH-SEEEEEE-GGG---HHHHHHH--SEEEEEE-GGG--TTHHHHTTTTT-

Radius of gyration: 26.81 Å; Cα contacts (8 Å, |Δi|>4): 599; chains: 1; bounding box: 85×39×70 Å

Foldseek 3Di:
DVVVVVCVVVVQLVCLVVVVAPDPDPDDAQDQDDDDPDPVCVVVNVVSNVSNSVRRRHPPVVVVVVVQVCCCVQQVAFDQQWTFFPPRFIFGRDPCPLCLQQLVDADVVLLVLLLVLQVVVCVLCVVLPAAEEEEADDFPCLLVLVRGRPVSHHPDSCNHNSVSSVVSNVVVVHHYQYLSVVSVVDPCVQPPQPWRQAREGALLSLVQSVLSRCVSVVQNPLPDDSVVFWPGWDWDWDDYPNCVRGVPDPGTDTDTHTDTDLVSLPDWDWDKDWDPPVWADTKIKTATPPVPDPDDQFFEEEEEAAPNPDPSCVSVCNSRGRMYIYTYCQLNITDSVCCVVVSGNYYYYYDYSVSNHPVSVPVVVVVVD